Protein AF-0000000084531409 (afdb_homodimer)

pLDDT: mean 94.76, std 7.5, range [34.97, 98.94]

Foldseek 3Di:
DPDPQFEEEEEADQPDDDPPDNLNVVVVVLQVLLVVRHHYDYDALLCCQVPQVVGLEYEYAHNDWCVVPVVSNVSSLVSCVVVVHHYAFDCQFDFPSVFHVVLQVCLVVPAQAQRKDLDPVCCVVADDDQWKWKAFRNDPDCVRIDIGGPVCVVVDDSVRIMIGHDADFQWKKKWKDFQLHTQFMWIDRDPVCGVDIATDDDDPLRSVSVSVVSVVRVGRGHMKMFMWTQHPVGDIHTDGIDGRHDDDPLVRDDPVSSVSVSVSNSVRVVCSSPPD/DPDPQFEEEEEADQPDDDPPDNLNVVVVVLQVLLVVRHRYDYDALLCCQVPQVVGLEYEYAHNDWCVVPVVSNVSSLVSCVVVVHHYAFDCQFDFPSVFHVVLQVCLVVPAQAQRKDLDPVCCVVADDDQWKWKAFRNDPPCVRIDIGGPVCPVVDDSVRIMIGHDADFQWKKKWKDFQLHTQFMWIDRDPVCGVDIATDDDDPLRSVSVSVVSVVRVGRGHMKMFMWTQHPVGDIHTDGIDGRHDDDPLVRDDPVSSVSVSVSNSVRVVCSSPPD

Sequence (552 aa):
MPAARPRVLLVTDLAYQARGRRYCDEDIRLSARLREDFDVALCHPLDAAALMDGFDVVLVRNSGPVLDYRAGYEDFRRRALERGTRVYNQLTGRADMAGKQYLLDLSAAGYPVIPTVDRAEDLARLPVVPAYVVKPKLGADSIGLRIVPRDELGSVAYDGVLVQPLIPFTYEVSFYFVDDAFQYALYAPDPEQRWRLEPYEPTAADLDFARRLVAWNTVEHGIQRVDACRTPEGGLLLVELEDLNPYLSLDLVDEAALERFLTALKASLHALATRSMPAARPRVLLVTDLAYQARGRRYCDEDIRLSARLREDFDVALCHPLDAAALMDGFDVVLVRNSGPVLDYRAGYEDFRRRALERGTRVYNQLTGRADMAGKQYLLDLSAAGYPVIPTVDRAEDLARLPVVPAYVVKPKLGADSIGLRIVPRDELGSVAYDGVLVQPLIPFTYEVSFYFVDDAFQYALYAPDPEQRWRLEPYEPTAADLDFARRLVAWNTVEHGIQRVDACRTPEGGLLLVELEDLNPYLSLDLVDEAALERFLTALKASLHALATRS

Secondary structure (DSSP, 8-state):
--PPPPEEEEE--TT--BTTB-HHHHHHHHHHHHTTTSEEEEE-GGGHHHHGGG-SEEEE-S---GGGGHHHHHHHHHHHHHHT--EES-TT-SSGGG-SHHHHHHHHTT-SB---B-SGGGGGGS---SEEEEEETT--TTTT-EEEEGGGGGG---TTEEEEE----SEEEEEEEETTEEEEEEEESSTT-TT--EE----HHHHHHHHHHHHHH--SSSEEEEEEEE-TTS-EEEEEEE-S-----GGGS-HHHHHHHHHHHHHHHHHHHT--/---PPPEEEEE--TT---TTS-HHHHHHHHHHHHTTTSEEEEE-GGGHHHHGGG-SEEEE-S---GGGGHHHHHHHHHHHHHHT--EES-TT-SSGGG-SHHHHHHHHHT-SB---B-SGGGGGGS---SEEEEEETT--TTTT-EEEEGGGGGG---TTEEEEE----SEEEEEEEETTEEEEEEEESSTT-TT--EE----HHHHHHHHHHHHHH--SSSEEEEEEEE-TTS-EEEEEEE-S-----GGGS-HHHHHHHHHHHHHHHHHHHT--

Radius of gyration: 28.8 Å; Cα contacts (8 Å, |Δi|>4): 1046; chains: 2; bounding box: 58×83×63 Å

Structure (mmCIF, N/CA/C/O backbone):
data_AF-0000000084531409-model_v1
#
loop_
_entity.id
_entity.type
_entity.pdbx_description
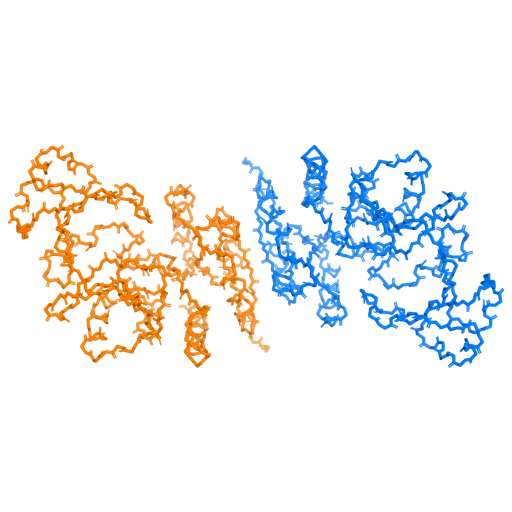1 polymer 'ATP-grasp domain-containing protein'
#
loop_
_atom_site.group_PDB
_atom_site.id
_atom_site.type_symbol
_atom_site.label_atom_id
_atom_site.label_alt_id
_atom_site.label_comp_id
_atom_site.label_asym_id
_atom_site.label_entity_id
_atom_site.label_seq_id
_atom_site.pdbx_PDB_ins_code
_atom_site.Cartn_x
_atom_site.Cartn_y
_atom_site.Cartn_z
_atom_site.occupancy
_atom_site.B_iso_or_equiv
_atom_site.auth_seq_id
_atom_site.auth_comp_id
_atom_site.auth_asym_id
_atom_site.auth_atom_id
_atom_site.pdbx_PDB_model_num
ATOM 1 N N . MET A 1 1 ? -17.672 -14 23.812 1 34.97 1 MET A N 1
ATOM 2 C CA . MET A 1 1 ? -16.938 -12.852 23.297 1 34.97 1 MET A CA 1
ATOM 3 C C . MET A 1 1 ? -16.656 -13.008 21.797 1 34.97 1 MET A C 1
ATOM 5 O O . MET A 1 1 ? -16.312 -14.094 21.344 1 34.97 1 MET A O 1
ATOM 9 N N . PRO A 1 2 ? -17.297 -12.258 21 1 48.25 2 PRO A N 1
ATOM 10 C CA . PRO A 1 2 ? -17.094 -12.547 19.578 1 48.25 2 PRO A CA 1
ATOM 11 C C . PRO A 1 2 ? -15.625 -12.836 19.25 1 48.25 2 PRO A C 1
ATOM 13 O O . PRO A 1 2 ? -14.719 -12.32 19.906 1 48.25 2 PRO A O 1
ATOM 16 N N . ALA A 1 3 ? -15.469 -13.977 18.656 1 57.28 3 ALA A N 1
ATOM 17 C CA . ALA A 1 3 ? -14.117 -14.422 18.312 1 57.28 3 ALA A CA 1
ATOM 18 C C . ALA A 1 3 ? -13.32 -13.297 17.656 1 57.28 3 ALA A C 1
ATOM 20 O O . ALA A 1 3 ? -13.836 -12.57 16.812 1 57.28 3 ALA A O 1
ATOM 21 N N . ALA A 1 4 ? -12.211 -12.93 18.25 1 81.69 4 ALA A N 1
ATOM 22 C CA . ALA A 1 4 ? -11.312 -11.898 17.734 1 81.69 4 ALA A CA 1
ATOM 23 C C . ALA A 1 4 ? -11.039 -12.109 16.25 1 81.69 4 ALA A C 1
ATOM 25 O O . ALA A 1 4 ? -10.891 -13.25 15.789 1 81.69 4 ALA A O 1
ATOM 26 N N . ARG A 1 5 ? -11.289 -11.164 15.422 1 93.88 5 ARG A N 1
ATOM 27 C CA . ARG A 1 5 ? -11 -11.156 13.992 1 93.88 5 ARG A CA 1
ATOM 28 C C . ARG A 1 5 ? -9.547 -11.539 13.727 1 93.88 5 ARG A C 1
ATOM 30 O O . ARG A 1 5 ? -8.633 -10.992 14.352 1 93.88 5 ARG A O 1
ATOM 37 N N . PRO A 1 6 ? -9.273 -12.617 12.922 1 98.06 6 PRO A N 1
ATOM 38 C CA . PRO A 1 6 ? -7.891 -13.008 12.664 1 98.06 6 PRO A CA 1
ATOM 39 C C . PRO A 1 6 ? -7.066 -11.875 12.039 1 98.06 6 PRO A C 1
ATOM 41 O O . PRO A 1 6 ? -7.605 -11.062 11.281 1 98.06 6 PRO A O 1
ATOM 44 N N . ARG A 1 7 ? -5.836 -11.844 12.375 1 98.5 7 ARG A N 1
ATOM 45 C CA . ARG A 1 7 ? -4.883 -10.883 11.836 1 98.5 7 ARG A CA 1
ATOM 46 C C . ARG A 1 7 ? -4.098 -11.477 10.68 1 98.5 7 ARG A C 1
ATOM 48 O O . ARG A 1 7 ? -3.506 -12.555 10.805 1 98.5 7 ARG A O 1
ATOM 55 N N . VAL A 1 8 ? -4.086 -10.773 9.547 1 98.88 8 VAL A N 1
ATOM 56 C CA . VAL A 1 8 ? -3.391 -11.234 8.352 1 98.88 8 VAL A CA 1
ATOM 57 C C . VAL A 1 8 ? -2.289 -10.25 7.973 1 98.88 8 VAL A C 1
ATOM 59 O O . VAL A 1 8 ? -2.537 -9.047 7.867 1 98.88 8 VAL A O 1
ATOM 62 N N . LEU A 1 9 ? -1.061 -10.719 7.824 1 98.94 9 LEU A N 1
ATOM 63 C CA . LEU A 1 9 ? 0.035 -9.953 7.242 1 98.94 9 LEU A CA 1
ATOM 64 C C . LEU A 1 9 ? 0.159 -10.234 5.75 1 98.94 9 LEU A C 1
ATOM 66 O O . LEU A 1 9 ? 0.569 -11.328 5.348 1 98.94 9 LEU A O 1
ATOM 70 N N . LEU A 1 10 ? -0.297 -9.297 4.992 1 98.94 10 LEU A N 1
ATOM 71 C CA . LEU A 1 10 ? -0.191 -9.398 3.539 1 98.94 10 LEU A CA 1
ATOM 72 C C . LEU A 1 10 ? 1.176 -8.93 3.057 1 98.94 10 LEU A C 1
ATOM 74 O O . LEU A 1 10 ? 1.505 -7.746 3.176 1 98.94 10 LEU A O 1
ATOM 78 N N . VAL A 1 11 ? 2.006 -9.82 2.553 1 98.94 11 VAL A N 1
ATOM 79 C CA . VAL A 1 11 ? 3.361 -9.531 2.102 1 98.94 11 VAL A CA 1
ATOM 80 C C . VAL A 1 11 ? 3.346 -9.148 0.623 1 98.94 11 VAL A C 1
ATOM 82 O O . VAL A 1 11 ? 3.021 -9.977 -0.232 1 98.94 11 VAL A O 1
ATOM 85 N N . THR A 1 12 ? 3.666 -7.934 0.29 1 98.75 12 THR A N 1
ATOM 86 C CA . THR A 1 12 ? 3.584 -7.375 -1.054 1 98.75 12 THR A CA 1
ATOM 87 C C . THR A 1 12 ? 4.582 -6.234 -1.226 1 98.75 12 THR A C 1
ATOM 89 O O . THR A 1 12 ? 4.906 -5.531 -0.263 1 98.75 12 THR A O 1
ATOM 92 N N . ASP A 1 13 ? 5.164 -6.133 -2.377 1 98.31 13 ASP A N 1
ATOM 93 C CA . ASP A 1 13 ? 6.016 -4.992 -2.689 1 98.31 13 ASP A CA 1
ATOM 94 C C . ASP A 1 13 ? 5.234 -3.908 -3.432 1 98.31 13 ASP A C 1
ATOM 96 O O . ASP A 1 13 ? 5.18 -3.906 -4.664 1 98.31 13 ASP A O 1
ATOM 100 N N . LEU A 1 14 ? 4.727 -2.959 -2.715 1 98.38 14 LEU A N 1
ATOM 101 C CA . LEU A 1 14 ? 3.863 -1.92 -3.262 1 98.38 14 LEU A CA 1
ATOM 102 C C . LEU A 1 14 ? 4.645 -0.996 -4.191 1 98.38 14 LEU A C 1
ATOM 104 O O . LEU A 1 14 ? 4.059 -0.317 -5.035 1 98.38 14 LEU A O 1
ATOM 108 N N . ALA A 1 15 ? 5.957 -0.965 -4.059 1 97.06 15 ALA A N 1
ATOM 109 C CA . ALA A 1 15 ? 6.777 -0.019 -4.812 1 97.06 15 ALA A CA 1
ATOM 110 C C . ALA A 1 15 ? 7.371 -0.676 -6.055 1 97.06 15 ALA A C 1
ATOM 112 O O . ALA A 1 15 ? 8.047 -0.017 -6.852 1 97.06 15 ALA A O 1
ATOM 113 N N . TYR A 1 16 ? 7.133 -1.949 -6.184 1 96.19 16 TYR A N 1
ATOM 114 C CA . TYR A 1 16 ? 7.73 -2.648 -7.316 1 96.19 16 TYR A CA 1
ATOM 115 C C . TYR A 1 16 ? 7.227 -2.076 -8.641 1 96.19 16 TYR A C 1
ATOM 117 O O . TYR A 1 16 ? 6.02 -1.877 -8.812 1 96.19 16 TYR A O 1
ATOM 125 N N . GLN A 1 17 ? 8.156 -1.774 -9.531 1 92.06 17 GLN A N 1
ATOM 126 C CA . GLN A 1 17 ? 7.82 -1.271 -10.859 1 92.06 17 GLN A CA 1
ATOM 127 C C . GLN A 1 17 ? 7.758 -2.404 -11.883 1 92.06 17 GLN A C 1
ATOM 129 O O . GLN A 1 17 ? 8.797 -2.881 -12.352 1 92.06 17 GLN A O 1
ATOM 134 N N . ALA A 1 18 ? 6.527 -2.758 -12.141 1 87.31 18 ALA A N 1
ATOM 135 C CA . ALA A 1 18 ? 6.312 -3.773 -13.172 1 87.31 18 ALA A CA 1
ATOM 136 C C . ALA A 1 18 ? 6.051 -3.133 -14.531 1 87.31 18 ALA A C 1
ATOM 138 O O . ALA A 1 18 ? 5.453 -2.055 -14.609 1 87.31 18 ALA A O 1
ATOM 139 N N . ARG A 1 19 ? 6.543 -3.701 -15.539 1 80.94 19 ARG A N 1
ATOM 140 C CA . ARG A 1 19 ? 6.301 -3.199 -16.891 1 80.94 19 ARG A CA 1
ATOM 141 C C . ARG A 1 19 ? 4.844 -3.385 -17.281 1 80.94 19 ARG A C 1
ATOM 143 O O . ARG A 1 19 ? 4.273 -4.465 -17.094 1 80.94 19 ARG A O 1
ATOM 150 N N . GLY A 1 20 ? 4.246 -2.369 -17.719 1 80 20 GLY A N 1
ATOM 151 C CA . GLY A 1 20 ? 2.939 -2.434 -18.359 1 80 20 GLY A CA 1
ATOM 152 C C . GLY A 1 20 ? 1.791 -2.373 -17.375 1 80 20 GLY A C 1
ATOM 153 O O . GLY A 1 20 ? 0.624 -2.404 -17.766 1 80 20 GLY A O 1
ATOM 154 N N . ARG A 1 21 ? 2.127 -2.402 -16.094 1 86.44 21 ARG A N 1
ATOM 155 C CA . ARG A 1 21 ? 1.028 -2.336 -15.141 1 86.44 21 ARG A CA 1
ATOM 156 C C . ARG A 1 21 ? 1.474 -1.678 -13.844 1 86.44 21 ARG A C 1
ATOM 158 O O . ARG A 1 21 ? 2.666 -1.659 -13.523 1 86.44 21 ARG A O 1
ATOM 165 N N . ARG A 1 22 ? 0.442 -1.173 -13.109 1 91.75 22 ARG A N 1
ATOM 166 C CA . ARG A 1 22 ? 0.675 -0.76 -11.727 1 91.75 22 ARG A CA 1
ATOM 167 C C . ARG A 1 22 ? 0.548 -1.942 -10.773 1 91.75 22 ARG A C 1
ATOM 169 O O . ARG A 1 22 ? -0.555 -2.283 -10.344 1 91.75 22 ARG A O 1
ATOM 176 N N . TYR A 1 23 ? 1.639 -2.494 -10.445 1 93.5 23 TYR A N 1
ATOM 177 C CA . TYR A 1 23 ? 1.792 -3.758 -9.727 1 93.5 23 TYR A CA 1
ATOM 178 C C . TYR A 1 23 ? 1.068 -3.717 -8.391 1 93.5 23 TYR A C 1
ATOM 180 O O . TYR A 1 23 ? 0.465 -4.711 -7.973 1 93.5 23 TYR A O 1
ATOM 188 N N . CYS A 1 24 ? 0.967 -2.518 -7.742 1 97.62 24 CYS A N 1
ATOM 189 C CA . CYS A 1 24 ? 0.46 -2.383 -6.383 1 97.62 24 CYS A CA 1
ATOM 190 C C . CYS A 1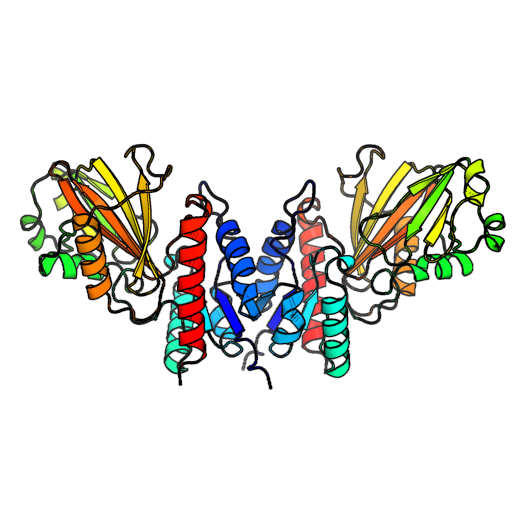 24 ? -1.063 -2.393 -6.363 1 97.62 24 CYS A C 1
ATOM 192 O O . CYS A 1 24 ? -1.674 -2.744 -5.352 1 97.62 24 CYS A O 1
ATOM 194 N N . ASP A 1 25 ? -1.713 -2.051 -7.461 1 97.25 25 ASP A N 1
ATOM 195 C CA . ASP A 1 25 ? -3.154 -1.82 -7.484 1 97.25 25 ASP A CA 1
ATOM 196 C C . ASP A 1 25 ? -3.918 -3.086 -7.098 1 97.25 25 ASP A C 1
ATOM 198 O O . ASP A 1 25 ? -4.91 -3.02 -6.371 1 97.25 25 ASP A O 1
ATOM 202 N N . GLU A 1 26 ? -3.459 -4.211 -7.559 1 98.06 26 GLU A N 1
ATOM 203 C CA . GLU A 1 26 ? -4.16 -5.461 -7.285 1 98.06 26 GLU A CA 1
ATOM 204 C C . GLU A 1 26 ? -4.203 -5.754 -5.789 1 98.06 26 GLU A C 1
ATOM 206 O O . GLU A 1 26 ? -5.27 -6.051 -5.238 1 98.06 26 GLU A O 1
ATOM 211 N N . ASP A 1 27 ? -3.09 -5.598 -5.16 1 98.62 27 ASP A N 1
ATOM 212 C CA . ASP A 1 27 ? -3.033 -5.949 -3.746 1 98.62 27 ASP A CA 1
ATOM 213 C C . ASP A 1 27 ? -3.68 -4.867 -2.885 1 98.62 27 ASP A C 1
ATOM 215 O O . ASP A 1 27 ? -4.164 -5.148 -1.786 1 98.62 27 ASP A O 1
ATOM 219 N N . ILE A 1 28 ? -3.658 -3.613 -3.346 1 98.56 28 ILE A N 1
ATOM 220 C CA . ILE A 1 28 ? -4.406 -2.566 -2.658 1 98.56 28 ILE A CA 1
ATOM 221 C C . ILE A 1 28 ? -5.895 -2.91 -2.656 1 98.56 28 ILE A C 1
ATOM 223 O O . ILE A 1 28 ? -6.543 -2.877 -1.608 1 98.56 28 ILE A O 1
ATOM 227 N N . ARG A 1 29 ? -6.438 -3.285 -3.789 1 97.75 29 ARG A N 1
ATOM 228 C CA . ARG A 1 29 ? -7.844 -3.666 -3.889 1 97.75 29 ARG A CA 1
ATOM 229 C C . ARG A 1 29 ? -8.125 -4.941 -3.102 1 97.75 29 ARG A C 1
ATOM 231 O O . ARG A 1 29 ? -9.133 -5.039 -2.404 1 97.75 29 ARG A O 1
ATOM 238 N N . LEU A 1 30 ? -7.227 -5.895 -3.244 1 98.75 30 LEU A N 1
ATOM 239 C CA . LEU A 1 30 ? -7.398 -7.16 -2.539 1 98.75 30 LEU A CA 1
ATOM 240 C C . LEU A 1 30 ? -7.414 -6.945 -1.03 1 98.75 30 LEU A C 1
ATOM 242 O O . LEU A 1 30 ? -8.258 -7.504 -0.327 1 98.75 30 LEU A O 1
ATOM 246 N N . SER A 1 31 ? -6.48 -6.188 -0.515 1 98.75 31 SER A N 1
ATOM 247 C CA . SER A 1 31 ? -6.422 -5.938 0.921 1 98.75 31 SER A CA 1
ATOM 248 C C . SER A 1 31 ? -7.699 -5.266 1.417 1 98.75 31 SER A C 1
ATOM 250 O O . SER A 1 31 ? -8.172 -5.555 2.52 1 98.75 31 SER A O 1
ATOM 252 N N . ALA A 1 32 ? -8.242 -4.34 0.627 1 98.38 32 ALA A N 1
ATOM 253 C CA . ALA A 1 32 ? -9.492 -3.678 0.996 1 98.38 32 ALA A CA 1
ATOM 254 C C . ALA A 1 32 ? -10.617 -4.691 1.153 1 98.38 32 ALA A C 1
ATOM 256 O O . ALA A 1 32 ? -11.43 -4.594 2.08 1 98.38 32 ALA A O 1
ATOM 257 N N . ARG A 1 33 ? -10.68 -5.656 0.277 1 98.56 33 ARG A N 1
ATOM 258 C CA . ARG A 1 33 ? -11.711 -6.68 0.342 1 98.56 33 ARG A CA 1
ATOM 259 C C . ARG A 1 33 ? -11.469 -7.637 1.504 1 98.56 33 ARG A C 1
ATOM 261 O O . ARG A 1 33 ? -12.414 -8.078 2.16 1 98.56 33 ARG A O 1
ATOM 268 N N . LEU A 1 34 ? -10.203 -7.969 1.771 1 98.81 34 LEU A N 1
ATOM 269 C CA . LEU A 1 34 ? -9.867 -8.883 2.859 1 98.81 34 LEU A CA 1
ATOM 270 C C . LEU A 1 34 ? -10.227 -8.266 4.211 1 98.81 34 LEU A C 1
ATOM 272 O O . LEU A 1 34 ? -10.57 -8.984 5.152 1 98.81 34 LEU A O 1
ATOM 276 N N . ARG A 1 35 ? -10.219 -7 4.348 1 98.44 35 ARG A N 1
ATOM 277 C CA . ARG A 1 35 ? -10.5 -6.305 5.602 1 98.44 35 ARG A CA 1
ATOM 278 C C . ARG A 1 35 ? -11.953 -6.492 6.02 1 98.44 35 ARG A C 1
ATOM 280 O O . ARG A 1 35 ? -12.312 -6.195 7.16 1 98.44 35 ARG A O 1
ATOM 287 N N . GLU A 1 36 ? -12.766 -6.926 5.102 1 97.94 36 GLU A N 1
ATOM 288 C CA . GLU A 1 36 ? -14.133 -7.254 5.469 1 97.94 36 GLU A CA 1
ATOM 289 C C . GLU A 1 36 ? -14.18 -8.391 6.484 1 97.94 36 GLU A C 1
ATOM 291 O O . GLU A 1 36 ? -15.125 -8.5 7.262 1 97.94 36 GLU A O 1
ATOM 296 N N . ASP A 1 37 ? -13.117 -9.219 6.535 1 98 37 ASP A N 1
ATOM 297 C CA . ASP A 1 37 ? -13.125 -10.43 7.348 1 98 37 ASP A CA 1
ATOM 298 C C . ASP A 1 37 ? -11.953 -10.445 8.328 1 98 37 ASP A C 1
ATOM 300 O O . ASP A 1 37 ? -11.984 -11.164 9.328 1 98 37 ASP A O 1
ATOM 304 N N . PHE A 1 38 ? -10.93 -9.664 8.078 1 98.69 38 PHE A N 1
ATOM 305 C CA . PHE A 1 38 ? -9.672 -9.766 8.797 1 98.69 38 PHE A CA 1
ATOM 306 C C . PHE A 1 38 ? -9.156 -8.391 9.188 1 98.69 38 PHE A C 1
ATOM 308 O O . PHE A 1 38 ? -9.539 -7.383 8.586 1 98.69 38 PHE A O 1
ATOM 315 N N . ASP A 1 39 ? -8.344 -8.305 10.25 1 98.5 39 ASP A N 1
ATOM 316 C CA . ASP A 1 39 ? -7.434 -7.176 10.438 1 98.5 39 ASP A CA 1
ATOM 317 C C . ASP A 1 39 ? -6.172 -7.344 9.594 1 98.5 39 ASP A C 1
ATOM 319 O O . ASP A 1 39 ? -5.418 -8.305 9.781 1 98.5 39 ASP A O 1
ATOM 323 N N . VAL A 1 40 ? -5.961 -6.426 8.664 1 98.88 40 VAL A N 1
ATOM 324 C CA . VAL A 1 40 ? -4.957 -6.668 7.633 1 98.88 40 VAL A CA 1
ATOM 325 C C . VAL A 1 40 ? -3.85 -5.621 7.738 1 98.88 40 VAL A C 1
ATOM 327 O O . VAL A 1 40 ? -4.125 -4.422 7.805 1 98.88 40 VAL A O 1
ATOM 330 N N . ALA A 1 41 ? -2.635 -6.059 7.812 1 98.94 41 ALA A N 1
ATOM 331 C CA . ALA A 1 41 ? -1.459 -5.219 7.594 1 98.94 41 ALA A CA 1
ATOM 332 C C . ALA A 1 41 ? -0.699 -5.656 6.344 1 98.94 41 ALA A C 1
ATOM 334 O O . ALA A 1 41 ? -0.736 -6.828 5.965 1 98.94 41 ALA A O 1
ATOM 335 N N . LEU A 1 42 ? -0.102 -4.727 5.688 1 98.94 42 LEU A N 1
ATOM 336 C CA . LEU A 1 42 ? 0.777 -5 4.555 1 98.94 42 LEU A CA 1
ATOM 337 C C . LEU A 1 42 ? 2.234 -4.742 4.922 1 98.94 42 LEU A C 1
ATOM 339 O O . LEU A 1 42 ? 2.531 -3.828 5.695 1 98.94 42 LEU A O 1
ATOM 343 N N . CYS A 1 43 ? 3.137 -5.492 4.336 1 98.88 43 CYS A N 1
ATOM 344 C CA . CYS A 1 43 ? 4.551 -5.176 4.496 1 98.88 43 CYS A CA 1
ATOM 345 C C . CYS A 1 43 ? 5.355 -5.645 3.289 1 98.88 43 CYS A C 1
ATOM 347 O O . CYS A 1 43 ? 4.879 -6.457 2.496 1 98.88 43 CYS A O 1
ATOM 349 N N . HIS A 1 44 ? 6.492 -5.027 3.154 1 98.81 44 HIS A N 1
ATOM 350 C CA . HIS A 1 44 ? 7.469 -5.465 2.164 1 98.81 44 HIS A CA 1
ATOM 351 C C . HIS A 1 44 ? 8.023 -6.844 2.508 1 98.81 44 HIS A C 1
ATOM 353 O O . HIS A 1 44 ? 8.203 -7.168 3.682 1 98.81 44 HIS A O 1
ATOM 359 N N . PRO A 1 45 ? 8.352 -7.629 1.474 1 98.5 45 PRO A N 1
ATOM 360 C CA . PRO A 1 45 ? 8.852 -8.984 1.744 1 98.5 45 PRO A CA 1
ATOM 361 C C . PRO A 1 45 ? 10.062 -8.992 2.664 1 98.5 45 PRO A C 1
ATOM 363 O O . PRO A 1 45 ? 10.227 -9.914 3.469 1 98.5 45 PRO A O 1
ATOM 366 N N . LEU A 1 46 ? 10.844 -8.023 2.629 1 98.12 46 LEU A N 1
ATOM 367 C CA . LEU A 1 46 ? 12.07 -7.992 3.412 1 98.12 46 LEU A CA 1
ATOM 368 C C . LEU A 1 46 ? 11.781 -7.656 4.871 1 98.12 46 LEU A C 1
ATOM 370 O O . LEU A 1 46 ? 12.648 -7.809 5.734 1 98.12 46 LEU A O 1
ATOM 374 N N . ASP A 1 47 ? 10.57 -7.273 5.211 1 98.38 47 ASP A N 1
ATOM 375 C CA . ASP A 1 47 ? 10.203 -6.973 6.59 1 98.38 47 ASP A CA 1
ATOM 376 C C . ASP A 1 47 ? 9.352 -8.094 7.188 1 98.38 47 ASP A C 1
ATOM 378 O O . ASP A 1 47 ? 9.039 -8.07 8.383 1 98.38 47 ASP A O 1
ATOM 382 N N . ALA A 1 48 ? 9 -9.07 6.406 1 98.56 48 ALA A N 1
ATOM 383 C CA . ALA A 1 48 ? 8.031 -10.094 6.805 1 98.56 48 ALA A CA 1
ATOM 384 C C . ALA A 1 48 ? 8.562 -10.922 7.973 1 98.56 48 ALA A C 1
ATOM 386 O O . ALA A 1 48 ? 7.836 -11.195 8.93 1 98.56 48 ALA A O 1
ATOM 387 N N . ALA A 1 49 ? 9.836 -11.281 7.914 1 98.06 49 ALA A N 1
ATOM 388 C CA . ALA A 1 49 ? 10.414 -12.133 8.953 1 98.06 49 ALA A CA 1
ATOM 389 C C . ALA A 1 49 ? 10.352 -11.453 10.32 1 98.06 49 ALA A C 1
ATOM 391 O O . ALA A 1 49 ? 10.117 -12.109 11.336 1 98.06 49 ALA A O 1
ATOM 392 N N . ALA A 1 50 ? 10.508 -10.195 10.352 1 97.56 50 ALA A N 1
ATOM 393 C CA . ALA A 1 50 ? 10.539 -9.445 11.609 1 97.56 50 ALA A CA 1
ATOM 394 C C . ALA A 1 50 ? 9.125 -9.195 12.133 1 97.56 50 ALA A C 1
ATOM 396 O O . ALA A 1 50 ? 8.922 -9.031 13.336 1 97.56 50 ALA A O 1
ATOM 397 N N . LEU A 1 51 ? 8.102 -9.242 11.227 1 98.44 51 LEU A N 1
ATOM 398 C CA . LEU A 1 51 ? 6.777 -8.773 11.617 1 98.44 51 LEU A CA 1
ATOM 399 C C . LEU A 1 51 ? 5.809 -9.938 11.773 1 98.44 51 LEU A C 1
ATOM 401 O O . LEU A 1 51 ? 4.77 -9.805 12.43 1 98.44 51 LEU A O 1
ATOM 405 N N . MET A 1 52 ? 6.129 -11.086 11.258 1 98.44 52 MET A N 1
ATOM 406 C CA . MET A 1 52 ? 5.145 -12.133 11.016 1 98.44 52 MET A CA 1
ATOM 407 C C . MET A 1 52 ? 4.637 -12.711 12.336 1 98.44 52 MET A C 1
ATOM 409 O O . MET A 1 52 ? 3.51 -13.203 12.406 1 98.44 52 MET A O 1
ATOM 413 N N . ASP A 1 53 ? 5.309 -12.57 13.477 1 97 53 ASP A N 1
ATOM 414 C CA . ASP A 1 53 ? 4.934 -13.219 14.727 1 97 53 ASP A CA 1
ATOM 415 C C . ASP A 1 53 ? 3.684 -12.578 15.328 1 97 53 ASP A C 1
ATOM 417 O O . ASP A 1 53 ? 2.994 -13.195 16.141 1 97 53 ASP A O 1
ATOM 421 N N . GLY A 1 54 ? 3.342 -11.445 14.969 1 96.19 54 GLY A N 1
ATOM 422 C CA . GLY A 1 54 ? 2.176 -10.75 15.484 1 96.19 54 GLY A CA 1
ATOM 423 C C . GLY A 1 54 ? 0.908 -11.039 14.703 1 96.19 54 GLY A C 1
ATOM 424 O O . GLY A 1 54 ? -0.131 -10.422 14.945 1 96.19 54 GLY A O 1
ATOM 425 N N . PHE A 1 55 ? 0.938 -12.039 13.758 1 98.31 55 PHE A N 1
ATOM 426 C CA . PHE A 1 55 ? -0.199 -12.281 12.883 1 98.31 55 PHE A CA 1
ATOM 427 C C . PHE A 1 55 ? -0.583 -13.758 12.883 1 98.31 55 PHE A C 1
ATOM 429 O O . PHE A 1 55 ? 0.254 -14.625 13.164 1 98.31 55 PHE A O 1
ATOM 436 N N . ASP A 1 56 ? -1.837 -14 12.617 1 98.19 56 ASP A N 1
ATOM 437 C CA . ASP A 1 56 ? -2.361 -15.367 12.602 1 98.19 56 ASP A CA 1
ATOM 438 C C . ASP A 1 56 ? -2.025 -16.078 11.289 1 98.19 56 ASP A C 1
ATOM 440 O O . ASP A 1 56 ? -1.846 -17.297 11.266 1 98.19 56 ASP A O 1
ATOM 444 N N . VAL A 1 57 ? -1.969 -15.328 10.227 1 98.75 57 VAL A N 1
ATOM 445 C CA . VAL A 1 57 ? -1.652 -15.828 8.891 1 98.75 57 VAL A CA 1
ATOM 446 C C . VAL A 1 57 ? -0.77 -14.82 8.156 1 98.75 57 VAL A C 1
ATOM 448 O O . VAL A 1 57 ? -0.982 -13.609 8.25 1 98.75 57 VAL A O 1
ATOM 451 N N . VAL A 1 58 ? 0.237 -15.312 7.496 1 98.88 58 VAL A N 1
ATOM 452 C CA . VAL A 1 58 ? 1.037 -14.523 6.566 1 98.88 58 VAL A CA 1
ATOM 453 C C . VAL A 1 58 ? 0.647 -14.867 5.129 1 98.88 58 VAL A C 1
ATOM 455 O O . VAL A 1 58 ? 0.81 -16 4.688 1 98.88 58 VAL A O 1
ATOM 458 N N . LEU A 1 59 ? 0.057 -13.938 4.43 1 98.94 59 LEU A N 1
ATOM 459 C CA . LEU A 1 59 ? -0.37 -14.086 3.043 1 98.94 59 LEU A CA 1
ATOM 460 C C . LEU A 1 59 ? 0.648 -13.469 2.092 1 98.94 59 LEU A C 1
ATOM 462 O O . LEU A 1 59 ? 0.752 -12.242 1.998 1 98.94 59 LEU A O 1
ATOM 466 N N . VAL A 1 60 ? 1.401 -14.273 1.365 1 98.81 60 VAL A N 1
ATOM 467 C CA . VAL A 1 60 ? 2.379 -13.781 0.397 1 98.81 60 VAL A CA 1
ATOM 468 C C . VAL A 1 60 ? 1.692 -13.523 -0.941 1 98.81 60 VAL A C 1
ATOM 470 O O . VAL A 1 60 ? 1.063 -14.414 -1.511 1 98.81 60 VAL A O 1
ATOM 473 N N . ARG A 1 61 ? 1.811 -12.312 -1.422 1 98.56 61 ARG A N 1
ATOM 474 C CA . ARG A 1 61 ? 1.161 -11.906 -2.664 1 98.56 61 ARG A CA 1
ATOM 475 C C . ARG A 1 61 ? 2.172 -11.312 -3.641 1 98.56 61 ARG A C 1
ATOM 477 O O . ARG A 1 61 ? 3.166 -11.961 -3.98 1 98.56 61 ARG A O 1
ATOM 484 N N . ASN A 1 62 ? 1.868 -10.102 -4.211 1 97.38 62 ASN A N 1
ATOM 485 C CA . ASN A 1 62 ? 2.719 -9.484 -5.227 1 97.38 62 ASN A CA 1
ATOM 486 C C . ASN A 1 62 ? 4.023 -8.969 -4.625 1 97.38 62 ASN A C 1
ATOM 488 O O . ASN A 1 62 ? 4.184 -7.762 -4.434 1 97.38 62 ASN A O 1
ATOM 492 N N . SER A 1 63 ? 4.969 -9.914 -4.473 1 96.62 63 SER A N 1
ATOM 493 C CA . SER A 1 63 ? 6.219 -9.609 -3.783 1 96.62 63 SER A CA 1
ATOM 494 C C . SER A 1 63 ? 7.371 -9.445 -4.77 1 96.62 63 SER A C 1
ATOM 496 O O . SER A 1 63 ? 8.539 -9.445 -4.375 1 96.62 63 SER A O 1
ATOM 498 N N . GLY A 1 64 ? 7.09 -9.312 -6.051 1 92.25 64 GLY A N 1
ATOM 499 C CA . GLY A 1 64 ? 8.141 -9.172 -7.051 1 92.25 64 GLY A CA 1
ATOM 500 C C . GLY A 1 64 ? 8.961 -10.438 -7.234 1 92.25 64 GLY A C 1
ATOM 501 O O . GLY A 1 64 ? 8.672 -11.461 -6.613 1 92.25 64 GLY A O 1
ATOM 502 N N . PRO A 1 65 ? 9.977 -10.367 -8.156 1 90.81 65 PRO A N 1
ATOM 503 C CA . PRO A 1 65 ? 10.859 -11.516 -8.359 1 90.81 65 PRO A CA 1
ATOM 504 C C . PRO A 1 65 ? 11.734 -11.805 -7.141 1 90.81 65 PRO A C 1
ATOM 506 O O . PRO A 1 65 ? 12.586 -10.992 -6.781 1 90.81 65 PRO A O 1
ATOM 509 N N . VAL A 1 66 ? 11.594 -12.977 -6.59 1 92.31 66 VAL A N 1
ATOM 510 C CA . VAL A 1 66 ? 12.312 -13.375 -5.383 1 92.31 66 VAL A CA 1
ATOM 511 C C . VAL A 1 66 ? 13.812 -13.367 -5.648 1 92.31 66 VAL A C 1
ATOM 513 O O . VAL A 1 66 ? 14.609 -13.117 -4.734 1 92.31 66 VAL A O 1
ATOM 516 N N . LEU A 1 67 ? 14.211 -13.539 -6.887 1 87.62 67 LEU A N 1
ATOM 517 C CA . LEU A 1 67 ? 15.617 -13.516 -7.266 1 87.62 67 LEU A CA 1
ATOM 518 C C . LEU A 1 67 ? 16.281 -12.219 -6.832 1 87.62 67 LEU A C 1
ATOM 520 O O . LEU A 1 67 ? 17.469 -12.203 -6.508 1 87.62 67 LEU A O 1
ATOM 524 N N . ASP A 1 68 ? 15.523 -11.172 -6.723 1 90 68 ASP A N 1
ATOM 525 C CA . ASP A 1 68 ? 16.062 -9.859 -6.395 1 90 68 ASP A CA 1
ATOM 526 C C . ASP A 1 68 ? 16.328 -9.727 -4.895 1 90 68 ASP A C 1
ATOM 528 O O . ASP A 1 68 ? 17.016 -8.812 -4.457 1 90 68 ASP A O 1
ATOM 532 N N . TYR A 1 69 ? 15.773 -10.641 -4.121 1 94.56 69 TYR A N 1
ATOM 533 C CA . TYR A 1 69 ? 15.953 -10.586 -2.676 1 94.56 69 TYR A CA 1
ATOM 534 C C . TYR A 1 69 ? 16 -11.992 -2.082 1 94.56 69 TYR A C 1
ATOM 536 O O . TYR A 1 69 ? 15.344 -12.266 -1.071 1 94.56 69 TYR A O 1
ATOM 544 N N . ARG A 1 70 ? 16.734 -12.859 -2.629 1 93.06 70 ARG A N 1
ATOM 545 C CA . ARG A 1 70 ? 16.797 -14.289 -2.322 1 93.06 70 ARG A CA 1
ATOM 546 C C . ARG A 1 70 ? 17.188 -14.523 -0.866 1 93.06 70 ARG A C 1
ATOM 548 O O . ARG A 1 70 ? 16.562 -15.336 -0.177 1 93.06 70 ARG A O 1
ATOM 555 N N . ALA A 1 71 ? 18.188 -13.805 -0.368 1 95.75 71 ALA A N 1
ATOM 556 C CA . ALA A 1 71 ? 18.625 -13.992 1.011 1 95.75 71 ALA A CA 1
ATOM 557 C C . ALA A 1 71 ? 17.5 -13.672 1.997 1 95.75 71 ALA A C 1
ATOM 559 O O . ALA A 1 71 ? 17.297 -14.406 2.965 1 95.75 71 ALA A O 1
ATOM 560 N N . GLY A 1 72 ? 16.797 -12.586 1.726 1 96.56 72 GLY A N 1
ATOM 561 C CA . GLY A 1 72 ? 15.672 -12.219 2.57 1 96.56 72 GLY A CA 1
ATOM 562 C C . GLY A 1 72 ? 14.555 -13.25 2.559 1 96.56 72 GLY A C 1
ATOM 563 O O . GLY A 1 72 ? 13.992 -13.57 3.605 1 96.56 72 GLY A O 1
ATOM 564 N N . TYR A 1 73 ? 14.344 -13.727 1.364 1 96.12 73 TYR A N 1
ATOM 565 C CA . TYR A 1 73 ? 13.297 -14.734 1.234 1 96.12 73 TYR A CA 1
ATOM 566 C C . TYR A 1 73 ? 13.672 -16.016 1.984 1 96.12 73 TYR A C 1
ATOM 568 O O . TYR A 1 73 ? 12.836 -16.594 2.682 1 96.12 73 TYR A O 1
ATOM 576 N N . GLU A 1 74 ? 14.891 -16.438 1.848 1 96.12 74 GLU A N 1
ATOM 577 C CA . GLU A 1 74 ? 15.352 -17.656 2.518 1 96.12 74 GLU A CA 1
ATOM 578 C C . GLU A 1 74 ? 15.312 -17.484 4.035 1 96.12 74 GLU A C 1
ATOM 580 O O . GLU A 1 74 ? 14.969 -18.438 4.754 1 96.12 74 GLU A O 1
ATOM 585 N N . ASP A 1 75 ? 15.672 -16.328 4.531 1 97.75 75 ASP A N 1
ATOM 586 C CA . ASP A 1 75 ? 15.578 -16.047 5.961 1 97.75 75 ASP A CA 1
ATOM 587 C C . ASP A 1 75 ? 14.125 -16.109 6.438 1 97.75 75 ASP A C 1
ATOM 589 O O . ASP A 1 75 ? 13.828 -16.734 7.461 1 97.75 75 ASP A O 1
ATOM 593 N N . PHE A 1 76 ? 13.266 -15.555 5.703 1 98.38 76 PHE A N 1
ATOM 594 C CA . PHE A 1 76 ? 11.844 -15.586 6 1 98.38 76 PHE A CA 1
ATOM 595 C C . PHE A 1 76 ? 11.328 -17.016 6.051 1 98.38 76 PHE A C 1
ATOM 597 O O . PHE A 1 76 ? 10.688 -17.422 7.023 1 98.38 76 PHE A O 1
ATOM 604 N N . ARG A 1 77 ? 11.586 -17.719 4.992 1 97.88 77 ARG A N 1
ATOM 605 C CA . ARG A 1 77 ? 11.125 -19.094 4.871 1 97.88 77 ARG A CA 1
ATOM 606 C C . ARG A 1 77 ? 11.648 -19.953 6.023 1 97.88 77 ARG A C 1
ATOM 608 O O . ARG A 1 77 ? 10.883 -20.703 6.645 1 97.88 77 ARG A O 1
ATOM 615 N N . ARG A 1 78 ? 12.914 -19.859 6.324 1 98 78 ARG A N 1
ATOM 616 C CA . ARG A 1 78 ? 13.531 -20.609 7.406 1 98 78 ARG A CA 1
ATOM 617 C C . ARG A 1 78 ? 12.859 -20.312 8.742 1 98 78 ARG A C 1
ATOM 619 O O . ARG A 1 78 ? 12.469 -21.219 9.469 1 98 78 ARG A O 1
ATOM 626 N N . ARG A 1 79 ? 12.672 -19.109 9.07 1 98.19 79 ARG A N 1
ATOM 627 C CA . ARG A 1 79 ? 12.078 -18.703 10.336 1 98.19 79 ARG A CA 1
ATOM 628 C C . ARG A 1 79 ? 10.617 -19.141 10.414 1 98.19 79 ARG A C 1
ATOM 630 O O . ARG A 1 79 ? 10.156 -19.578 11.469 1 98.19 79 ARG A O 1
ATOM 637 N N . ALA A 1 80 ? 9.93 -18.938 9.312 1 98.44 80 ALA A N 1
ATOM 638 C CA . ALA A 1 80 ? 8.523 -19.344 9.289 1 98.44 80 ALA A CA 1
ATOM 639 C C . ALA A 1 80 ? 8.367 -20.828 9.57 1 98.44 80 ALA A C 1
ATOM 641 O O . ALA A 1 80 ? 7.504 -21.219 10.359 1 98.44 80 ALA A O 1
ATOM 642 N N . LEU A 1 81 ? 9.227 -21.578 8.961 1 97.5 81 LEU A N 1
ATOM 643 C CA . LEU A 1 81 ? 9.172 -23.031 9.156 1 97.5 81 LEU A CA 1
ATOM 644 C C . LEU A 1 81 ? 9.555 -23.391 10.586 1 97.5 81 LEU A C 1
ATOM 646 O O . LEU A 1 81 ? 8.883 -24.219 11.211 1 97.5 81 LEU A O 1
ATOM 650 N N . GLU A 1 82 ? 10.562 -22.797 11.078 1 97.5 82 GLU A N 1
ATOM 651 C CA . GLU A 1 82 ? 11.031 -23.062 12.438 1 97.5 82 GLU A CA 1
ATOM 652 C C . GLU A 1 82 ? 9.969 -22.703 13.469 1 97.5 82 GLU A C 1
ATOM 654 O O . GLU A 1 82 ? 9.797 -23.422 14.461 1 97.5 82 GLU A O 1
ATOM 659 N N . ARG A 1 83 ? 9.211 -21.719 13.242 1 96.31 83 ARG A N 1
ATOM 660 C CA . ARG A 1 83 ? 8.266 -21.203 14.227 1 96.31 83 ARG A CA 1
ATOM 661 C C . ARG A 1 83 ? 6.867 -21.766 14.008 1 96.31 83 ARG A C 1
ATOM 663 O O . ARG A 1 83 ? 5.965 -21.531 14.812 1 96.31 83 ARG A O 1
ATOM 670 N N . GLY A 1 84 ? 6.68 -22.438 12.938 1 96.25 84 GLY A N 1
ATOM 671 C CA . GLY A 1 84 ? 5.363 -22.953 12.617 1 96.25 84 GLY A CA 1
ATOM 672 C C . GLY A 1 84 ? 4.395 -21.891 12.148 1 96.25 84 GLY A C 1
ATOM 673 O O . GLY A 1 84 ? 3.186 -22 12.367 1 96.25 84 GLY A O 1
ATOM 674 N N . THR A 1 85 ? 4.918 -20.797 11.602 1 97.94 85 THR A N 1
ATOM 675 C CA . THR A 1 85 ? 4.09 -19.719 11.062 1 97.94 85 THR A CA 1
ATOM 676 C C . THR A 1 85 ? 3.158 -20.234 9.977 1 97.94 85 THR A C 1
ATOM 678 O O . THR A 1 85 ? 3.564 -21.047 9.133 1 97.94 85 THR A O 1
ATOM 681 N N . ARG A 1 86 ? 1.909 -19.859 10 1 98.38 86 ARG A N 1
ATOM 682 C CA . ARG A 1 86 ? 0.943 -20.203 8.961 1 98.38 86 ARG A CA 1
ATOM 683 C C . ARG A 1 86 ? 1.083 -19.281 7.754 1 98.38 86 ARG A C 1
ATOM 685 O O . ARG A 1 86 ? 0.591 -18.156 7.766 1 98.38 86 ARG A O 1
ATOM 692 N N . VAL A 1 87 ? 1.719 -19.812 6.77 1 98.75 87 VAL A N 1
ATOM 693 C CA . VAL A 1 87 ? 2.016 -19.016 5.586 1 98.75 87 VAL A CA 1
ATOM 694 C C . VAL A 1 87 ? 1.136 -19.453 4.422 1 98.75 87 VAL A C 1
ATOM 696 O O . VAL A 1 87 ? 0.94 -20.656 4.211 1 98.75 87 VAL A O 1
ATOM 699 N N . TYR A 1 88 ? 0.556 -18.5 3.695 1 98.75 88 TYR A N 1
ATOM 700 C CA . TYR A 1 88 ? -0.248 -18.641 2.484 1 98.75 88 TYR A CA 1
ATOM 701 C C . TYR A 1 88 ? 0.43 -17.953 1.303 1 98.75 88 TYR A C 1
ATOM 703 O O . TYR A 1 88 ? 0.509 -16.719 1.25 1 98.75 88 TYR A O 1
ATOM 711 N N . ASN A 1 89 ? 1.081 -18.719 0.395 1 97.81 89 ASN A N 1
ATOM 712 C CA . ASN A 1 89 ? 0.899 -20.156 0.135 1 97.81 89 ASN A CA 1
ATOM 713 C C . ASN A 1 89 ? 1.764 -21 1.059 1 97.81 89 ASN A C 1
ATOM 715 O O . ASN A 1 89 ? 2.793 -20.547 1.554 1 97.81 89 ASN A O 1
ATOM 719 N N . GLN A 1 90 ? 1.32 -22.219 1.188 1 98.06 90 GLN A N 1
ATOM 720 C CA . GLN A 1 90 ? 2.072 -23.203 1.947 1 98.06 90 GLN A CA 1
ATOM 721 C C . GLN A 1 90 ? 3.512 -23.312 1.447 1 98.06 90 GLN A C 1
ATOM 723 O O . GLN A 1 90 ? 3.754 -23.312 0.238 1 98.06 90 GLN A O 1
ATOM 728 N N . LEU A 1 91 ? 4.508 -23.391 2.314 1 97.5 91 LEU A N 1
ATOM 729 C CA . LEU A 1 91 ? 5.918 -23.25 1.979 1 97.5 91 LEU A CA 1
ATOM 730 C C . LEU A 1 91 ? 6.492 -24.578 1.48 1 97.5 91 LEU A C 1
ATOM 732 O O . LEU A 1 91 ? 7.648 -24.641 1.057 1 97.5 91 LEU A O 1
ATOM 736 N N . THR A 1 92 ? 5.656 -25.609 1.375 1 95.44 92 THR A N 1
ATOM 737 C CA . THR A 1 92 ? 6.152 -26.922 1 1 95.44 92 THR A CA 1
ATOM 738 C C . THR A 1 92 ? 5.785 -27.25 -0.445 1 95.44 92 THR A C 1
ATOM 740 O O . THR A 1 92 ? 5.91 -28.391 -0.88 1 95.44 92 THR A O 1
ATOM 743 N N . GLY A 1 93 ? 5.262 -26.297 -1.196 1 96.38 93 GLY A N 1
ATOM 744 C CA . GLY A 1 93 ? 4.961 -26.516 -2.602 1 96.38 93 GLY A CA 1
ATOM 745 C C . GLY A 1 93 ? 6.156 -27 -3.396 1 96.38 93 GLY A C 1
ATOM 746 O O . GLY A 1 93 ? 7.301 -26.688 -3.07 1 96.38 93 GLY A O 1
ATOM 747 N N . ARG A 1 94 ? 5.902 -27.688 -4.461 1 96.56 94 ARG A N 1
ATOM 748 C CA . ARG A 1 94 ? 6.961 -28.344 -5.223 1 96.56 94 ARG A CA 1
ATOM 749 C C . ARG A 1 94 ? 7.215 -27.625 -6.543 1 96.56 94 ARG A C 1
ATOM 751 O O . ARG A 1 94 ? 8.148 -27.969 -7.273 1 96.56 94 ARG A O 1
ATOM 758 N N . ALA A 1 95 ? 6.441 -26.688 -6.844 1 96.19 95 ALA A N 1
ATOM 759 C CA . ALA A 1 95 ? 6.531 -26.031 -8.148 1 96.19 95 ALA A CA 1
ATOM 760 C C . ALA A 1 95 ? 7.527 -24.875 -8.109 1 96.19 95 ALA A C 1
ATOM 762 O O . ALA A 1 95 ? 8.688 -25.062 -7.742 1 96.19 95 ALA A O 1
ATOM 763 N N . ASP A 1 96 ? 7.184 -23.656 -8.555 1 94.12 96 ASP A N 1
ATOM 764 C CA . ASP A 1 96 ? 8.172 -22.609 -8.805 1 94.12 96 ASP A CA 1
ATOM 765 C C . ASP A 1 96 ? 8.766 -22.094 -7.5 1 94.12 96 ASP A C 1
ATOM 767 O O . ASP A 1 96 ? 9.859 -21.531 -7.488 1 94.12 96 ASP A O 1
ATOM 771 N N . MET A 1 97 ? 8.109 -22.281 -6.332 1 93.31 97 MET A N 1
ATOM 772 C CA . MET A 1 97 ? 8.688 -21.828 -5.07 1 93.31 97 MET A CA 1
ATOM 773 C C . MET A 1 97 ? 9.969 -22.594 -4.758 1 93.31 97 MET A C 1
ATOM 775 O O . MET A 1 97 ? 10.812 -22.109 -4.004 1 93.31 97 MET A O 1
ATOM 779 N N . ALA A 1 98 ? 10.117 -23.719 -5.406 1 91.12 98 ALA A N 1
ATOM 780 C CA . ALA A 1 98 ? 11.305 -24.547 -5.203 1 91.12 98 ALA A CA 1
ATOM 781 C C . ALA A 1 98 ? 12.219 -24.5 -6.426 1 91.12 98 ALA A C 1
ATOM 783 O O . ALA A 1 98 ? 13.133 -25.312 -6.559 1 91.12 98 ALA A O 1
ATOM 784 N N . GLY A 1 99 ? 11.984 -23.531 -7.305 1 90.44 99 GLY A N 1
ATOM 785 C CA . GLY A 1 99 ? 12.742 -23.469 -8.547 1 90.44 99 GLY A CA 1
ATOM 786 C C . GLY A 1 99 ? 12.086 -24.234 -9.68 1 90.44 99 GLY A C 1
ATOM 787 O O . GLY A 1 99 ? 10.914 -24.594 -9.594 1 90.44 99 GLY A O 1
ATOM 788 N N . LYS A 1 100 ? 12.898 -24.5 -10.742 1 94 100 LYS A N 1
ATOM 789 C CA . LYS A 1 100 ? 12.289 -25.062 -11.945 1 94 100 LYS A CA 1
ATOM 790 C C . LYS A 1 100 ? 12.547 -26.562 -12.055 1 94 100 LYS A C 1
ATOM 792 O O . LYS A 1 100 ? 12.25 -27.172 -13.078 1 94 100 LYS A O 1
ATOM 797 N N . GLN A 1 101 ? 13.023 -27.172 -11.008 1 93.75 101 GLN A N 1
ATOM 798 C CA . GLN A 1 101 ? 13.289 -28.609 -11 1 93.75 101 GLN A CA 1
ATOM 799 C C . GLN A 1 101 ? 12.031 -29.391 -11.344 1 93.75 101 GLN A C 1
ATOM 801 O O . GLN A 1 101 ? 12.102 -30.438 -11.992 1 93.75 101 GLN A O 1
ATOM 806 N N . TYR A 1 102 ? 10.883 -28.891 -10.984 1 96.94 102 TYR A N 1
ATOM 807 C CA . TYR A 1 102 ? 9.633 -29.609 -11.195 1 96.94 102 TYR A CA 1
ATOM 808 C C . TYR A 1 102 ? 9.383 -29.844 -12.68 1 96.94 102 TYR A C 1
ATOM 810 O O . TYR A 1 102 ? 8.727 -30.812 -13.055 1 96.94 102 TYR A O 1
ATOM 818 N N . LEU A 1 103 ? 9.852 -29.016 -13.578 1 97.25 103 LEU A N 1
ATOM 819 C CA . LEU A 1 103 ? 9.672 -29.203 -15.016 1 97.25 103 LEU A CA 1
ATOM 820 C C . LEU A 1 103 ? 10.383 -30.453 -15.5 1 97.25 103 LEU A C 1
ATOM 822 O O . LEU A 1 103 ? 9.859 -31.188 -16.328 1 97.25 103 LEU A O 1
ATOM 826 N N . LEU A 1 104 ? 11.578 -30.688 -14.992 1 96.75 104 LEU A N 1
ATOM 827 C CA . LEU A 1 104 ? 12.312 -31.906 -15.297 1 96.75 104 LEU A CA 1
ATOM 828 C C . LEU A 1 104 ? 11.578 -33.125 -14.75 1 96.75 104 LEU A C 1
ATOM 830 O O . LEU A 1 104 ? 11.43 -34.125 -15.453 1 96.75 104 LEU A O 1
ATOM 834 N N . ASP A 1 105 ? 11.133 -33.031 -13.523 1 97.31 105 ASP A N 1
ATOM 835 C CA . ASP A 1 105 ? 10.453 -34.156 -12.859 1 97.31 105 ASP A CA 1
ATOM 836 C C . ASP A 1 105 ? 9.156 -34.5 -13.586 1 97.31 105 ASP A C 1
ATOM 838 O O . ASP A 1 105 ? 8.883 -35.688 -13.828 1 97.31 105 ASP A O 1
ATOM 842 N N . LEU A 1 106 ? 8.391 -33.5 -13.906 1 98.19 106 LEU A N 1
ATOM 843 C CA . LEU A 1 106 ? 7.133 -33.75 -14.617 1 98.19 106 LEU A CA 1
ATOM 844 C C . LEU A 1 106 ? 7.383 -34.312 -16 1 98.19 106 LEU A C 1
ATOM 846 O O . LEU A 1 106 ? 6.648 -35.219 -16.438 1 98.19 106 LEU A O 1
ATOM 850 N N . SER A 1 107 ? 8.398 -33.75 -16.703 1 97.5 107 SER A N 1
ATOM 851 C CA . SER A 1 107 ? 8.758 -34.281 -18.016 1 97.5 107 SER A CA 1
ATOM 852 C C . SER A 1 107 ? 9.117 -35.75 -17.922 1 97.5 107 SER A C 1
ATOM 854 O O . SER A 1 107 ? 8.633 -36.562 -18.719 1 97.5 107 SER A O 1
ATOM 856 N N . ALA A 1 108 ? 9.898 -36.156 -16.984 1 96 108 ALA A N 1
ATOM 857 C CA . ALA A 1 108 ? 10.352 -37.531 -16.797 1 96 108 ALA A CA 1
ATOM 858 C C . ALA A 1 108 ? 9.18 -38.438 -16.438 1 96 108 ALA A C 1
ATOM 860 O O . ALA A 1 108 ? 9.156 -39.625 -16.828 1 96 108 ALA A O 1
ATOM 861 N N . ALA A 1 109 ? 8.234 -37.938 -15.789 1 97.19 109 ALA A N 1
ATOM 862 C CA . ALA A 1 109 ? 7.094 -38.719 -15.32 1 97.19 109 ALA A CA 1
ATOM 863 C C . ALA A 1 109 ? 6.016 -38.812 -16.391 1 97.19 109 ALA A C 1
ATOM 865 O O . ALA A 1 109 ? 5.004 -39.469 -16.219 1 97.19 109 ALA A O 1
ATOM 866 N N . GLY A 1 110 ? 6.156 -38.094 -17.469 1 96.5 110 GLY A N 1
ATOM 867 C CA . GLY A 1 110 ? 5.254 -38.219 -18.609 1 96.5 110 GLY A CA 1
ATOM 868 C C . GLY A 1 110 ? 4.055 -37.281 -18.516 1 96.5 110 GLY A C 1
ATOM 869 O O . GLY A 1 110 ? 3.035 -37.531 -19.172 1 96.5 110 GLY A O 1
ATOM 870 N N . TYR A 1 111 ? 4.105 -36.312 -17.609 1 98.06 111 TYR A N 1
ATOM 871 C CA . TYR A 1 111 ? 3.053 -35.312 -17.562 1 98.06 111 TYR A CA 1
ATOM 872 C C . TYR A 1 111 ? 3.051 -34.469 -18.828 1 98.06 111 TYR A C 1
ATOM 874 O O . TYR A 1 111 ? 4.043 -34.438 -19.562 1 98.06 111 TYR A O 1
ATOM 882 N N . PRO A 1 112 ? 1.919 -33.844 -19.172 1 98 112 PRO A N 1
ATOM 883 C CA . PRO A 1 112 ? 1.851 -32.969 -20.328 1 98 112 PRO A CA 1
ATOM 884 C C . PRO A 1 112 ? 2.525 -31.609 -20.094 1 98 112 PRO A C 1
ATOM 886 O O . PRO A 1 112 ? 1.844 -30.578 -19.984 1 98 112 PRO A O 1
ATOM 889 N N . VAL A 1 113 ? 3.775 -31.562 -20.031 1 98.38 113 VAL A N 1
ATOM 890 C CA . VAL A 1 113 ? 4.645 -30.406 -19.891 1 98.38 113 VAL A CA 1
ATOM 891 C C . VAL A 1 113 ? 5.566 -30.297 -21.109 1 98.38 113 VAL A C 1
ATOM 893 O O . VAL A 1 113 ? 5.816 -31.281 -21.797 1 98.38 113 VAL A O 1
ATOM 896 N N . ILE A 1 114 ? 5.969 -29.094 -21.453 1 97.69 114 ILE A N 1
ATOM 897 C CA . ILE A 1 114 ? 6.984 -29 -22.484 1 97.69 114 ILE A CA 1
ATOM 898 C C . ILE A 1 114 ? 8.188 -29.859 -22.109 1 97.69 114 ILE A C 1
ATOM 900 O O . ILE A 1 114 ? 8.781 -29.672 -21.047 1 97.69 114 ILE A O 1
ATOM 904 N N . PRO A 1 115 ? 8.523 -30.75 -22.938 1 97.88 115 PRO A N 1
ATOM 905 C CA . PRO A 1 115 ? 9.656 -31.609 -22.594 1 97.88 115 PRO A CA 1
ATOM 906 C C . PRO A 1 115 ? 10.906 -30.812 -22.203 1 97.88 115 PRO A C 1
ATOM 908 O O . PRO A 1 115 ? 11.25 -29.828 -22.875 1 97.88 115 PRO A O 1
ATOM 911 N N . THR A 1 116 ? 11.516 -31.203 -21.125 1 97.69 116 THR A N 1
ATOM 912 C CA . THR A 1 116 ? 12.594 -30.422 -20.531 1 97.69 116 THR A CA 1
ATOM 913 C C . THR A 1 116 ? 13.781 -31.297 -20.172 1 97.69 116 THR A C 1
ATOM 915 O O . THR A 1 116 ? 13.602 -32.406 -19.641 1 97.69 116 THR A O 1
ATOM 918 N N . VAL A 1 117 ? 14.977 -30.906 -20.469 1 96.31 117 VAL A N 1
ATOM 919 C CA . VAL A 1 117 ? 16.203 -31.578 -20.047 1 96.31 117 VAL A CA 1
ATOM 920 C C . VAL A 1 117 ? 17.188 -30.547 -19.484 1 96.31 117 VAL A C 1
ATOM 922 O O . VAL A 1 117 ? 17 -29.344 -19.656 1 96.31 117 VAL A O 1
ATOM 925 N N . ASP A 1 118 ? 18.172 -31.016 -18.734 1 95.69 118 ASP A N 1
ATOM 926 C CA . ASP A 1 118 ? 19.172 -30.109 -18.188 1 95.69 118 ASP A CA 1
ATOM 927 C C . ASP A 1 118 ? 20.594 -30.594 -18.469 1 95.69 118 ASP A C 1
ATOM 929 O O . ASP A 1 118 ? 21.562 -30.078 -17.906 1 95.69 118 ASP A O 1
ATOM 933 N N . ARG A 1 119 ? 20.797 -31.656 -19.25 1 94.38 119 ARG A N 1
ATOM 934 C CA . ARG A 1 119 ? 22.109 -32.188 -19.609 1 94.38 119 ARG A CA 1
ATOM 935 C C . ARG A 1 119 ? 22.203 -32.406 -21.125 1 94.38 119 ARG A C 1
ATOM 937 O O . ARG A 1 119 ? 21.234 -32.781 -21.766 1 94.38 119 ARG A O 1
ATOM 944 N N . ALA A 1 120 ? 23.344 -32.281 -21.547 1 92.06 120 ALA A N 1
ATOM 945 C CA . ALA A 1 120 ? 23.609 -32.438 -22.969 1 92.06 120 ALA A CA 1
ATOM 946 C C . ALA A 1 120 ? 23.266 -33.875 -23.422 1 92.06 120 ALA A C 1
ATOM 948 O O . ALA A 1 120 ? 22.734 -34.062 -24.516 1 92.06 120 ALA A O 1
ATOM 949 N N . GLU A 1 121 ? 23.562 -34.812 -22.656 1 92.81 121 GLU A N 1
ATOM 950 C CA . GLU A 1 121 ? 23.375 -36.219 -23.016 1 92.81 121 GLU A CA 1
ATOM 951 C C . GLU A 1 121 ? 21.891 -36.562 -23.188 1 92.81 121 GLU A C 1
ATOM 953 O O . GLU A 1 121 ? 21.547 -37.594 -23.797 1 92.81 121 GLU A O 1
ATOM 958 N N . ASP A 1 122 ? 21.016 -35.688 -22.656 1 94.25 122 ASP A N 1
ATOM 959 C CA . ASP A 1 122 ? 19.578 -35.969 -22.688 1 94.25 122 ASP A CA 1
ATOM 960 C C . ASP A 1 122 ? 18.891 -35.188 -23.812 1 94.25 122 ASP A C 1
ATOM 962 O O . ASP A 1 122 ? 17.672 -35.281 -23.969 1 94.25 122 ASP A O 1
ATOM 966 N N . LEU A 1 123 ? 19.594 -34.469 -24.594 1 93.12 123 LEU A N 1
ATOM 967 C CA . LEU A 1 123 ? 19.016 -33.656 -25.656 1 93.12 123 LEU A CA 1
ATOM 968 C C . LEU A 1 123 ? 18.219 -34.5 -26.625 1 93.12 123 LEU A C 1
ATOM 970 O O . LEU A 1 123 ? 17.219 -34.062 -27.188 1 93.12 123 LEU A O 1
ATOM 974 N N . ALA A 1 124 ? 18.688 -35.719 -26.781 1 91.94 124 ALA A N 1
ATOM 975 C CA . ALA A 1 124 ? 18.047 -36.625 -27.719 1 91.94 124 ALA A CA 1
ATOM 976 C C . ALA A 1 124 ? 16.625 -36.969 -27.281 1 91.94 124 ALA A C 1
ATOM 978 O O . ALA A 1 124 ? 15.828 -37.469 -28.062 1 91.94 124 ALA A O 1
ATOM 979 N N . ARG A 1 125 ? 16.328 -36.719 -26.047 1 93.19 125 ARG A N 1
ATOM 980 C CA . ARG A 1 125 ? 15 -37 -25.516 1 93.19 125 ARG A CA 1
ATOM 981 C C . ARG A 1 125 ? 14.008 -35.906 -25.938 1 93.19 125 ARG A C 1
ATOM 983 O O . ARG A 1 125 ? 12.797 -36.094 -25.797 1 93.19 125 ARG A O 1
ATOM 990 N N . LEU A 1 126 ? 14.484 -34.844 -26.422 1 95.81 126 LEU A N 1
ATOM 991 C CA . LEU A 1 126 ? 13.625 -33.75 -26.875 1 95.81 126 LEU A CA 1
ATOM 992 C C . LEU A 1 126 ? 13.25 -33.938 -28.344 1 95.81 126 LEU A C 1
ATOM 994 O O . LEU A 1 126 ? 14.008 -34.531 -29.125 1 95.81 126 LEU A O 1
ATOM 998 N N . PRO A 1 127 ? 12.07 -33.5 -28.703 1 94.38 127 PRO A N 1
ATOM 999 C CA . PRO A 1 127 ? 11.789 -33.5 -30.141 1 94.38 127 PRO A CA 1
ATOM 1000 C C . PRO A 1 127 ? 12.773 -32.625 -30.922 1 94.38 127 PRO A C 1
ATOM 1002 O O . PRO A 1 127 ? 13.32 -31.656 -30.391 1 94.38 127 PRO A O 1
ATOM 1005 N N . VAL A 1 128 ? 12.93 -32.938 -32.188 1 95.19 128 VAL A N 1
ATOM 1006 C CA . VAL A 1 128 ? 13.805 -32.188 -33.062 1 95.19 128 VAL A CA 1
ATOM 1007 C C . VAL A 1 128 ? 13.047 -31 -33.656 1 95.19 128 VAL A C 1
ATOM 1009 O O . VAL A 1 128 ? 12.125 -31.172 -34.469 1 95.19 128 VAL A O 1
ATOM 1012 N N . VAL A 1 129 ? 13.406 -29.906 -33.219 1 95.69 129 VAL A N 1
ATOM 1013 C CA . VAL A 1 129 ? 12.773 -28.672 -33.688 1 95.69 129 VAL A CA 1
ATOM 1014 C C . VAL A 1 129 ? 13.844 -27.672 -34.094 1 95.69 129 VAL A C 1
ATOM 1016 O O . VAL A 1 129 ? 15.016 -27.844 -33.75 1 95.69 129 VAL A O 1
ATOM 1019 N N . PRO A 1 130 ? 13.461 -26.609 -34.844 1 96.06 130 PRO A N 1
ATOM 1020 C CA . PRO A 1 130 ? 14.461 -25.672 -35.344 1 96.06 130 PRO A CA 1
ATOM 1021 C C . PRO A 1 130 ? 15.156 -24.891 -34.25 1 96.06 130 PRO A C 1
ATOM 1023 O O . PRO A 1 130 ? 16.297 -24.438 -34.438 1 96.06 130 PRO A O 1
ATOM 1026 N N . ALA A 1 131 ? 14.477 -24.656 -33.156 1 97.31 131 ALA A N 1
ATOM 1027 C CA . ALA A 1 131 ? 15.055 -23.844 -32.094 1 97.31 131 ALA A CA 1
ATOM 1028 C C . ALA A 1 131 ? 14.602 -24.344 -30.719 1 97.31 131 ALA A C 1
ATOM 1030 O O . ALA A 1 131 ? 13.609 -25.062 -30.609 1 97.31 131 ALA A O 1
ATOM 1031 N N . TYR A 1 132 ? 15.391 -23.922 -29.688 1 97.19 132 TYR A N 1
ATOM 1032 C CA . TYR A 1 132 ? 15.156 -24.344 -28.312 1 97.19 132 TYR A CA 1
ATOM 1033 C C . TYR A 1 132 ? 15.219 -23.141 -27.359 1 97.19 132 TYR A C 1
ATOM 1035 O O . TYR A 1 132 ? 15.867 -22.141 -27.672 1 97.19 132 TYR A O 1
ATOM 1043 N N . VAL A 1 133 ? 14.422 -23.281 -26.297 1 95.69 133 VAL A N 1
ATOM 1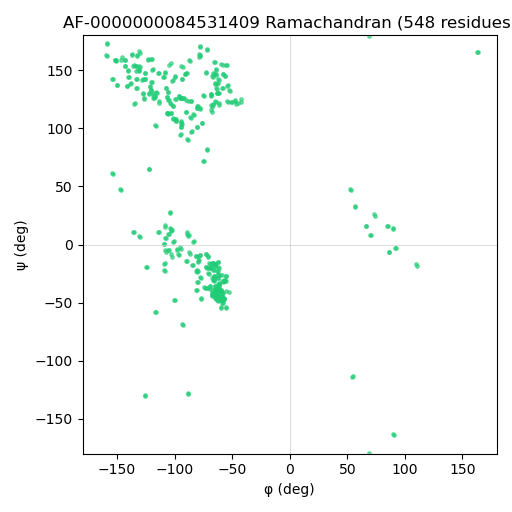044 C CA . VAL A 1 133 ? 14.484 -22.312 -25.203 1 95.69 133 VAL A CA 1
ATOM 1045 C C . VAL A 1 133 ? 15.477 -22.781 -24.141 1 95.69 133 VAL A C 1
ATOM 1047 O O . VAL A 1 133 ? 15.406 -23.922 -23.688 1 95.69 133 VAL A O 1
ATOM 1050 N N . VAL A 1 134 ? 16.438 -21.938 -23.781 1 94.88 134 VAL A N 1
ATOM 1051 C CA . VAL A 1 134 ? 17.375 -22.172 -22.688 1 94.88 134 VAL A CA 1
ATOM 1052 C C . VAL A 1 134 ? 17.125 -21.156 -21.578 1 94.88 134 VAL A C 1
ATOM 1054 O O . VAL A 1 134 ? 17.109 -19.953 -21.828 1 94.88 134 VAL A O 1
ATOM 1057 N N . LYS A 1 135 ? 16.859 -21.641 -20.359 1 92.94 135 LYS A N 1
ATOM 1058 C CA . LYS A 1 135 ? 16.578 -20.734 -19.25 1 92.94 135 LYS A CA 1
ATOM 1059 C C . LYS A 1 135 ? 17.219 -21.234 -17.953 1 92.94 135 LYS A C 1
ATOM 1061 O O . LYS A 1 135 ? 17.391 -22.453 -17.766 1 92.94 135 LYS A O 1
ATOM 1066 N N . PRO A 1 136 ? 17.578 -20.312 -17.094 1 90.25 136 PRO A N 1
ATOM 1067 C CA . PRO A 1 136 ? 18.156 -20.703 -15.82 1 90.25 136 PRO A CA 1
ATOM 1068 C C . PRO A 1 136 ? 17.188 -21.484 -14.938 1 90.25 136 PRO A C 1
ATOM 1070 O O . PRO A 1 136 ? 16 -21.156 -14.883 1 90.25 136 PRO A O 1
ATOM 1073 N N . LYS A 1 137 ? 17.75 -22.422 -14.188 1 88.12 137 LYS A N 1
ATOM 1074 C CA . LYS A 1 137 ? 16.953 -23.234 -13.281 1 88.12 137 LYS A CA 1
ATOM 1075 C C . LYS A 1 137 ? 16.438 -22.406 -12.109 1 88.12 137 LYS A C 1
ATOM 1077 O O . LYS A 1 137 ? 15.312 -22.625 -11.641 1 88.12 137 LYS A O 1
ATOM 1082 N N . LEU A 1 138 ? 17.234 -21.438 -11.625 1 77.5 138 LEU A N 1
ATOM 1083 C CA . LEU A 1 138 ? 16.875 -20.625 -10.461 1 77.5 138 LEU A CA 1
ATOM 1084 C C . LEU A 1 138 ? 16.422 -19.234 -10.891 1 77.5 138 LEU A C 1
ATOM 1086 O O . LEU A 1 138 ? 16.234 -18.359 -10.047 1 77.5 138 LEU A O 1
ATOM 1090 N N . GLY A 1 139 ? 15.891 -19.031 -12.055 1 71.25 139 GLY A N 1
ATOM 1091 C CA . GLY A 1 139 ? 15.484 -17.719 -12.523 1 71.25 139 GLY A CA 1
ATOM 1092 C C . GLY A 1 139 ? 13.984 -17.5 -12.469 1 71.25 139 GLY A C 1
ATOM 1093 O O . GLY A 1 139 ? 13.234 -18.406 -12.086 1 71.25 139 GLY A O 1
ATOM 1094 N N . ALA A 1 140 ? 13.688 -16.203 -12.398 1 68.62 140 ALA A N 1
ATOM 1095 C CA . ALA A 1 140 ? 12.289 -15.797 -12.438 1 68.62 140 ALA A CA 1
ATOM 1096 C C . ALA A 1 140 ? 12.023 -14.867 -13.617 1 68.62 140 ALA A C 1
ATOM 1098 O O . ALA A 1 140 ? 12.953 -14.289 -14.18 1 68.62 140 ALA A O 1
ATOM 1099 N N . ASP A 1 141 ? 10.742 -14.766 -14.016 1 66.88 141 ASP A N 1
ATOM 1100 C CA . ASP A 1 141 ? 10.219 -13.758 -14.93 1 66.88 141 ASP A CA 1
ATOM 1101 C C . ASP A 1 141 ? 10.977 -13.773 -16.266 1 66.88 141 ASP A C 1
ATOM 1103 O O . ASP A 1 141 ? 11.297 -12.719 -16.812 1 66.88 141 ASP A O 1
ATOM 1107 N N . SER A 1 142 ? 11.406 -14.891 -16.672 1 69.06 142 SER A N 1
ATOM 1108 C CA . SER A 1 142 ? 12.039 -15.062 -17.984 1 69.06 142 SER A CA 1
ATOM 1109 C C . SER A 1 142 ? 13.406 -14.391 -18.016 1 69.06 142 SER A C 1
ATOM 1111 O O . SER A 1 142 ? 13.969 -14.188 -19.094 1 69.06 142 SER A O 1
ATOM 1113 N N . ILE A 1 143 ? 13.852 -13.945 -16.906 1 73.44 143 ILE A N 1
ATOM 1114 C CA . ILE A 1 143 ? 15.203 -13.391 -16.844 1 73.44 143 ILE A CA 1
ATOM 1115 C C . ILE A 1 143 ? 16.219 -14.469 -17.219 1 73.44 143 ILE A C 1
ATOM 1117 O O . ILE A 1 143 ? 16.234 -15.547 -16.625 1 73.44 143 ILE A O 1
ATOM 1121 N N . GLY A 1 144 ? 17 -14.188 -18.297 1 79.94 144 GLY A N 1
ATOM 1122 C CA . GLY A 1 144 ? 18.031 -15.109 -18.719 1 79.94 144 GLY A CA 1
ATOM 1123 C C . GLY A 1 144 ? 17.562 -16.094 -19.766 1 79.94 144 GLY A C 1
ATOM 1124 O O . GLY A 1 144 ? 18.328 -16.953 -20.219 1 79.94 144 GLY A O 1
ATOM 1125 N N . LEU A 1 145 ? 16.344 -16.047 -20.094 1 87.69 145 LEU A N 1
ATOM 1126 C CA . LEU A 1 145 ? 15.805 -16.938 -21.125 1 87.69 145 LEU A CA 1
ATOM 1127 C C . LEU A 1 145 ? 16.375 -16.562 -22.5 1 87.69 145 LEU A C 1
ATOM 1129 O O . LEU A 1 145 ? 16.469 -15.391 -22.828 1 87.69 145 LEU A O 1
ATOM 1133 N N . ARG A 1 146 ? 16.906 -17.547 -23.234 1 91.56 146 ARG A N 1
ATOM 1134 C CA . ARG A 1 146 ? 17.422 -17.375 -24.578 1 91.56 146 ARG A CA 1
ATOM 1135 C C . ARG A 1 146 ? 16.812 -18.406 -25.531 1 91.56 146 ARG A C 1
ATOM 1137 O O . ARG A 1 146 ? 16.562 -19.547 -25.141 1 91.56 146 ARG A O 1
ATOM 1144 N N . ILE A 1 147 ? 16.531 -17.984 -26.734 1 94.44 147 ILE A N 1
ATOM 1145 C CA . ILE A 1 147 ? 16.172 -18.906 -27.812 1 94.44 147 ILE A CA 1
ATOM 1146 C C . ILE A 1 147 ? 17.422 -19.266 -28.625 1 94.44 147 ILE A C 1
ATOM 1148 O O . ILE A 1 147 ? 18.109 -18.375 -29.141 1 94.44 147 ILE A O 1
ATOM 1152 N N . VAL A 1 148 ? 17.672 -20.547 -28.766 1 95.94 148 VAL A N 1
ATOM 1153 C CA . VAL A 1 148 ? 18.891 -21.031 -29.391 1 95.94 148 VAL A CA 1
ATOM 1154 C C . VAL A 1 148 ? 18.547 -21.906 -30.578 1 95.94 148 VAL A C 1
ATOM 1156 O O . VAL A 1 148 ? 17.781 -22.859 -30.453 1 95.94 148 VAL A O 1
ATOM 1159 N N . PRO A 1 149 ? 19.234 -21.562 -31.734 1 96.69 149 PRO A N 1
ATOM 1160 C CA . PRO A 1 149 ? 19.062 -22.469 -32.875 1 96.69 149 PRO A CA 1
ATOM 1161 C C . PRO A 1 149 ? 19.609 -23.859 -32.594 1 96.69 149 PRO A C 1
ATOM 1163 O O . PRO A 1 149 ? 20.594 -24.016 -31.875 1 96.69 149 PRO A O 1
ATOM 1166 N N . ARG A 1 150 ? 18.969 -24.828 -33.281 1 94.88 150 ARG A N 1
ATOM 1167 C CA . ARG A 1 150 ? 19.328 -26.234 -33.062 1 94.88 150 ARG A CA 1
ATOM 1168 C C . ARG A 1 150 ? 20.812 -26.469 -33.281 1 94.88 150 ARG A C 1
ATOM 1170 O O . ARG A 1 150 ? 21.453 -27.172 -32.5 1 94.88 150 ARG A O 1
ATOM 1177 N N . ASP A 1 151 ? 21.344 -25.859 -34.25 1 93.5 151 ASP A N 1
ATOM 1178 C CA . ASP A 1 151 ? 22.734 -26.094 -34.625 1 93.5 151 ASP A CA 1
ATOM 1179 C C . ASP A 1 151 ? 23.688 -25.453 -33.594 1 93.5 151 ASP A C 1
ATOM 1181 O O . ASP A 1 151 ? 24.891 -25.75 -33.594 1 93.5 151 ASP A O 1
ATOM 1185 N N . GLU A 1 152 ? 23.188 -24.703 -32.688 1 93.31 152 GLU A N 1
ATOM 1186 C CA . GLU A 1 152 ? 24.031 -24.031 -31.688 1 93.31 152 GLU A CA 1
ATOM 1187 C C . GLU A 1 152 ? 23.844 -24.672 -30.297 1 93.31 152 GLU A C 1
ATOM 1189 O O . GLU A 1 152 ? 24.469 -24.234 -29.328 1 93.31 152 GLU A O 1
ATOM 1194 N N . LEU A 1 153 ? 23.062 -25.625 -30.188 1 91.44 153 LEU A N 1
ATOM 1195 C CA . LEU A 1 153 ? 22.766 -26.266 -28.922 1 91.44 153 LEU A CA 1
ATOM 1196 C C . LEU A 1 153 ? 24.031 -26.875 -28.312 1 91.44 153 LEU A C 1
ATOM 1198 O O . LEU A 1 153 ? 24.156 -26.969 -27.094 1 91.44 153 LEU A O 1
ATOM 1202 N N . GLY A 1 154 ? 24.875 -27.344 -29.203 1 86.19 154 GLY A N 1
ATOM 1203 C CA . GLY A 1 154 ? 26.125 -27.938 -28.766 1 86.19 154 GLY A CA 1
ATOM 1204 C C . GLY A 1 154 ? 27.016 -26.953 -28 1 86.19 154 GLY A C 1
ATOM 1205 O O . GLY A 1 154 ? 27.875 -27.375 -27.234 1 86.19 154 GLY A O 1
ATOM 1206 N N . SER A 1 155 ? 26.781 -25.703 -28.172 1 87.19 155 SER A N 1
ATOM 1207 C CA . SER A 1 155 ? 27.609 -24.688 -27.547 1 87.19 155 SER A CA 1
ATOM 1208 C C . SER A 1 155 ? 27.031 -24.219 -26.219 1 87.19 155 SER A C 1
ATOM 1210 O O . SER A 1 155 ? 27.641 -23.406 -25.516 1 87.19 155 SER A O 1
ATOM 1212 N N . VAL A 1 156 ? 25.906 -24.719 -25.906 1 89.31 156 VAL A N 1
ATOM 1213 C CA . VAL A 1 156 ? 25.25 -24.312 -24.656 1 89.31 156 VAL A CA 1
ATOM 1214 C C . VAL A 1 156 ? 25.953 -24.953 -23.469 1 89.31 156 VAL A C 1
ATOM 1216 O O . VAL A 1 156 ? 26.281 -26.141 -23.5 1 89.31 156 VAL A O 1
ATOM 1219 N N . ALA A 1 157 ? 26.328 -24.109 -22.484 1 87.12 157 ALA A N 1
ATOM 1220 C CA . ALA A 1 157 ? 26.797 -24.625 -21.203 1 87.12 157 ALA A CA 1
ATOM 1221 C C . ALA A 1 157 ? 25.609 -25.078 -20.344 1 87.12 157 ALA A C 1
ATOM 1223 O O . ALA A 1 157 ? 24.766 -24.266 -19.969 1 87.12 157 ALA A O 1
ATOM 1224 N N . TYR A 1 158 ? 25.516 -26.312 -20 1 87.5 158 TYR A N 1
ATOM 1225 C CA . TYR A 1 158 ? 24.344 -26.922 -19.391 1 87.5 158 TYR A CA 1
ATOM 1226 C C . TYR A 1 158 ? 24.391 -26.781 -17.875 1 87.5 158 TYR A C 1
ATOM 1228 O O . TYR A 1 158 ? 23.453 -27.203 -17.172 1 87.5 158 TYR A O 1
ATOM 1236 N N . ASP A 1 159 ? 25.297 -26.078 -17.406 1 88.12 159 ASP A N 1
ATOM 1237 C CA . ASP A 1 159 ? 25.391 -25.906 -15.961 1 88.12 159 ASP A CA 1
ATOM 1238 C C . ASP A 1 159 ? 24.328 -24.922 -15.461 1 88.12 159 ASP A C 1
ATOM 1240 O O . ASP A 1 159 ? 24.438 -23.719 -15.688 1 88.12 159 ASP A O 1
ATOM 1244 N N . GLY A 1 160 ? 23.297 -25.469 -14.852 1 89.94 160 GLY A N 1
ATOM 1245 C CA . GLY A 1 160 ? 22.297 -24.641 -14.188 1 89.94 160 GLY A CA 1
ATOM 1246 C C . GLY A 1 160 ? 21.219 -24.141 -15.133 1 89.94 160 GLY A C 1
ATOM 1247 O O . GLY A 1 160 ? 20.547 -23.156 -14.836 1 89.94 160 GLY A O 1
ATOM 1248 N N . VAL A 1 161 ? 21.125 -24.75 -16.297 1 93.44 161 VAL A N 1
ATOM 1249 C CA . VAL A 1 161 ? 20.094 -24.281 -17.234 1 93.44 161 VAL A CA 1
ATOM 1250 C C . VAL A 1 161 ? 19.172 -25.438 -17.609 1 93.44 161 VAL A C 1
ATOM 1252 O O . VAL A 1 161 ? 19.516 -26.594 -17.391 1 93.44 161 VAL A O 1
ATOM 1255 N N . LEU A 1 162 ? 18 -25.109 -18.078 1 95.88 162 LEU A N 1
ATOM 1256 C CA . LEU A 1 162 ? 17.047 -26.016 -18.688 1 95.88 162 LEU A CA 1
ATOM 1257 C C . LEU A 1 162 ? 16.922 -25.75 -20.188 1 95.88 162 LEU A C 1
ATOM 1259 O O . LEU A 1 162 ? 17.031 -24.609 -20.625 1 95.88 162 LEU A O 1
ATOM 1263 N N . VAL A 1 163 ? 16.75 -26.797 -20.891 1 96.19 163 VAL A N 1
ATOM 1264 C CA . VAL A 1 163 ? 16.531 -26.719 -22.344 1 96.19 163 VAL A CA 1
ATOM 1265 C C . VAL A 1 163 ? 15.172 -27.312 -22.688 1 96.19 163 VAL A C 1
ATOM 1267 O O . VAL A 1 163 ? 14.82 -28.406 -22.25 1 96.19 163 VAL A O 1
ATOM 1270 N N . GLN A 1 164 ? 14.422 -26.609 -23.438 1 97.44 164 GLN A N 1
ATOM 1271 C CA . GLN A 1 164 ? 13.109 -27 -23.938 1 97.44 164 GLN A CA 1
ATOM 1272 C C . GLN A 1 164 ? 12.977 -26.703 -25.422 1 97.44 164 GLN A C 1
ATOM 1274 O O . GLN A 1 164 ? 13.516 -25.703 -25.922 1 97.44 164 GLN A O 1
ATOM 1279 N N . PRO A 1 165 ? 12.297 -27.594 -26.141 1 97.19 165 PRO A N 1
ATOM 1280 C CA . PRO A 1 165 ? 12.008 -27.219 -27.531 1 97.19 165 PRO A CA 1
ATOM 1281 C C . PRO A 1 165 ? 11.109 -25.984 -27.641 1 97.19 165 PRO A C 1
ATOM 1283 O O . PRO A 1 165 ? 10.203 -25.812 -26.812 1 97.19 165 PRO A O 1
ATOM 1286 N N . LEU A 1 166 ? 11.422 -25.109 -28.547 1 95.81 166 LEU A N 1
ATOM 1287 C CA . LEU A 1 166 ? 10.484 -24.031 -28.859 1 95.81 166 LEU A CA 1
ATOM 1288 C C . LEU A 1 166 ? 9.234 -24.594 -29.547 1 95.81 166 LEU A C 1
ATOM 1290 O O . LEU A 1 166 ? 9.305 -25.078 -30.672 1 95.81 166 LEU A O 1
ATOM 1294 N N . ILE A 1 167 ? 8.148 -24.469 -28.922 1 92.06 167 ILE A N 1
ATOM 1295 C CA . ILE A 1 167 ? 6.914 -25.078 -29.391 1 92.06 167 ILE A CA 1
ATOM 1296 C C . ILE A 1 167 ? 5.992 -24.016 -29.969 1 92.06 167 ILE A C 1
ATOM 1298 O O . ILE A 1 167 ? 5.758 -22.984 -29.328 1 92.06 167 ILE A O 1
ATOM 1302 N N . PRO A 1 168 ? 5.586 -24.234 -31.234 1 92 168 PRO A N 1
ATOM 1303 C CA . PRO A 1 168 ? 4.496 -23.359 -31.688 1 92 168 PRO A CA 1
ATOM 1304 C C . PRO A 1 168 ? 3.217 -23.547 -30.875 1 92 168 PRO A C 1
ATOM 1306 O O . PRO A 1 168 ? 2.912 -24.672 -30.438 1 92 168 PRO A O 1
ATOM 1309 N N . PHE A 1 169 ? 2.521 -22.531 -30.609 1 94.06 169 PHE A N 1
ATOM 1310 C CA . PHE A 1 169 ? 1.268 -22.656 -29.875 1 94.06 169 PHE A CA 1
ATOM 1311 C C . PHE A 1 169 ? 0.233 -21.672 -30.406 1 94.06 169 PHE A C 1
ATOM 1313 O O . PHE A 1 169 ? 0.587 -20.656 -31.016 1 94.06 169 PHE A O 1
ATOM 1320 N N . THR A 1 170 ? -0.984 -21.969 -30.266 1 95.88 170 THR A N 1
ATOM 1321 C CA . THR A 1 170 ? -2.109 -21.156 -30.703 1 95.88 170 THR A CA 1
ATOM 1322 C C . THR A 1 170 ? -2.34 -20 -29.734 1 95.88 170 THR A C 1
ATOM 1324 O O . THR A 1 170 ? -2.553 -18.859 -30.156 1 95.88 170 THR A O 1
ATOM 1327 N N . TYR A 1 171 ? -2.35 -20.281 -28.469 1 97 171 TYR A N 1
ATOM 1328 C CA . TYR A 1 171 ? -2.445 -19.281 -27.406 1 97 171 TYR A CA 1
ATOM 1329 C C . TYR A 1 171 ? -1.926 -19.828 -26.078 1 97 171 TYR A C 1
ATOM 1331 O O . TYR A 1 171 ? -1.705 -21.031 -25.953 1 97 171 TYR A O 1
ATOM 1339 N N . GLU A 1 172 ? -1.641 -18.953 -25.203 1 96.75 172 GLU A N 1
ATOM 1340 C CA . GLU A 1 172 ? -1.33 -19.297 -23.828 1 96.75 172 GLU A CA 1
ATOM 1341 C C . GLU A 1 172 ? -2.539 -19.094 -22.922 1 96.75 172 GLU A C 1
ATOM 1343 O O . GLU A 1 172 ? -3.354 -18.188 -23.156 1 96.75 172 GLU A O 1
ATOM 1348 N N . VAL A 1 173 ? -2.676 -19.953 -21.953 1 98.25 173 VAL A N 1
ATOM 1349 C CA . VAL A 1 173 ? -3.801 -19.875 -21.016 1 98.25 173 VAL A CA 1
ATOM 1350 C C . VAL A 1 173 ? -3.314 -20.141 -19.594 1 98.25 173 VAL A C 1
ATOM 1352 O O . VAL A 1 173 ? -2.416 -20.953 -19.375 1 98.25 173 VAL A O 1
ATOM 1355 N N . SER A 1 174 ? -3.834 -19.375 -18.672 1 98.56 174 SER A N 1
ATOM 1356 C CA . SER A 1 174 ? -3.549 -19.531 -17.25 1 98.56 174 SER A CA 1
ATOM 1357 C C . SER A 1 174 ? -4.805 -19.922 -16.469 1 98.56 174 SER A C 1
ATOM 1359 O O . SER A 1 174 ? -5.859 -19.312 -16.656 1 98.56 174 SER A O 1
ATOM 1361 N N . PHE A 1 175 ? -4.703 -20.953 -15.648 1 98.88 175 PHE A N 1
ATOM 1362 C CA . PHE A 1 175 ? -5.773 -21.406 -14.773 1 98.88 175 PHE A CA 1
ATOM 1363 C C . PHE A 1 175 ? -5.469 -21.047 -13.32 1 98.88 175 PHE A C 1
ATOM 1365 O O . PHE A 1 175 ? -4.41 -21.406 -12.797 1 98.88 175 PHE A O 1
ATOM 1372 N N . TYR A 1 176 ? -6.367 -20.391 -12.672 1 98.94 176 TYR A N 1
ATOM 1373 C CA . TYR A 1 176 ? -6.172 -19.906 -11.312 1 98.94 176 TYR A CA 1
ATOM 1374 C C . TYR A 1 176 ? -6.965 -20.75 -10.32 1 98.94 176 TYR A C 1
ATOM 1376 O O . TYR A 1 176 ? -8.156 -21.016 -10.523 1 98.94 176 TYR A O 1
ATOM 1384 N N . PHE A 1 177 ? -6.305 -21.172 -9.266 1 98.94 177 PHE A N 1
ATOM 1385 C CA . PHE A 1 177 ? -6.902 -21.984 -8.227 1 98.94 177 PHE A CA 1
ATOM 1386 C C . PHE A 1 177 ? -6.711 -21.359 -6.855 1 98.94 177 PHE A C 1
ATOM 1388 O O . PHE A 1 177 ? -5.688 -20.719 -6.598 1 98.94 177 PHE A O 1
ATOM 1395 N N . VAL A 1 178 ? -7.652 -21.453 -6.008 1 98.94 178 VAL A N 1
ATOM 1396 C CA . VAL A 1 178 ? -7.492 -21.312 -4.562 1 98.94 178 VAL A CA 1
ATOM 1397 C C . VAL A 1 178 ? -7.48 -22.703 -3.916 1 98.94 178 VAL A C 1
ATOM 1399 O O . VAL A 1 178 ? -8.453 -23.453 -4.023 1 98.94 178 VAL A O 1
ATOM 1402 N N . ASP A 1 179 ? -6.395 -22.969 -3.291 1 98.56 179 ASP A N 1
ATOM 1403 C CA . ASP A 1 179 ? -6.168 -24.344 -2.879 1 98.56 179 ASP A CA 1
ATOM 1404 C C . ASP A 1 179 ? -6.27 -25.297 -4.07 1 98.56 179 ASP A C 1
ATOM 1406 O O . ASP A 1 179 ? -5.492 -25.203 -5.02 1 98.56 179 ASP A O 1
ATOM 1410 N N . ASP A 1 180 ? -7.289 -26.188 -4.117 1 98.25 180 ASP A N 1
ATOM 1411 C CA . ASP A 1 180 ? -7.441 -27.094 -5.246 1 98.25 180 ASP A CA 1
ATOM 1412 C C . ASP A 1 180 ? -8.719 -26.797 -6.031 1 98.25 180 ASP A C 1
ATOM 1414 O O . ASP A 1 180 ? -9.117 -27.562 -6.906 1 98.25 180 ASP A O 1
ATOM 1418 N N . ALA A 1 181 ? -9.352 -25.672 -5.73 1 98.62 181 ALA A N 1
ATOM 1419 C CA . ALA A 1 181 ? -10.609 -25.312 -6.383 1 98.62 181 ALA A CA 1
ATOM 1420 C C . ALA A 1 181 ? -10.367 -24.328 -7.516 1 98.62 181 ALA A C 1
ATOM 1422 O O . ALA A 1 181 ? -9.82 -23.234 -7.297 1 98.62 181 ALA A O 1
ATOM 1423 N N . PHE A 1 182 ? -10.828 -24.672 -8.688 1 98.81 182 PHE A N 1
ATOM 1424 C CA . PHE A 1 182 ? -10.727 -23.781 -9.852 1 98.81 182 PHE A CA 1
ATOM 1425 C C . PHE A 1 182 ? -11.555 -22.531 -9.648 1 98.81 182 PHE A C 1
ATOM 1427 O O . PHE A 1 182 ? -12.688 -22.594 -9.164 1 98.81 182 PHE A O 1
ATOM 1434 N N . GLN A 1 183 ? -11.016 -21.391 -10.047 1 98.88 183 GLN A N 1
ATOM 1435 C CA . GLN A 1 183 ? -11.711 -20.125 -9.883 1 98.88 183 GLN A CA 1
ATOM 1436 C C . GLN A 1 183 ? -12.016 -19.484 -11.227 1 98.88 183 GLN A C 1
ATOM 1438 O O . GLN A 1 183 ? -13.18 -19.234 -11.555 1 98.88 183 GLN A O 1
ATOM 1443 N N . TYR A 1 184 ? -10.977 -19.234 -12.023 1 98.88 184 TYR A N 1
ATOM 1444 C CA . TYR A 1 184 ? -11.117 -18.641 -13.352 1 98.88 184 TYR A CA 1
ATOM 1445 C C . TYR A 1 184 ? -9.898 -18.938 -14.211 1 98.88 184 TYR A C 1
ATOM 1447 O O . TYR A 1 184 ? -8.922 -19.516 -13.742 1 98.88 184 TYR A O 1
ATOM 1455 N N . ALA A 1 185 ? -10.008 -18.578 -15.469 1 98.88 185 ALA A N 1
ATOM 1456 C CA . ALA A 1 185 ? -8.906 -18.703 -16.422 1 98.88 185 ALA A CA 1
ATOM 1457 C C . ALA A 1 185 ? -8.828 -17.5 -17.344 1 98.88 185 ALA A C 1
ATOM 1459 O O . ALA A 1 185 ? -9.859 -16.891 -17.672 1 98.88 185 ALA A O 1
ATOM 1460 N N . LEU A 1 186 ? -7.641 -17.141 -17.672 1 98.56 186 LEU A N 1
ATOM 1461 C CA . LEU A 1 186 ? -7.348 -16.062 -18.625 1 98.56 186 LEU A CA 1
ATOM 1462 C C . LEU A 1 186 ? -6.422 -16.562 -19.734 1 98.56 186 LEU A C 1
ATOM 1464 O O . LEU A 1 186 ? -5.594 -17.453 -19.5 1 98.56 186 LEU A O 1
ATOM 1468 N N . TYR A 1 187 ? -6.594 -16.031 -20.891 1 98 187 TYR A N 1
ATOM 1469 C CA . TYR A 1 187 ? -5.691 -16.406 -21.969 1 98 187 TYR A CA 1
ATOM 1470 C C . TYR A 1 187 ? -5.379 -15.211 -22.859 1 98 187 TYR A C 1
ATOM 1472 O O . TYR A 1 187 ? -6.027 -14.172 -22.766 1 98 187 TYR A O 1
ATOM 1480 N N . ALA A 1 188 ? -4.301 -15.336 -23.547 1 96.44 188 ALA A N 1
ATOM 1481 C CA . ALA A 1 188 ? -3.926 -14.391 -24.594 1 96.44 188 ALA A CA 1
ATOM 1482 C C . ALA A 1 188 ? -4.289 -14.922 -25.984 1 96.44 188 ALA A C 1
ATOM 1484 O O . ALA A 1 188 ? -3.535 -15.695 -26.578 1 96.44 188 ALA A O 1
ATOM 1485 N N . PRO A 1 189 ? -5.348 -14.367 -26.609 1 94.81 189 PRO A N 1
ATOM 1486 C CA . PRO A 1 189 ? -5.797 -14.922 -27.891 1 94.81 189 PRO A CA 1
ATOM 1487 C C . PRO A 1 189 ? -4.777 -14.734 -29 1 94.81 189 PRO A C 1
ATOM 1489 O O . PRO A 1 189 ? -4.727 -15.531 -29.938 1 94.81 189 PRO A O 1
ATOM 1492 N N . ASP A 1 190 ? -4.023 -13.648 -28.891 1 92.19 190 ASP A N 1
ATOM 1493 C CA . ASP A 1 190 ? -2.99 -13.359 -29.875 1 92.19 190 ASP A CA 1
ATOM 1494 C C . ASP A 1 190 ? -1.599 -13.633 -29.312 1 92.19 190 ASP A C 1
ATOM 1496 O O . ASP A 1 190 ? -1.117 -12.898 -28.453 1 92.19 190 ASP A O 1
ATOM 1500 N N . PRO A 1 191 ? -0.938 -14.609 -29.828 1 86.5 191 PRO A N 1
ATOM 1501 C CA . PRO A 1 191 ? 0.382 -14.961 -29.297 1 86.5 191 PRO A CA 1
ATOM 1502 C C . PRO A 1 191 ? 1.398 -13.836 -29.453 1 86.5 191 PRO A C 1
ATOM 1504 O O . PRO A 1 191 ? 2.438 -13.844 -28.781 1 86.5 191 PRO A O 1
ATOM 1507 N N . GLU A 1 192 ? 1.146 -12.867 -30.25 1 86.75 192 GLU A N 1
ATOM 1508 C CA . GLU A 1 192 ? 2.039 -11.727 -30.438 1 86.75 192 GLU A CA 1
ATOM 1509 C C . GLU A 1 192 ? 1.73 -10.609 -29.438 1 86.75 192 GLU A C 1
ATOM 1511 O O . GLU A 1 192 ? 2.508 -9.664 -29.297 1 86.75 192 GLU A O 1
ATOM 1516 N N . GLN A 1 193 ? 0.563 -10.727 -28.812 1 86.62 193 GLN A N 1
ATOM 1517 C CA . GLN A 1 193 ? 0.144 -9.781 -27.781 1 86.62 193 GLN A CA 1
ATOM 1518 C C . GLN A 1 193 ? -0.131 -10.5 -26.469 1 86.62 193 GLN A C 1
ATOM 1520 O O . GLN A 1 193 ? -1.241 -10.43 -25.938 1 86.62 193 GLN A O 1
ATOM 1525 N N . ARG A 1 194 ? 0.829 -11.047 -25.922 1 80.56 194 ARG A N 1
ATOM 1526 C CA . ARG A 1 194 ? 0.708 -11.945 -24.766 1 80.56 194 ARG A CA 1
ATOM 1527 C C . ARG A 1 194 ? 0.281 -11.18 -23.516 1 80.56 194 ARG A C 1
ATOM 1529 O O . ARG A 1 194 ? -0.164 -11.789 -22.547 1 80.56 194 ARG A O 1
ATOM 1536 N N . TRP A 1 195 ? 0.41 -9.914 -23.531 1 81.44 195 TRP A N 1
ATOM 1537 C CA . TRP A 1 195 ? 0.074 -9.094 -22.375 1 81.44 195 TRP A CA 1
ATOM 1538 C C . TRP A 1 195 ? -1.417 -8.773 -22.344 1 81.44 195 TRP A C 1
ATOM 1540 O O . TRP A 1 195 ? -1.938 -8.305 -21.328 1 81.44 195 TRP A O 1
ATOM 1550 N N . ARG A 1 196 ? -2.018 -8.945 -23.453 1 89.56 196 ARG A N 1
ATOM 1551 C CA . ARG A 1 196 ? -3.451 -8.68 -23.547 1 89.56 196 ARG A CA 1
ATOM 1552 C C . ARG A 1 196 ? -4.262 -9.922 -23.188 1 89.56 196 ARG A C 1
ATOM 1554 O O . ARG A 1 196 ? -4.621 -10.703 -24.078 1 89.56 196 ARG A O 1
ATOM 1561 N N . LEU A 1 197 ? -4.574 -10.086 -22.016 1 96 197 LEU A N 1
ATOM 1562 C CA . LEU A 1 197 ? -5.297 -11.25 -21.531 1 96 197 LEU A CA 1
ATOM 1563 C C . LEU A 1 197 ? -6.805 -11.016 -21.578 1 96 197 LEU A C 1
ATOM 1565 O O . LEU A 1 197 ? -7.266 -9.883 -21.406 1 96 197 LEU A O 1
ATOM 1569 N N . GLU A 1 198 ? -7.52 -12.117 -21.828 1 96.94 198 GLU A N 1
ATOM 1570 C CA . GLU A 1 198 ? -8.977 -12.148 -21.812 1 96.94 198 GLU A CA 1
ATOM 1571 C C . GLU A 1 198 ? -9.492 -13.352 -21.031 1 96.94 198 GLU A C 1
ATOM 1573 O O . GLU A 1 198 ? -8.789 -14.352 -20.891 1 96.94 198 GLU A O 1
ATOM 1578 N N . PRO A 1 199 ? -10.742 -13.203 -20.469 1 97.81 199 PRO A N 1
ATOM 1579 C CA . PRO A 1 199 ? -11.328 -14.359 -19.797 1 97.81 199 PRO A CA 1
ATOM 1580 C C . PRO A 1 199 ? -11.422 -15.586 -20.703 1 97.81 199 PRO A C 1
ATOM 1582 O O . PRO A 1 199 ? -11.695 -15.453 -21.906 1 97.81 199 PRO A O 1
ATOM 1585 N N . TYR A 1 200 ? -11.242 -16.734 -20.156 1 98.25 200 TYR A N 1
ATOM 1586 C CA . TYR A 1 200 ? -11.25 -18 -20.859 1 98.25 200 TYR A CA 1
ATOM 1587 C C . TYR A 1 200 ? -12.219 -18.984 -20.203 1 98.25 200 TYR A C 1
ATOM 1589 O O . TYR A 1 200 ? -12.211 -19.156 -18.984 1 98.25 200 TYR A O 1
ATOM 1597 N N . GLU A 1 201 ? -13.07 -19.594 -20.984 1 97.88 201 GLU A N 1
ATOM 1598 C CA . GLU A 1 201 ? -13.93 -20.672 -20.5 1 97.88 201 GLU A CA 1
ATOM 1599 C C . GLU A 1 201 ? -13.312 -22.031 -20.766 1 97.88 201 GLU A C 1
ATOM 1601 O O . GLU A 1 201 ? -13.328 -22.516 -21.906 1 97.88 201 GLU A O 1
ATOM 1606 N N . PRO A 1 202 ? -12.844 -22.625 -19.812 1 98.62 202 PRO A N 1
ATOM 1607 C CA . PRO A 1 202 ? -12.156 -23.906 -20.031 1 98.62 202 PRO A CA 1
ATOM 1608 C C . PRO A 1 202 ? -13.125 -25.031 -20.359 1 98.62 202 PRO A C 1
ATOM 1610 O O . PRO A 1 202 ? -14.242 -25.062 -19.828 1 98.62 202 PRO A O 1
ATOM 1613 N N . THR A 1 203 ? -12.672 -25.969 -21.156 1 98.25 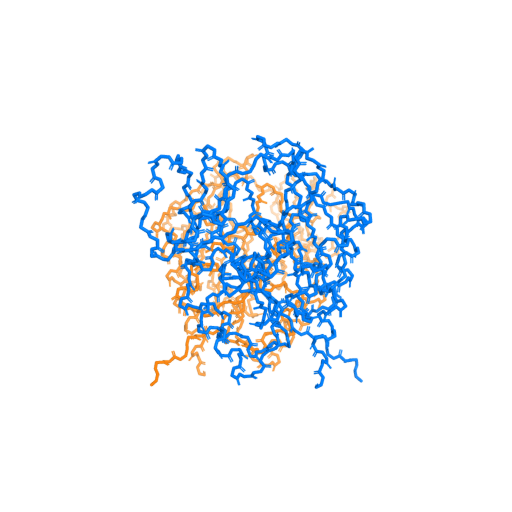203 THR A N 1
ATOM 1614 C CA . THR A 1 203 ? -13.383 -27.234 -21.344 1 98.25 203 THR A CA 1
ATOM 1615 C C . THR A 1 203 ? -13.141 -28.172 -20.172 1 98.25 203 THR A C 1
ATOM 1617 O O . THR A 1 203 ? -12.297 -27.906 -19.328 1 98.25 203 THR A O 1
ATOM 1620 N N . ALA A 1 204 ? -13.906 -29.234 -20.172 1 98.38 204 ALA A N 1
ATOM 1621 C CA . ALA A 1 204 ? -13.672 -30.266 -19.156 1 98.38 204 ALA A CA 1
ATOM 1622 C C . ALA A 1 204 ? -12.25 -30.812 -19.25 1 98.38 204 ALA A C 1
ATOM 1624 O O . ALA A 1 204 ? -11.609 -31.062 -18.219 1 98.38 204 ALA A O 1
ATOM 1625 N N . ALA A 1 205 ? -11.789 -31.016 -20.438 1 98.25 205 ALA A N 1
ATOM 1626 C CA . ALA A 1 205 ? -10.438 -31.531 -20.656 1 98.25 205 ALA A CA 1
ATOM 1627 C C . ALA A 1 205 ? -9.383 -30.547 -20.156 1 98.25 205 ALA A C 1
ATOM 1629 O O . ALA A 1 205 ? -8.367 -30.953 -19.594 1 98.25 205 ALA A O 1
ATOM 1630 N N . ASP A 1 206 ? -9.656 -29.219 -20.359 1 98.75 206 ASP A N 1
ATOM 1631 C CA . ASP A 1 206 ? -8.758 -28.188 -19.859 1 98.75 206 ASP A CA 1
ATOM 1632 C C . ASP A 1 206 ? -8.641 -28.266 -18.328 1 98.75 206 ASP A C 1
ATOM 1634 O O . ASP A 1 206 ? -7.531 -28.219 -17.797 1 98.75 206 ASP A O 1
ATOM 1638 N N . LEU A 1 207 ? -9.758 -28.406 -17.719 1 98.81 207 LEU A N 1
ATOM 1639 C CA . LEU A 1 207 ? -9.789 -28.422 -16.25 1 98.81 207 LEU A CA 1
ATOM 1640 C C . LEU A 1 207 ? -9.133 -29.688 -15.711 1 98.81 207 LEU A C 1
ATOM 1642 O O . LEU A 1 207 ? -8.453 -29.656 -14.688 1 98.81 207 LEU A O 1
ATOM 1646 N N . ASP A 1 208 ? -9.375 -30.797 -16.406 1 98.69 208 ASP A N 1
ATOM 1647 C CA . ASP A 1 208 ? -8.703 -32.031 -16 1 98.69 208 ASP A CA 1
ATOM 1648 C C . ASP A 1 208 ? -7.188 -31.891 -16.062 1 98.69 208 ASP A C 1
ATOM 1650 O O . ASP A 1 208 ? -6.48 -32.344 -15.156 1 98.69 208 ASP A O 1
ATOM 1654 N N . PHE A 1 209 ? -6.719 -31.312 -17.078 1 98.75 209 PHE A N 1
ATOM 1655 C CA . PHE A 1 209 ? -5.305 -31 -17.25 1 98.75 209 PHE A CA 1
ATOM 1656 C C . PHE A 1 209 ? -4.785 -30.188 -16.078 1 98.75 209 PHE A C 1
ATOM 1658 O O . PHE A 1 209 ? -3.803 -30.562 -15.43 1 98.75 209 PHE A O 1
ATOM 1665 N N . ALA A 1 210 ? -5.414 -29.094 -15.797 1 98.88 210 ALA A N 1
ATOM 1666 C CA . ALA A 1 210 ? -4.965 -28.172 -14.758 1 98.88 210 ALA A CA 1
ATOM 1667 C C . ALA A 1 210 ? -5.039 -28.812 -13.375 1 98.88 210 ALA A C 1
ATOM 1669 O O . ALA A 1 210 ? -4.121 -28.688 -12.562 1 98.88 210 ALA A O 1
ATOM 1670 N N . ARG A 1 211 ? -6.117 -29.562 -13.109 1 98.69 211 ARG A N 1
ATOM 1671 C CA . ARG A 1 211 ? -6.32 -30.188 -11.812 1 98.69 211 ARG A CA 1
ATOM 1672 C C . ARG A 1 211 ? -5.25 -31.234 -11.539 1 98.69 211 ARG A C 1
ATOM 1674 O O . ARG A 1 211 ? -4.828 -31.422 -10.391 1 98.69 211 ARG A O 1
ATOM 1681 N N . ARG A 1 212 ? -4.828 -31.938 -12.578 1 98.44 212 ARG A N 1
ATOM 1682 C CA . ARG A 1 212 ? -3.779 -32.938 -12.43 1 98.44 212 ARG A CA 1
ATOM 1683 C C . ARG A 1 212 ? -2.482 -32.312 -11.938 1 98.44 212 ARG A C 1
ATOM 1685 O O . ARG A 1 212 ? -1.79 -32.875 -11.094 1 98.44 212 ARG A O 1
ATOM 1692 N N . LEU A 1 213 ? -2.182 -31.125 -12.438 1 98.75 213 LEU A N 1
ATOM 1693 C CA . LEU A 1 213 ? -0.963 -30.422 -12.055 1 98.75 213 LEU A CA 1
ATOM 1694 C C . LEU A 1 213 ? -1.09 -29.844 -10.641 1 98.75 213 LEU A C 1
ATOM 1696 O O . LEU A 1 213 ? -0.135 -29.891 -9.867 1 98.75 213 LEU A O 1
ATOM 1700 N N . VAL A 1 214 ? -2.266 -29.375 -10.273 1 98.62 214 VAL A N 1
ATOM 1701 C CA . VAL A 1 214 ? -2.527 -28.859 -8.938 1 98.62 214 VAL A CA 1
ATOM 1702 C C . VAL A 1 214 ? -2.408 -29.984 -7.914 1 98.62 214 VAL A C 1
ATOM 1704 O O . VAL A 1 214 ? -1.812 -29.797 -6.852 1 98.62 214 VAL A O 1
ATOM 1707 N N . ALA A 1 215 ? -2.947 -31.156 -8.32 1 98 215 ALA A N 1
ATOM 1708 C CA . ALA A 1 215 ? -2.871 -32.312 -7.438 1 98 215 ALA A CA 1
ATOM 1709 C C . ALA A 1 215 ? -1.425 -32.75 -7.234 1 98 215 ALA A C 1
ATOM 1711 O O . ALA A 1 215 ? -1.04 -33.156 -6.137 1 98 215 ALA A O 1
ATOM 1712 N N . TRP A 1 216 ? -0.642 -32.688 -8.242 1 98.19 216 TRP A N 1
ATOM 1713 C CA . TRP A 1 216 ? 0.765 -33.062 -8.172 1 98.19 216 TRP A CA 1
ATOM 1714 C C . TRP A 1 216 ? 1.521 -32.188 -7.188 1 98.19 216 TRP A C 1
ATOM 1716 O O . TRP A 1 216 ? 2.398 -32.656 -6.465 1 98.19 216 TRP A O 1
ATOM 1726 N N . ASN A 1 217 ? 1.294 -30.859 -7.062 1 97.69 217 ASN A N 1
ATOM 1727 C CA . ASN A 1 217 ? 2.008 -29.875 -6.262 1 97.69 217 ASN A CA 1
ATOM 1728 C C . ASN A 1 217 ? 1.746 -30.062 -4.773 1 97.69 217 ASN A C 1
ATOM 1730 O O . ASN A 1 217 ? 2.533 -29.609 -3.938 1 97.69 217 ASN A O 1
ATOM 1734 N N . THR A 1 218 ? 0.671 -30.641 -4.305 1 92.19 218 THR A N 1
ATOM 1735 C CA . THR A 1 218 ? 0.289 -31.078 -2.963 1 92.19 218 THR A CA 1
ATOM 1736 C C . THR A 1 218 ? 0.125 -29.875 -2.035 1 92.19 218 THR A C 1
ATOM 1738 O O . THR A 1 218 ? 0.209 -30.016 -0.813 1 92.19 218 THR A O 1
ATOM 1741 N N . VAL A 1 219 ? 0.009 -28.641 -2.484 1 96.69 219 VAL A N 1
ATOM 1742 C CA . VAL A 1 219 ? -0.274 -27.469 -1.669 1 96.69 219 VAL A CA 1
ATOM 1743 C C . VAL A 1 219 ? -1.694 -27.547 -1.115 1 96.69 219 VAL A C 1
ATOM 1745 O O . VAL A 1 219 ? -2.662 -27.609 -1.877 1 96.69 219 VAL A O 1
ATOM 1748 N N . GLU A 1 220 ? -1.779 -27.578 0.174 1 96.81 220 GLU A N 1
ATOM 1749 C CA . GLU A 1 220 ? -3.088 -27.688 0.812 1 96.81 220 GLU A CA 1
ATOM 1750 C C . GLU A 1 220 ? -3.789 -26.328 0.865 1 96.81 220 GLU A C 1
ATOM 1752 O O . GLU A 1 220 ? -5.016 -26.25 0.773 1 96.81 220 GLU A O 1
ATOM 1757 N N . HIS A 1 221 ? -3.064 -25.312 1.117 1 98.5 221 HIS A N 1
ATOM 1758 C CA . HIS A 1 221 ? -3.623 -23.969 1.147 1 98.5 221 HIS A CA 1
ATOM 1759 C C . HIS A 1 221 ? -2.732 -22.984 0.394 1 98.5 221 HIS A C 1
ATOM 1761 O O . HIS A 1 221 ? -1.544 -22.859 0.699 1 98.5 221 HIS A O 1
ATOM 1767 N N . GLY A 1 222 ? -3.256 -22.359 -0.576 1 98.69 222 GLY A N 1
ATOM 1768 C CA . GLY A 1 222 ? -2.527 -21.406 -1.39 1 98.69 222 GLY A CA 1
ATOM 1769 C C . GLY A 1 222 ? -3.203 -21.109 -2.715 1 98.69 222 GLY A C 1
ATOM 1770 O O . GLY A 1 222 ? -4.16 -21.781 -3.094 1 98.69 222 GLY A O 1
ATOM 1771 N N . ILE A 1 223 ? -2.756 -20.078 -3.344 1 98.88 223 ILE A N 1
ATOM 1772 C CA . ILE A 1 223 ? -3.133 -19.75 -4.715 1 98.88 223 ILE A CA 1
ATOM 1773 C C . ILE A 1 223 ? -2.166 -20.406 -5.691 1 98.88 223 ILE A C 1
ATOM 1775 O O . ILE A 1 223 ? -0.948 -20.266 -5.57 1 98.88 223 ILE A O 1
ATOM 1779 N N . GLN A 1 224 ? -2.668 -21.141 -6.551 1 98.62 224 GLN A N 1
ATOM 1780 C CA . GLN A 1 224 ? -1.88 -21.812 -7.574 1 98.62 224 GLN A CA 1
ATOM 1781 C C . GLN A 1 224 ? -2.311 -21.375 -8.977 1 98.62 224 GLN A C 1
ATOM 1783 O O . GLN A 1 224 ? -3.494 -21.141 -9.219 1 98.62 224 GLN A O 1
ATOM 1788 N N . ARG A 1 225 ? -1.407 -21.188 -9.852 1 98.81 225 ARG A N 1
ATOM 1789 C CA . ARG A 1 225 ? -1.698 -20.844 -11.242 1 98.81 225 ARG A CA 1
ATOM 1790 C C . ARG A 1 225 ? -1.004 -21.812 -12.203 1 98.81 225 ARG A C 1
ATOM 1792 O O . ARG A 1 225 ? 0.199 -22.047 -12.086 1 98.81 225 ARG A O 1
ATOM 1799 N N . VAL A 1 226 ? -1.734 -22.375 -13.039 1 98.75 226 VAL A N 1
ATOM 1800 C CA . VAL A 1 226 ? -1.229 -23.281 -14.07 1 98.75 226 VAL A CA 1
ATOM 1801 C C . VAL A 1 226 ? -1.156 -22.531 -15.406 1 98.75 226 VAL A C 1
ATOM 1803 O O . VAL A 1 226 ? -2.186 -22.219 -16 1 98.75 226 VAL A O 1
ATOM 1806 N N . ASP A 1 227 ? 0.029 -22.25 -15.852 1 97.31 227 ASP A N 1
ATOM 1807 C CA . ASP A 1 227 ? 0.248 -21.641 -17.156 1 97.31 227 ASP A CA 1
ATOM 1808 C C . ASP A 1 227 ? 0.534 -22.688 -18.219 1 97.31 227 ASP A C 1
ATOM 1810 O O . ASP A 1 227 ? 1.489 -23.453 -18.109 1 97.31 227 ASP A O 1
ATOM 1814 N N . ALA A 1 228 ? -0.276 -22.594 -19.281 1 98.25 228 ALA A N 1
ATOM 1815 C CA . ALA A 1 228 ? -0.172 -23.609 -20.328 1 98.25 228 ALA A CA 1
ATOM 1816 C C . ALA A 1 228 ? -0.228 -22.969 -21.719 1 98.25 228 ALA A C 1
ATOM 1818 O O . ALA A 1 228 ? -0.579 -21.781 -21.859 1 98.25 228 ALA A O 1
ATOM 1819 N N . CYS A 1 229 ? 0.172 -23.688 -22.688 1 97.12 229 CYS A N 1
ATOM 1820 C CA . CYS A 1 229 ? -0.001 -23.297 -24.078 1 97.12 229 CYS A CA 1
ATOM 1821 C C . CYS A 1 229 ? -0.815 -24.344 -24.844 1 97.12 229 CYS A C 1
ATOM 1823 O O . CYS A 1 229 ? -0.675 -25.547 -24.609 1 97.12 229 CYS A O 1
ATOM 1825 N N . ARG A 1 230 ? -1.722 -23.859 -25.625 1 97.88 230 ARG A N 1
ATOM 1826 C CA . ARG A 1 230 ? -2.49 -24.703 -26.531 1 97.88 230 ARG A CA 1
ATOM 1827 C C . ARG A 1 230 ? -1.698 -25.016 -27.797 1 97.88 230 ARG A C 1
ATOM 1829 O O . ARG A 1 230 ? -1.36 -24.125 -28.562 1 97.88 230 ARG A O 1
ATOM 1836 N N . THR A 1 231 ? -1.414 -26.328 -28.062 1 95.69 231 THR A N 1
ATOM 1837 C CA . THR A 1 231 ? -0.68 -26.734 -29.25 1 95.69 231 THR A CA 1
ATOM 1838 C C . THR A 1 231 ? -1.589 -26.719 -30.484 1 95.69 231 THR A C 1
ATOM 1840 O O . THR A 1 231 ? -2.814 -26.703 -30.344 1 95.69 231 THR A O 1
ATOM 1843 N N . PRO A 1 232 ? -0.986 -26.734 -31.656 1 93.88 232 PRO A N 1
ATOM 1844 C CA . PRO A 1 232 ? -1.8 -26.781 -32.875 1 93.88 232 PRO A CA 1
ATOM 1845 C C . PRO A 1 232 ? -2.674 -28.031 -32.938 1 93.88 232 PRO A C 1
ATOM 1847 O O . PRO A 1 232 ? -3.752 -28 -33.531 1 93.88 232 PRO A O 1
ATOM 1850 N N . GLU A 1 233 ? -2.297 -29.078 -32.312 1 93.69 233 GLU A N 1
ATOM 1851 C CA . GLU A 1 233 ? -3.039 -30.328 -32.312 1 93.69 233 GLU A CA 1
ATOM 1852 C C . GLU A 1 233 ? -4.18 -30.297 -31.297 1 93.69 233 GLU A C 1
ATOM 1854 O O . GLU A 1 233 ? -5.004 -31.203 -31.25 1 93.69 233 GLU A O 1
ATOM 1859 N N . GLY A 1 234 ? -4.223 -29.312 -30.469 1 95.62 234 GLY A N 1
ATOM 1860 C CA . GLY A 1 234 ? -5.367 -29.109 -29.594 1 95.62 234 GLY A CA 1
ATOM 1861 C C . GLY A 1 234 ? -5.055 -29.391 -28.125 1 95.62 234 GLY A C 1
ATOM 1862 O O . GLY A 1 234 ? -5.785 -28.938 -27.234 1 95.62 234 GLY A O 1
ATOM 1863 N N . GLY A 1 235 ? -3.965 -30.078 -27.812 1 96.56 235 GLY A N 1
ATOM 1864 C CA . GLY A 1 235 ? -3.607 -30.406 -26.438 1 96.56 235 GLY A CA 1
ATOM 1865 C C . GLY A 1 235 ? -2.973 -29.234 -25.703 1 96.56 235 GLY A C 1
ATOM 1866 O O . GLY A 1 235 ? -2.59 -28.234 -26.328 1 96.56 235 GLY A O 1
ATOM 1867 N N . LEU A 1 236 ? -2.979 -29.344 -24.375 1 98.56 236 LEU A N 1
ATOM 1868 C CA . LEU A 1 236 ? -2.293 -28.359 -23.547 1 98.56 236 LEU A CA 1
ATOM 1869 C C . LEU A 1 236 ? -0.95 -28.891 -23.062 1 98.56 236 LEU A C 1
ATOM 1871 O O . LEU A 1 236 ? -0.828 -30.078 -22.75 1 98.56 236 LEU A O 1
ATOM 1875 N N . LEU A 1 237 ? 0.067 -28.031 -23.016 1 98.5 237 LEU A N 1
ATOM 1876 C CA . LEU A 1 237 ? 1.343 -28.297 -22.359 1 98.5 237 LEU A CA 1
ATOM 1877 C C . LEU A 1 237 ? 1.614 -27.266 -21.266 1 98.5 237 LEU A C 1
ATOM 1879 O O . LEU A 1 237 ? 1.38 -26.078 -21.453 1 98.5 237 LEU A O 1
ATOM 1883 N N . LEU A 1 238 ? 2.025 -27.828 -20.109 1 98.62 238 LEU A N 1
ATOM 1884 C CA . LEU A 1 238 ? 2.418 -26.938 -19.031 1 98.62 238 LEU A CA 1
ATOM 1885 C C . LEU A 1 238 ? 3.635 -26.094 -19.406 1 98.62 238 LEU A C 1
ATOM 1887 O O . LEU A 1 238 ? 4.621 -26.641 -19.922 1 98.62 238 LEU A O 1
ATOM 1891 N N . VAL A 1 239 ? 3.527 -24.781 -19.188 1 95.88 239 VAL A N 1
ATOM 1892 C CA . VAL A 1 239 ? 4.652 -23.875 -19.359 1 95.88 239 VAL A CA 1
ATOM 1893 C C . VAL A 1 239 ? 5.281 -23.547 -18.016 1 95.88 239 VAL A C 1
ATOM 1895 O O . VAL A 1 239 ? 6.5 -23.656 -17.844 1 95.88 239 VAL A O 1
ATOM 1898 N N . GLU A 1 240 ? 4.488 -23.203 -17.062 1 95.81 240 GLU A N 1
ATOM 1899 C CA . GLU A 1 240 ? 4.922 -22.891 -15.703 1 95.81 240 GLU A CA 1
ATOM 1900 C C . GLU A 1 240 ? 3.836 -23.234 -14.688 1 95.81 240 GLU A C 1
ATOM 1902 O O . GLU A 1 240 ? 2.648 -23.031 -14.953 1 95.81 240 GLU A O 1
ATOM 1907 N N . LEU A 1 241 ? 4.168 -23.812 -13.586 1 97.38 241 LEU A N 1
ATOM 1908 C CA . LEU A 1 241 ? 3.314 -23.984 -12.422 1 97.38 241 LEU A CA 1
ATOM 1909 C C . LEU A 1 241 ? 3.719 -23.031 -11.297 1 97.38 241 LEU A C 1
ATOM 1911 O O . LEU A 1 241 ? 4.82 -23.141 -10.758 1 97.38 241 LEU A O 1
ATOM 1915 N N . GLU A 1 242 ? 2.852 -22.109 -11.008 1 96.94 242 GLU A N 1
ATOM 1916 C CA . GLU A 1 242 ? 3.178 -21.047 -10.062 1 96.94 242 GLU A CA 1
ATOM 1917 C C . GLU A 1 242 ? 2.523 -21.281 -8.711 1 96.94 242 GLU A C 1
ATOM 1919 O O . GLU A 1 242 ? 1.299 -21.391 -8.609 1 96.94 242 GLU A O 1
ATOM 1924 N N . ASP A 1 243 ? 3.316 -21.359 -7.668 1 97.31 243 ASP A N 1
ATOM 1925 C CA . ASP A 1 243 ? 2.83 -21.484 -6.297 1 97.31 243 ASP A CA 1
ATOM 1926 C C . ASP A 1 243 ? 3.592 -20.562 -5.355 1 97.31 243 ASP A C 1
ATOM 1928 O O . ASP A 1 243 ? 3.506 -20.703 -4.133 1 97.31 243 ASP A O 1
ATOM 1932 N N . LEU A 1 244 ? 4.391 -19.656 -5.898 1 95.25 244 LEU A N 1
ATOM 1933 C CA . LEU A 1 244 ? 5.141 -18.719 -5.07 1 95.25 244 LEU A CA 1
ATOM 1934 C C . LEU A 1 244 ? 4.359 -17.422 -4.875 1 95.25 244 LEU A C 1
ATOM 1936 O O . LEU A 1 244 ? 3.84 -17.172 -3.787 1 95.25 244 LEU A O 1
ATOM 1940 N N . ASN A 1 245 ? 4.18 -16.625 -5.891 1 96.25 245 ASN A N 1
ATOM 1941 C CA . ASN A 1 245 ? 3.453 -15.359 -5.824 1 96.25 245 ASN A CA 1
ATOM 1942 C C . ASN A 1 245 ? 2.861 -14.977 -7.18 1 96.25 245 ASN A C 1
ATOM 1944 O O . ASN A 1 245 ? 3.137 -13.891 -7.699 1 96.25 245 ASN A O 1
ATOM 1948 N N . PRO A 1 246 ? 1.996 -15.781 -7.719 1 96 246 PRO A N 1
ATOM 1949 C CA . PRO A 1 246 ? 1.447 -15.5 -9.047 1 96 246 PRO A CA 1
ATOM 1950 C C . PRO A 1 246 ? 0.634 -14.211 -9.094 1 96 246 PRO A C 1
ATOM 1952 O O . PRO A 1 246 ? -0.145 -13.938 -8.18 1 96 246 PRO A O 1
ATOM 1955 N N . TYR A 1 247 ? 0.906 -13.422 -10.141 1 95.69 247 TYR A N 1
ATOM 1956 C CA . TYR A 1 247 ? 0.007 -12.297 -10.383 1 95.69 247 TYR A CA 1
ATOM 1957 C C . TYR A 1 247 ? -1.378 -12.789 -10.789 1 95.69 247 TYR A C 1
ATOM 1959 O O . TYR A 1 247 ? -1.506 -13.766 -11.531 1 95.69 247 TYR A O 1
ATOM 1967 N N . LEU A 1 248 ? -2.426 -12.148 -10.406 1 98.06 248 LEU A N 1
ATOM 1968 C CA . LEU A 1 248 ? -3.762 -12.727 -10.508 1 98.06 248 LEU A CA 1
ATOM 1969 C C . LEU A 1 248 ? -4.566 -12.047 -11.609 1 98.06 248 LEU A C 1
ATOM 1971 O O . LEU A 1 248 ? -5.57 -12.586 -12.078 1 98.06 248 LEU A O 1
ATOM 1975 N N . SER A 1 249 ? -4.211 -10.797 -12 1 96.94 249 SER A N 1
ATOM 1976 C CA . SER A 1 249 ? -4.934 -10.039 -13.023 1 96.94 249 SER A CA 1
ATOM 1977 C C . SER A 1 249 ? -6.418 -9.953 -12.695 1 96.94 249 SER A C 1
ATOM 1979 O O . SER A 1 249 ? -7.266 -10.188 -13.555 1 96.94 249 SER A O 1
ATOM 1981 N N . LEU A 1 250 ? -6.715 -9.625 -11.469 1 97.69 250 LEU A N 1
ATOM 1982 C CA . LEU A 1 250 ? -8.086 -9.609 -10.977 1 97.69 250 LEU A CA 1
ATOM 1983 C C . LEU A 1 250 ? -8.898 -8.523 -11.68 1 97.69 250 LEU A C 1
ATOM 1985 O O . LEU A 1 250 ? -10.133 -8.586 -11.703 1 97.69 250 LEU A O 1
ATOM 1989 N N . ASP A 1 251 ? -8.25 -7.543 -12.219 1 95.25 251 ASP A N 1
ATOM 1990 C CA . ASP A 1 251 ? -8.938 -6.453 -12.906 1 95.25 251 ASP A CA 1
ATOM 1991 C C . ASP A 1 251 ? -9.523 -6.93 -14.234 1 95.25 251 ASP A C 1
ATOM 1993 O O . ASP A 1 251 ? -10.344 -6.234 -14.836 1 95.25 251 ASP A O 1
ATOM 1997 N N . LEU A 1 252 ? -9.203 -8.086 -14.695 1 96.38 252 LEU A N 1
ATOM 1998 C CA . LEU A 1 252 ? -9.617 -8.57 -16.016 1 96.38 252 LEU A CA 1
ATOM 1999 C C . LEU A 1 252 ? -10.773 -9.555 -15.891 1 96.38 252 LEU A C 1
ATOM 2001 O O . LEU A 1 252 ? -11.352 -9.969 -16.891 1 96.38 252 LEU A O 1
ATOM 2005 N N . VAL A 1 253 ? -11.078 -9.984 -14.68 1 96.88 253 VAL A N 1
ATOM 2006 C CA . VAL A 1 253 ? -12.148 -10.961 -14.516 1 96.88 253 VAL A CA 1
ATOM 2007 C C . VAL A 1 253 ? -13.469 -10.242 -14.25 1 96.88 253 VAL A C 1
ATOM 2009 O O . VAL A 1 253 ? -13.484 -9.109 -13.773 1 96.88 253 VAL A O 1
ATOM 2012 N N . ASP A 1 254 ? -14.602 -10.875 -14.617 1 96.38 254 ASP A N 1
ATOM 2013 C CA . ASP A 1 254 ? -15.898 -10.258 -14.359 1 96.38 254 ASP A CA 1
ATOM 2014 C C . ASP A 1 254 ? -16.234 -10.281 -12.867 1 96.38 254 ASP A C 1
ATOM 2016 O O . ASP A 1 254 ? -15.562 -10.969 -12.086 1 96.38 254 ASP A O 1
ATOM 2020 N N . GLU A 1 255 ? -17.219 -9.578 -12.469 1 97.12 255 GLU A N 1
ATOM 2021 C CA . GLU A 1 255 ? -17.562 -9.375 -11.062 1 97.12 255 GLU A CA 1
ATOM 2022 C C . GLU A 1 255 ? -17.922 -10.695 -10.383 1 97.12 255 GLU A C 1
ATOM 2024 O O . GLU A 1 255 ? -17.547 -10.922 -9.234 1 97.12 255 GLU A O 1
ATOM 2029 N N . ALA A 1 256 ? -18.641 -11.531 -11.086 1 97.69 256 ALA A N 1
ATOM 2030 C CA . ALA A 1 256 ? -19.047 -12.805 -10.508 1 97.69 256 ALA A CA 1
ATOM 2031 C C . ALA A 1 256 ? -17.844 -13.68 -10.195 1 97.69 256 ALA A C 1
ATOM 2033 O O . ALA A 1 256 ? -17.75 -14.266 -9.117 1 97.69 256 ALA A O 1
ATOM 2034 N N . ALA A 1 257 ? -16.891 -13.797 -11.109 1 97.94 257 ALA A N 1
ATOM 2035 C CA . ALA A 1 257 ? -15.664 -14.57 -10.906 1 97.94 257 ALA A CA 1
ATOM 2036 C C . ALA A 1 257 ? -14.82 -13.977 -9.789 1 97.94 257 ALA A C 1
ATOM 2038 O O . ALA A 1 257 ? -14.242 -14.711 -8.977 1 97.94 257 ALA A O 1
ATOM 2039 N N . LEU A 1 258 ? -14.766 -12.641 -9.781 1 98.38 258 LEU A N 1
ATOM 2040 C CA . LEU A 1 258 ? -14.023 -11.961 -8.727 1 98.38 258 LEU A CA 1
ATOM 2041 C C . LEU A 1 258 ? -14.602 -12.305 -7.352 1 98.38 258 LEU A C 1
ATOM 2043 O O . LEU A 1 258 ? -13.852 -12.656 -6.434 1 98.38 258 LEU A O 1
ATOM 2047 N N . GLU A 1 259 ? -15.875 -12.242 -7.211 1 98.56 259 GLU A N 1
ATOM 2048 C CA . GLU A 1 259 ? -16.516 -12.523 -5.934 1 98.56 259 GLU A CA 1
ATOM 2049 C C . GLU A 1 259 ? -16.312 -13.984 -5.527 1 98.56 259 GLU A C 1
ATOM 2051 O O . GLU A 1 259 ? -16.125 -14.289 -4.348 1 98.56 259 GLU A O 1
ATOM 2056 N N . ARG A 1 260 ? -16.391 -14.883 -6.496 1 98.44 260 ARG A N 1
ATOM 2057 C CA . ARG A 1 260 ? -16.141 -16.281 -6.211 1 98.44 260 ARG A CA 1
ATOM 2058 C C . ARG A 1 260 ? -14.711 -16.5 -5.723 1 98.44 260 ARG A C 1
ATOM 2060 O O . ARG A 1 260 ? -14.477 -17.234 -4.758 1 98.44 260 ARG A O 1
ATOM 2067 N N . PHE A 1 261 ? -13.812 -15.906 -6.383 1 98.88 261 PHE A N 1
ATOM 2068 C CA . PHE A 1 261 ? -12.414 -15.992 -5.992 1 98.88 261 PHE A CA 1
ATOM 2069 C C . PHE A 1 261 ? -12.211 -15.477 -4.57 1 98.88 261 PHE A C 1
ATOM 2071 O O . PHE A 1 261 ? -11.578 -16.141 -3.75 1 98.88 261 PHE A O 1
ATOM 2078 N N . LEU A 1 262 ? -12.734 -14.289 -4.27 1 98.88 262 LEU A N 1
ATOM 2079 C CA . LEU A 1 262 ? -12.586 -13.664 -2.961 1 98.88 262 LEU A CA 1
ATOM 2080 C C . LEU A 1 262 ? -13.227 -14.516 -1.872 1 98.88 262 LEU A C 1
ATOM 2082 O O . LEU A 1 262 ? -12.664 -14.664 -0.785 1 98.88 262 LEU A O 1
ATOM 2086 N N . THR A 1 263 ? -14.391 -15.031 -2.211 1 98.81 263 THR A N 1
ATOM 2087 C CA . THR A 1 263 ? -15.062 -15.906 -1.255 1 98.81 263 THR A CA 1
ATOM 2088 C C . THR A 1 263 ? -14.203 -17.125 -0.933 1 98.81 263 THR A C 1
ATOM 2090 O O . THR A 1 263 ? -14.023 -17.469 0.235 1 98.81 263 THR A O 1
ATOM 2093 N N . ALA A 1 264 ? -13.641 -17.766 -1.93 1 98.88 264 ALA A N 1
ATOM 2094 C CA . ALA A 1 264 ? -12.789 -18.938 -1.75 1 98.88 264 ALA A CA 1
ATOM 2095 C C . ALA A 1 264 ? -11.531 -18.578 -0.96 1 98.88 264 ALA A C 1
ATOM 2097 O O . ALA A 1 264 ? -11.148 -19.312 -0.044 1 98.88 264 ALA A O 1
ATOM 2098 N N . LEU A 1 265 ? -10.922 -17.484 -1.331 1 98.94 265 LEU A N 1
ATOM 2099 C CA . LEU A 1 265 ? -9.695 -17.078 -0.657 1 98.94 265 LEU A CA 1
ATOM 2100 C C . LEU A 1 265 ? -9.961 -16.781 0.817 1 98.94 265 LEU A C 1
ATOM 2102 O O . LEU A 1 265 ? -9.227 -17.25 1.688 1 98.94 265 LEU A O 1
ATOM 2106 N N . LYS A 1 266 ? -11.016 -16 1.106 1 98.81 266 LYS A N 1
ATOM 2107 C CA . LYS A 1 266 ? -11.359 -15.656 2.484 1 98.81 266 LYS A CA 1
ATOM 2108 C C . LYS A 1 266 ? -11.648 -16.906 3.307 1 98.81 266 LYS A C 1
ATOM 2110 O O . LYS A 1 266 ? -11.203 -17.016 4.453 1 98.81 266 LYS A O 1
ATOM 2115 N N . ALA A 1 267 ? -12.391 -17.828 2.691 1 98.69 267 ALA A N 1
ATOM 2116 C CA . ALA A 1 267 ? -12.695 -19.078 3.387 1 98.69 267 ALA A CA 1
ATOM 2117 C C . ALA A 1 267 ? -11.422 -19.859 3.705 1 98.69 267 ALA A C 1
ATOM 2119 O O . ALA A 1 267 ? -11.266 -20.375 4.812 1 98.69 267 ALA A O 1
ATOM 2120 N N . SER A 1 268 ? -10.547 -19.953 2.764 1 98.81 268 SER A N 1
ATOM 2121 C CA . SER A 1 268 ? -9.289 -20.672 2.957 1 98.81 268 SER A CA 1
ATOM 2122 C C . SER A 1 268 ? -8.438 -20.016 4.035 1 98.81 268 SER A C 1
ATOM 2124 O O . SER A 1 268 ? -7.859 -20.688 4.883 1 98.81 268 SER A O 1
ATOM 2126 N N . LEU A 1 269 ? -8.344 -18.672 4.031 1 98.81 269 LEU A N 1
ATOM 2127 C CA . LEU A 1 269 ? -7.578 -17.922 5.031 1 98.81 269 LEU A CA 1
ATOM 2128 C C . LEU A 1 269 ? -8.18 -18.109 6.418 1 98.81 269 LEU A C 1
ATOM 2130 O O . LEU A 1 269 ? -7.453 -18.25 7.402 1 98.81 269 LEU A O 1
ATOM 2134 N N . HIS A 1 270 ? -9.539 -18.109 6.539 1 98.38 270 HIS A N 1
ATOM 2135 C CA . HIS A 1 270 ? -10.203 -18.375 7.812 1 98.38 270 HIS A CA 1
ATOM 2136 C C . HIS A 1 270 ? -9.852 -19.75 8.344 1 98.38 270 HIS A C 1
ATOM 2138 O O . HIS A 1 270 ? -9.562 -19.906 9.539 1 98.38 270 HIS A O 1
ATOM 2144 N N . ALA A 1 271 ? -9.891 -20.703 7.449 1 98.12 271 ALA A N 1
ATOM 2145 C CA . ALA A 1 271 ? -9.578 -22.078 7.844 1 98.12 271 ALA A CA 1
ATOM 2146 C C . ALA A 1 271 ? -8.141 -22.188 8.344 1 98.12 271 ALA A C 1
ATOM 2148 O O . ALA A 1 271 ? -7.875 -22.844 9.352 1 98.12 271 ALA A O 1
ATOM 2149 N N . LEU A 1 272 ? -7.27 -21.516 7.656 1 98.38 272 LEU A N 1
ATOM 2150 C CA . LEU A 1 272 ? -5.867 -21.562 8.055 1 98.38 272 LEU A CA 1
ATOM 2151 C C . LEU A 1 272 ? -5.66 -20.859 9.391 1 98.38 272 LEU A C 1
ATOM 2153 O O . LEU A 1 272 ? -4.918 -21.344 10.242 1 98.38 272 LEU A O 1
ATOM 2157 N N . ALA A 1 273 ? -6.293 -19.734 9.594 1 97.56 273 ALA A N 1
ATOM 2158 C CA . ALA A 1 273 ? -6.125 -18.922 10.789 1 97.56 273 ALA A CA 1
ATOM 2159 C C . ALA A 1 273 ? -6.633 -19.641 12.031 1 97.56 273 ALA A C 1
ATOM 2161 O O . ALA A 1 273 ? -6.156 -19.406 13.141 1 97.56 273 ALA A O 1
ATOM 2162 N N . THR A 1 274 ? -7.57 -20.531 11.883 1 92.75 274 THR A N 1
ATOM 2163 C CA . THR A 1 274 ? -8.211 -21.156 13.031 1 92.75 274 THR A CA 1
ATOM 2164 C C . THR A 1 274 ? -7.773 -22.609 13.164 1 92.75 274 THR A C 1
ATOM 2166 O O . THR A 1 274 ? -8.336 -23.359 13.969 1 92.75 274 THR A O 1
ATOM 2169 N N . ARG A 1 275 ? -6.863 -22.922 12.32 1 85.62 275 ARG A N 1
ATOM 2170 C CA . ARG A 1 275 ? -6.375 -24.297 12.375 1 85.62 275 ARG A CA 1
ATOM 2171 C C . ARG A 1 275 ? -5.676 -24.578 13.703 1 85.62 275 ARG A C 1
ATOM 2173 O O . ARG A 1 275 ? -4.926 -23.734 14.203 1 85.62 275 ARG A O 1
ATOM 2180 N N . SER A 1 276 ? -6.148 -25.578 14.43 1 70.94 276 SER A N 1
ATOM 2181 C CA . SER A 1 276 ? -5.605 -26.031 15.703 1 70.94 276 SER A CA 1
ATOM 2182 C C . SER A 1 276 ? -4.375 -26.922 15.5 1 70.94 276 SER A C 1
ATOM 2184 O O . SER A 1 276 ? -4.273 -27.625 14.484 1 70.94 276 SER A O 1
ATOM 2186 N N . MET B 1 1 ? 23.938 -7.379 21.266 1 35.25 1 MET B N 1
ATOM 2187 C CA . MET B 1 1 ? 23 -7.793 20.234 1 35.25 1 MET B CA 1
ATOM 2188 C C . MET B 1 1 ? 22.438 -6.586 19.484 1 35.25 1 MET B C 1
ATOM 2190 O O . MET B 1 1 ? 22.094 -5.574 20.109 1 35.25 1 MET B O 1
ATOM 2194 N N . PRO B 1 2 ? 22.797 -6.391 18.297 1 48.03 2 PRO B N 1
ATOM 2195 C CA . PRO B 1 2 ? 22.312 -5.156 17.672 1 48.03 2 PRO B CA 1
ATOM 2196 C C . PRO B 1 2 ? 20.844 -4.875 17.984 1 48.03 2 PRO B C 1
ATOM 2198 O O . PRO B 1 2 ? 20.062 -5.809 18.188 1 48.03 2 PRO B O 1
ATOM 2201 N N . ALA B 1 3 ? 20.656 -3.732 18.547 1 56.31 3 ALA B N 1
ATOM 2202 C CA . ALA B 1 3 ? 19.312 -3.35 18.953 1 56.31 3 ALA B CA 1
ATOM 2203 C C . ALA B 1 3 ? 18.297 -3.654 17.859 1 56.31 3 ALA B C 1
ATOM 2205 O O . ALA B 1 3 ? 18.547 -3.402 16.688 1 56.31 3 ALA B O 1
ATOM 2206 N N . ALA B 1 4 ? 17.312 -4.465 18.188 1 81.5 4 ALA B N 1
ATOM 2207 C CA . ALA B 1 4 ? 16.234 -4.82 17.281 1 81.5 4 ALA B CA 1
ATOM 2208 C C . ALA B 1 4 ? 15.664 -3.582 16.594 1 81.5 4 ALA B C 1
ATOM 2210 O O . ALA B 1 4 ? 15.547 -2.521 17.203 1 81.5 4 ALA B O 1
ATOM 2211 N N . ARG B 1 5 ? 15.633 -3.559 15.32 1 94 5 ARG B N 1
ATOM 2212 C CA . ARG B 1 5 ? 15.031 -2.51 14.492 1 94 5 ARG B CA 1
ATOM 2213 C C . ARG B 1 5 ? 13.602 -2.209 14.945 1 94 5 ARG B C 1
ATOM 2215 O O . ARG B 1 5 ? 12.797 -3.125 15.125 1 94 5 ARG B O 1
ATOM 2222 N N . PRO B 1 6 ? 13.289 -0.922 15.312 1 98.12 6 PRO B N 1
ATOM 2223 C CA . PRO B 1 6 ? 11.922 -0.619 15.75 1 98.12 6 PRO B CA 1
ATOM 2224 C C . PRO B 1 6 ? 10.875 -0.96 14.695 1 98.12 6 PRO B C 1
ATOM 2226 O O . PRO B 1 6 ? 11.141 -0.861 13.5 1 98.12 6 PRO B O 1
ATOM 2229 N N . ARG B 1 7 ? 9.742 -1.365 15.164 1 98.5 7 ARG B N 1
ATOM 2230 C CA . ARG B 1 7 ? 8.602 -1.68 14.312 1 98.5 7 ARG B CA 1
ATOM 2231 C C . ARG B 1 7 ? 7.645 -0.495 14.219 1 98.5 7 ARG B C 1
ATOM 2233 O O . ARG B 1 7 ? 7.211 0.043 15.242 1 98.5 7 ARG B O 1
ATOM 2240 N N . VAL B 1 8 ? 7.316 -0.098 12.992 1 98.88 8 VAL B N 1
ATOM 2241 C CA . VAL B 1 8 ? 6.43 1.036 12.758 1 98.88 8 VAL B CA 1
ATOM 2242 C C . VAL B 1 8 ? 5.176 0.569 12.016 1 98.88 8 VAL B C 1
ATOM 2244 O O . VAL B 1 8 ? 5.27 -0.105 10.984 1 98.88 8 VAL B O 1
ATOM 2247 N N . LEU B 1 9 ? 4 0.865 12.555 1 98.94 9 LEU B N 1
ATOM 2248 C CA . LEU B 1 9 ? 2.73 0.699 11.852 1 98.94 9 LEU B CA 1
ATOM 2249 C C . LEU B 1 9 ? 2.312 1.996 11.172 1 98.94 9 LEU B C 1
ATOM 2251 O O . LEU B 1 9 ? 1.943 2.965 11.836 1 98.94 9 LEU B O 1
ATOM 2255 N N . LEU B 1 10 ? 2.496 2.008 9.883 1 98.94 10 LEU B N 1
ATOM 2256 C CA . LEU B 1 10 ? 2.088 3.164 9.094 1 98.94 10 LEU B CA 1
ATOM 2257 C C . LEU B 1 10 ? 0.61 3.082 8.734 1 98.94 10 LEU B C 1
ATOM 2259 O O . LEU B 1 10 ? 0.201 2.195 7.98 1 98.94 10 LEU B O 1
ATOM 2263 N N . VAL B 1 11 ? -0.214 3.953 9.273 1 98.94 11 VAL B N 1
ATOM 2264 C CA . VAL B 1 11 ? -1.659 3.963 9.07 1 98.94 11 VAL B CA 1
ATOM 2265 C C . VAL B 1 11 ? -2.008 4.836 7.863 1 98.94 11 VAL B C 1
ATOM 2267 O O . VAL B 1 11 ? -1.796 6.051 7.891 1 98.94 11 VAL B O 1
ATOM 2270 N N . THR B 1 12 ? -2.514 4.262 6.812 1 98.75 12 THR B N 1
ATOM 2271 C CA . THR B 1 12 ? -2.787 4.922 5.539 1 98.75 12 THR B CA 1
ATOM 2272 C C . THR B 1 12 ? -3.908 4.203 4.789 1 98.75 12 THR B C 1
ATOM 2274 O O . THR B 1 12 ? -4.074 2.992 4.926 1 98.75 12 THR B O 1
ATOM 2277 N N . ASP B 1 13 ? -4.73 4.957 4.137 1 98.31 13 ASP B N 1
ATOM 2278 C CA . ASP B 1 13 ? -5.742 4.367 3.27 1 98.31 13 ASP B CA 1
ATOM 2279 C C . ASP B 1 13 ? -5.254 4.301 1.823 1 98.31 13 ASP B C 1
ATOM 2281 O O . ASP B 1 13 ? -5.473 5.234 1.047 1 98.31 13 ASP B O 1
ATOM 2285 N N . LEU B 1 14 ? -4.711 3.189 1.437 1 98.38 14 LEU B N 1
ATOM 2286 C CA . LEU B 1 14 ? -4.098 3.016 0.124 1 98.38 14 LEU B CA 1
ATOM 2287 C C . LEU B 1 14 ? -5.152 3.035 -0.976 1 98.38 14 LEU B C 1
ATOM 2289 O O . LEU B 1 14 ? -4.836 3.291 -2.141 1 98.38 14 LEU B O 1
ATOM 2293 N N . ALA B 1 15 ? -6.391 2.785 -0.631 1 97.12 15 ALA B N 1
ATOM 2294 C CA . ALA B 1 15 ? -7.449 2.656 -1.631 1 97.12 15 ALA B CA 1
ATOM 2295 C C . ALA B 1 15 ? -8.234 3.959 -1.773 1 97.12 15 ALA B C 1
ATOM 2297 O O . ALA B 1 15 ? -9.125 4.062 -2.613 1 97.12 15 ALA B O 1
ATOM 2298 N N . TYR B 1 16 ? -7.895 4.918 -0.946 1 96.25 16 TYR B N 1
ATOM 2299 C CA . TYR B 1 16 ? -8.648 6.168 -0.99 1 96.25 16 TYR B CA 1
ATOM 2300 C C . TYR B 1 16 ? -8.508 6.844 -2.348 1 96.25 16 TYR B C 1
ATOM 2302 O O . TYR B 1 16 ? -7.398 6.969 -2.873 1 96.25 16 TYR B O 1
ATOM 2310 N N . GLN B 1 17 ? -9.633 7.223 -2.93 1 92.12 17 GLN B N 1
ATOM 2311 C CA . GLN B 1 17 ? -9.648 7.93 -4.207 1 92.12 17 GLN B CA 1
ATOM 2312 C C . GLN B 1 17 ? -9.695 9.438 -3.998 1 92.12 17 GLN B C 1
ATOM 2314 O O . GLN B 1 17 ? -10.758 10 -3.723 1 92.12 17 GLN B O 1
ATOM 2319 N N . ALA B 1 18 ? -8.531 9.992 -4.152 1 87.38 18 ALA B N 1
ATOM 2320 C CA . ALA B 1 18 ? -8.445 11.453 -4.07 1 87.38 18 ALA B CA 1
ATOM 2321 C C . ALA B 1 18 ? -8.562 12.086 -5.453 1 87.38 18 ALA B C 1
ATOM 2323 O O . ALA B 1 18 ? -8.125 11.508 -6.449 1 87.38 18 ALA B O 1
ATOM 2324 N N . ARG B 1 19 ? -9.203 13.164 -5.535 1 81.25 19 ARG B N 1
ATOM 2325 C CA . ARG B 1 19 ? -9.312 13.883 -6.801 1 81.25 19 ARG B CA 1
ATOM 2326 C C . ARG B 1 19 ? -7.969 14.453 -7.227 1 81.25 19 ARG B C 1
ATOM 2328 O O . ARG B 1 19 ? -7.27 15.078 -6.426 1 81.25 19 ARG B O 1
ATOM 2335 N N . GLY B 1 20 ? -7.578 14.188 -8.383 1 80.31 20 GLY B N 1
ATOM 2336 C CA . GLY B 1 20 ? -6.445 14.844 -9.016 1 80.31 20 GLY B CA 1
ATOM 2337 C C . GLY B 1 20 ? -5.117 14.18 -8.695 1 80.31 20 GLY B C 1
ATOM 2338 O O . GLY B 1 20 ? -4.066 14.617 -9.172 1 80.31 20 GLY B O 1
ATOM 2339 N N . ARG B 1 21 ? -5.156 13.211 -7.816 1 86.81 21 ARG B N 1
ATOM 2340 C CA . ARG B 1 21 ? -3.887 12.555 -7.512 1 86.81 21 ARG B CA 1
ATOM 2341 C C . ARG B 1 21 ? -4.105 11.102 -7.105 1 86.81 21 ARG B C 1
ATOM 2343 O O . ARG B 1 21 ? -5.195 10.734 -6.66 1 86.81 21 ARG B O 1
ATOM 2350 N N . ARG B 1 22 ? -3 10.328 -7.273 1 92 22 ARG B N 1
ATOM 2351 C CA . ARG B 1 22 ? -2.971 8.992 -6.684 1 92 22 ARG B CA 1
ATOM 2352 C C . ARG B 1 22 ? -2.52 9.047 -5.227 1 92 22 ARG B C 1
ATOM 2354 O O . ARG B 1 22 ? -1.318 9.047 -4.945 1 92 22 ARG B O 1
ATOM 2361 N N . TYR B 1 23 ? -3.449 9.039 -4.359 1 93.44 23 TYR B N 1
ATOM 2362 C CA . TYR B 1 23 ? -3.314 9.305 -2.934 1 93.44 23 TYR B CA 1
ATOM 2363 C C . TYR B 1 23 ? -2.32 8.352 -2.291 1 93.44 23 TYR B C 1
ATOM 2365 O O . TYR B 1 23 ? -1.546 8.742 -1.415 1 93.44 23 TYR B O 1
ATOM 2373 N N . CYS B 1 24 ? -2.197 7.094 -2.826 1 97.62 24 CYS B N 1
ATOM 2374 C CA . CYS B 1 24 ? -1.421 6.035 -2.191 1 97.62 24 CYS B CA 1
ATOM 2375 C C . CYS B 1 24 ? 0.063 6.184 -2.506 1 97.62 24 CYS B C 1
ATOM 2377 O O . CYS B 1 24 ? 0.913 5.711 -1.75 1 97.62 24 CYS B O 1
ATOM 2379 N N . ASP B 1 25 ? 0.416 6.863 -3.584 1 97.25 25 ASP B N 1
ATOM 2380 C CA . ASP B 1 25 ? 1.787 6.875 -4.086 1 97.25 25 ASP B CA 1
ATOM 2381 C C . ASP B 1 25 ? 2.74 7.484 -3.059 1 97.25 25 ASP B C 1
ATOM 2383 O O . ASP B 1 25 ? 3.855 6.992 -2.873 1 97.25 25 ASP B O 1
ATOM 2387 N N . GLU B 1 26 ? 2.311 8.516 -2.393 1 98.06 26 GLU B N 1
ATOM 2388 C CA . GLU B 1 26 ? 3.18 9.188 -1.434 1 98.06 26 GLU B CA 1
ATOM 2389 C C . GLU B 1 26 ? 3.582 8.258 -0.299 1 98.06 26 GLU B C 1
ATOM 2391 O O . GLU B 1 26 ? 4.766 8.141 0.027 1 98.06 26 GLU B O 1
ATOM 2396 N N . ASP B 1 27 ? 2.621 7.562 0.21 1 98.62 27 ASP B N 1
ATOM 2397 C CA . ASP B 1 27 ? 2.914 6.715 1.364 1 98.62 27 ASP B CA 1
ATOM 2398 C C . ASP B 1 27 ? 3.615 5.43 0.938 1 98.62 27 ASP B C 1
ATOM 2400 O O . ASP B 1 27 ? 4.355 4.832 1.722 1 98.62 27 ASP B O 1
ATOM 2404 N N . ILE B 1 28 ? 3.365 4.969 -0.296 1 98.56 28 ILE B N 1
ATOM 2405 C CA . ILE B 1 28 ? 4.133 3.844 -0.822 1 98.56 28 ILE B CA 1
ATOM 2406 C C . ILE B 1 28 ? 5.613 4.219 -0.886 1 98.56 28 ILE B C 1
ATOM 2408 O O . ILE B 1 28 ? 6.469 3.469 -0.408 1 98.56 28 ILE B O 1
ATOM 2412 N N . ARG B 1 29 ? 5.934 5.371 -1.421 1 97.75 29 ARG B N 1
ATOM 2413 C CA . ARG B 1 29 ? 7.312 5.832 -1.502 1 97.75 29 ARG B CA 1
ATOM 2414 C C . ARG B 1 29 ? 7.887 6.098 -0.113 1 97.75 29 ARG B C 1
ATOM 2416 O O . ARG B 1 29 ? 9.031 5.746 0.168 1 97.75 29 ARG B O 1
ATOM 2423 N N . LEU B 1 30 ? 7.078 6.73 0.721 1 98.75 30 LEU B N 1
ATOM 2424 C CA . LEU B 1 30 ? 7.527 7.035 2.076 1 98.75 30 LEU B CA 1
ATOM 2425 C C . LEU B 1 30 ? 7.848 5.754 2.842 1 98.75 30 LEU B C 1
ATOM 2427 O O . LEU B 1 30 ? 8.883 5.672 3.514 1 98.75 30 LEU B O 1
ATOM 2431 N N . SER B 1 31 ? 6.977 4.777 2.785 1 98.75 31 SER B N 1
ATOM 2432 C CA . SER B 1 31 ? 7.207 3.523 3.494 1 98.75 31 SER B CA 1
ATOM 2433 C C . SER B 1 31 ? 8.484 2.846 3.016 1 98.75 31 SER B C 1
ATOM 2435 O O . SER B 1 31 ? 9.219 2.25 3.811 1 98.75 31 SER B O 1
ATOM 2437 N N . ALA B 1 32 ? 8.75 2.904 1.71 1 98.44 32 ALA B N 1
ATOM 2438 C CA . ALA B 1 32 ? 9.977 2.328 1.167 1 98.44 32 ALA B CA 1
ATOM 2439 C C . ALA B 1 32 ? 11.211 2.98 1.785 1 98.44 32 ALA B C 1
ATOM 2441 O O . ALA B 1 32 ? 12.188 2.299 2.107 1 98.44 32 ALA B O 1
ATOM 2442 N N . ARG B 1 33 ? 11.164 4.273 1.955 1 98.56 33 ARG B N 1
ATOM 2443 C CA . ARG B 1 33 ? 12.289 4.992 2.543 1 98.56 33 ARG B CA 1
ATOM 2444 C C . ARG B 1 33 ? 12.406 4.707 4.035 1 98.56 33 ARG B C 1
ATOM 2446 O O . ARG B 1 33 ? 13.508 4.598 4.57 1 98.56 33 ARG B O 1
ATOM 2453 N N . LEU B 1 34 ? 11.266 4.59 4.727 1 98.81 34 LEU B N 1
ATOM 2454 C CA . LEU B 1 34 ? 11.281 4.32 6.16 1 98.81 34 LEU B CA 1
ATOM 2455 C C . LEU B 1 34 ? 11.852 2.941 6.449 1 98.81 34 LEU B C 1
ATOM 2457 O O . LEU B 1 34 ? 12.477 2.729 7.496 1 98.81 34 LEU B O 1
ATOM 2461 N N . ARG B 1 35 ? 11.758 2.02 5.578 1 98.5 35 ARG B N 1
ATOM 2462 C CA . ARG B 1 35 ? 12.234 0.652 5.762 1 98.5 35 ARG B CA 1
ATOM 2463 C C . ARG B 1 35 ? 13.758 0.605 5.84 1 98.5 35 ARG B C 1
ATOM 2465 O O . ARG B 1 35 ? 14.336 -0.41 6.234 1 98.5 35 ARG B O 1
ATOM 2472 N N . GLU B 1 36 ? 14.375 1.667 5.43 1 98 36 GLU B N 1
ATOM 2473 C CA . GLU B 1 36 ? 15.82 1.743 5.602 1 98 36 GLU B CA 1
ATOM 2474 C C . GLU B 1 36 ? 16.203 1.717 7.078 1 98 36 GLU B C 1
ATOM 2476 O O . GLU B 1 36 ? 17.312 1.295 7.434 1 98 36 GLU B O 1
ATOM 2481 N N . ASP B 1 37 ? 15.273 2.1 7.973 1 98.06 37 ASP B N 1
ATOM 2482 C CA . ASP B 1 37 ? 15.586 2.27 9.391 1 98.06 37 ASP B CA 1
ATOM 2483 C C . ASP B 1 37 ? 14.656 1.422 10.258 1 98.06 37 ASP B C 1
ATOM 2485 O O . ASP B 1 37 ? 14.977 1.141 11.422 1 98.06 37 ASP B O 1
ATOM 2489 N N . PHE B 1 38 ? 13.531 0.995 9.734 1 98.69 38 PHE B N 1
ATOM 2490 C CA . PHE B 1 38 ? 12.469 0.387 10.531 1 98.69 38 PHE B CA 1
ATOM 2491 C C . PHE B 1 38 ? 11.914 -0.851 9.844 1 98.69 38 PHE B C 1
ATOM 2493 O O . PHE B 1 38 ? 12.055 -1.007 8.625 1 98.69 38 PHE B O 1
ATOM 2500 N N . ASP B 1 39 ? 11.359 -1.797 10.625 1 98.56 39 ASP B N 1
ATOM 2501 C CA . ASP B 1 39 ? 10.398 -2.756 10.078 1 98.56 39 ASP B CA 1
ATOM 2502 C C . ASP B 1 39 ? 9.008 -2.139 9.969 1 98.56 39 ASP B C 1
ATOM 2504 O O . ASP B 1 39 ? 8.414 -1.74 10.977 1 98.56 39 ASP B O 1
ATOM 2508 N N . VAL B 1 40 ? 8.5 -2.037 8.742 1 98.88 40 VAL B N 1
ATOM 2509 C CA . VAL B 1 40 ? 7.32 -1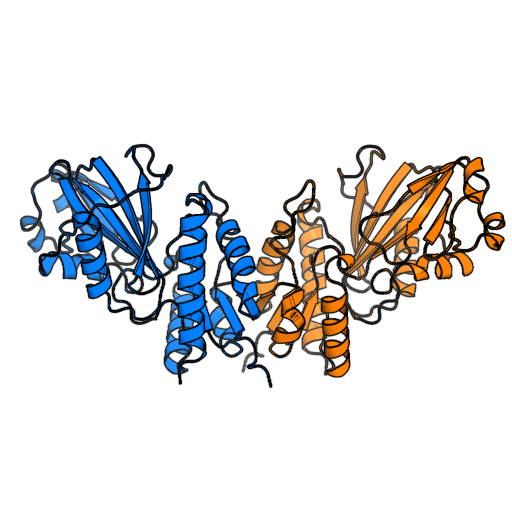.208 8.516 1 98.88 40 VAL B CA 1
ATOM 2510 C C . VAL B 1 40 ? 6.164 -2.076 8.031 1 98.88 40 VAL B C 1
ATOM 2512 O O . VAL B 1 40 ? 6.324 -2.881 7.109 1 98.88 40 VAL B O 1
ATOM 2515 N N . ALA B 1 41 ? 5.059 -1.976 8.672 1 98.94 41 ALA B N 1
ATOM 2516 C CA . ALA B 1 41 ? 3.783 -2.473 8.164 1 98.94 41 ALA B CA 1
ATOM 2517 C C . ALA B 1 41 ? 2.816 -1.324 7.887 1 98.94 41 ALA B C 1
ATOM 2519 O O . ALA B 1 41 ? 2.887 -0.278 8.531 1 98.94 41 ALA B O 1
ATOM 2520 N N . LEU B 1 42 ? 2.002 -1.494 6.906 1 98.94 42 LEU B N 1
ATOM 2521 C CA . LEU B 1 42 ? 0.928 -0.553 6.605 1 98.94 42 LEU B CA 1
ATOM 2522 C C . LEU B 1 42 ? -0.431 -1.147 6.965 1 98.94 42 LEU B C 1
ATOM 2524 O O . LEU B 1 42 ? -0.64 -2.355 6.824 1 9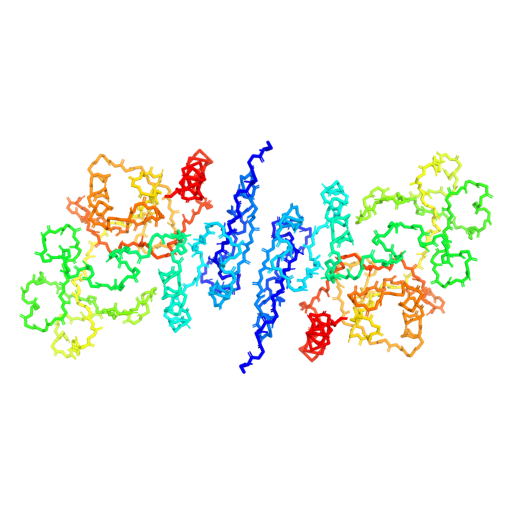8.94 42 LEU B O 1
ATOM 2528 N N . CYS B 1 43 ? -1.358 -0.318 7.355 1 98.88 43 CYS B N 1
ATOM 2529 C CA . CYS B 1 43 ? -2.729 -0.788 7.531 1 98.88 43 CYS B CA 1
ATOM 2530 C C . CYS B 1 43 ? -3.727 0.343 7.309 1 98.88 43 CYS B C 1
ATOM 2532 O O . CYS B 1 43 ? -3.352 1.517 7.32 1 98.88 43 CYS B O 1
ATOM 2534 N N . HIS B 1 44 ? -4.926 -0.074 7.012 1 98.81 44 HIS B N 1
ATOM 2535 C CA . HIS B 1 44 ? -6.047 0.856 6.949 1 98.81 44 HIS B CA 1
ATOM 2536 C C . HIS B 1 44 ? -6.363 1.435 8.32 1 98.81 44 HIS B C 1
ATOM 2538 O O . HIS B 1 44 ? -6.246 0.74 9.336 1 98.81 44 HIS B O 1
ATOM 2544 N N . PRO B 1 45 ? -6.824 2.697 8.352 1 98.5 45 PRO B N 1
ATOM 2545 C CA . PRO B 1 45 ? -7.109 3.316 9.648 1 98.5 45 PRO B CA 1
ATOM 2546 C C . PRO B 1 45 ? -8.094 2.502 10.484 1 98.5 45 PRO B C 1
ATOM 2548 O O . PRO B 1 45 ? -7.98 2.475 11.719 1 98.5 45 PRO B O 1
ATOM 2551 N N . LEU B 1 46 ? -8.953 1.821 9.898 1 98.06 46 LEU B N 1
ATOM 2552 C CA . LEU B 1 46 ? -9.984 1.082 10.625 1 98.06 46 LEU B CA 1
ATOM 2553 C C . LEU B 1 46 ? -9.414 -0.205 11.211 1 98.06 46 LEU B C 1
ATOM 2555 O O . LEU B 1 46 ? -10.047 -0.849 12.047 1 98.06 46 LEU B O 1
ATOM 2559 N N . ASP B 1 47 ? -8.203 -0.59 10.875 1 98.31 47 ASP B N 1
ATOM 2560 C CA . ASP B 1 47 ? -7.574 -1.787 11.422 1 98.31 47 ASP B CA 1
ATOM 2561 C C . ASP B 1 47 ? -6.504 -1.423 12.445 1 98.31 47 ASP B C 1
ATOM 2563 O O . ASP B 1 47 ? -5.938 -2.301 13.102 1 98.31 47 ASP B O 1
ATOM 2567 N N . ALA B 1 48 ? -6.234 -0.163 12.625 1 98.56 48 ALA B N 1
ATOM 2568 C CA . ALA B 1 48 ? -5.109 0.298 13.43 1 98.56 48 ALA B CA 1
ATOM 2569 C C . ALA B 1 48 ? -5.277 -0.105 14.891 1 98.56 48 ALA B C 1
ATOM 2571 O O . ALA B 1 48 ? -4.332 -0.571 15.523 1 98.56 48 ALA B O 1
ATOM 2572 N N . ALA B 1 49 ? -6.488 0.037 15.406 1 98.06 49 ALA B N 1
ATOM 2573 C CA . ALA B 1 49 ? -6.734 -0.253 16.812 1 98.06 49 ALA B CA 1
ATOM 2574 C C . ALA B 1 49 ? -6.441 -1.717 17.125 1 98.06 49 ALA B C 1
ATOM 2576 O O . ALA B 1 49 ? -5.918 -2.035 18.203 1 98.06 49 ALA B O 1
ATOM 2577 N N . ALA B 1 50 ? -6.711 -2.57 16.25 1 97.5 50 ALA B N 1
ATOM 2578 C CA . ALA B 1 50 ? -6.543 -4.004 16.453 1 97.5 50 ALA B CA 1
ATOM 2579 C C . ALA B 1 50 ? -5.086 -4.418 16.281 1 97.5 50 ALA B C 1
ATOM 2581 O O . ALA B 1 50 ? -4.645 -5.418 16.859 1 97.5 50 ALA B O 1
ATOM 2582 N N . LEU B 1 51 ? -4.289 -3.598 15.547 1 98.38 51 LEU B N 1
ATOM 2583 C CA . LEU B 1 51 ? -2.967 -4.059 15.141 1 98.38 51 LEU B CA 1
ATOM 2584 C C . LEU B 1 51 ? -1.876 -3.324 15.906 1 98.38 51 LEU B C 1
ATOM 2586 O O . LEU B 1 51 ? -0.739 -3.795 15.984 1 98.38 51 LEU B O 1
ATOM 2590 N N . MET B 1 52 ? -2.184 -2.223 16.516 1 98.44 52 MET B N 1
ATOM 2591 C CA . MET B 1 52 ? -1.178 -1.261 16.953 1 98.44 52 MET B CA 1
ATOM 2592 C C . MET B 1 52 ? -0.338 -1.832 18.094 1 98.44 52 MET B C 1
ATOM 2594 O O . MET B 1 52 ? 0.822 -1.453 18.266 1 98.44 52 MET B O 1
ATOM 2598 N N . ASP B 1 53 ? -0.753 -2.854 18.828 1 97 53 ASP B N 1
ATOM 2599 C CA . ASP B 1 53 ? -0.052 -3.346 20.016 1 97 53 ASP B CA 1
ATOM 2600 C C . ASP B 1 53 ? 1.226 -4.086 19.625 1 97 53 ASP B C 1
ATOM 2602 O O . ASP B 1 53 ? 2.131 -4.246 20.453 1 97 53 ASP B O 1
ATOM 2606 N N . GLY B 1 54 ? 1.356 -4.512 18.469 1 96.31 54 GLY B N 1
ATOM 2607 C CA . GLY B 1 54 ? 2.529 -5.238 18.016 1 96.31 54 GLY B CA 1
ATOM 2608 C C . GLY B 1 54 ? 3.617 -4.336 17.469 1 96.31 54 GLY B C 1
ATOM 2609 O O . GLY B 1 54 ? 4.613 -4.816 16.922 1 96.31 54 GLY B O 1
ATOM 2610 N N . PHE B 1 55 ? 3.49 -2.975 17.656 1 98.38 55 PHE B N 1
ATOM 2611 C CA . PHE B 1 55 ? 4.43 -2.039 17.047 1 98.38 55 PHE B CA 1
ATOM 2612 C C . PHE B 1 55 ? 4.949 -1.047 18.078 1 98.38 55 PHE B C 1
ATOM 2614 O O . PHE B 1 55 ? 4.285 -0.782 19.078 1 98.38 55 PHE B O 1
ATOM 2621 N N . ASP B 1 56 ? 6.129 -0.546 17.812 1 98.19 56 ASP B N 1
ATOM 2622 C CA . ASP B 1 56 ? 6.773 0.399 18.719 1 98.19 56 ASP B CA 1
ATOM 2623 C C . ASP B 1 56 ? 6.23 1.812 18.516 1 98.19 56 ASP B C 1
ATOM 2625 O O . ASP B 1 56 ? 6.176 2.604 19.469 1 98.19 56 ASP B O 1
ATOM 2629 N N . VAL B 1 57 ? 5.863 2.129 17.312 1 98.75 57 VAL B N 1
ATOM 2630 C CA . VAL B 1 57 ? 5.316 3.43 16.938 1 98.75 57 VAL B CA 1
ATOM 2631 C C . VAL B 1 57 ? 4.195 3.244 15.914 1 98.75 57 VAL B C 1
ATOM 2633 O O . VAL B 1 57 ? 4.301 2.41 15.008 1 98.75 57 VAL B O 1
ATOM 2636 N N . VAL B 1 58 ? 3.123 3.959 16.094 1 98.88 58 VAL B N 1
ATOM 2637 C CA . VAL B 1 58 ? 2.064 4.066 15.102 1 98.88 58 VAL B CA 1
ATOM 2638 C C . VAL B 1 58 ? 2.162 5.414 14.391 1 98.88 58 VAL B C 1
ATOM 2640 O O . VAL B 1 58 ? 2.029 6.469 15.016 1 98.88 58 VAL B O 1
ATOM 2643 N N . LEU B 1 59 ? 2.484 5.406 13.125 1 98.94 59 LEU B N 1
ATOM 2644 C CA . LEU B 1 59 ? 2.609 6.594 12.289 1 98.94 59 LEU B CA 1
ATOM 2645 C C . LEU B 1 59 ? 1.351 6.805 11.453 1 98.94 59 LEU B C 1
ATOM 2647 O O . LEU B 1 59 ? 1.105 6.07 10.492 1 98.94 59 LEU B O 1
ATOM 2651 N N . VAL B 1 60 ? 0.551 7.797 11.781 1 98.81 60 VAL B N 1
ATOM 2652 C CA . VAL B 1 60 ? -0.657 8.109 11.023 1 98.81 60 VAL B CA 1
ATOM 2653 C C . VAL B 1 60 ? -0.31 9.023 9.852 1 98.81 60 VAL B C 1
ATOM 2655 O O . VAL B 1 60 ? 0.268 10.094 10.039 1 98.81 60 VAL B O 1
ATOM 2658 N N . ARG B 1 61 ? -0.653 8.586 8.672 1 98.56 61 ARG B N 1
ATOM 2659 C CA . ARG B 1 61 ? -0.336 9.328 7.453 1 98.56 61 ARG B CA 1
ATOM 2660 C C . ARG B 1 61 ? -1.59 9.586 6.621 1 98.56 61 ARG B C 1
ATOM 2662 O O . ARG B 1 61 ? -2.561 10.164 7.113 1 98.56 61 ARG B O 1
ATOM 2669 N N . ASN B 1 62 ? -1.54 9.258 5.293 1 97.38 62 ASN B N 1
ATOM 2670 C CA . ASN B 1 62 ? -2.65 9.531 4.387 1 97.38 62 ASN B CA 1
ATOM 2671 C C . ASN B 1 62 ? -3.834 8.609 4.645 1 97.38 62 ASN B C 1
ATOM 2673 O O . ASN B 1 62 ? -4.074 7.672 3.883 1 97.38 62 ASN B O 1
ATOM 2677 N N . SER B 1 63 ? -4.617 9 5.664 1 96.62 63 SER B N 1
ATOM 2678 C CA . SER B 1 63 ? -5.707 8.148 6.133 1 96.62 63 SER B CA 1
ATOM 2679 C C . SER B 1 63 ? -7.059 8.664 5.645 1 96.62 63 SER B C 1
ATOM 2681 O O . SER B 1 63 ? -8.109 8.227 6.125 1 96.62 63 SER B O 1
ATOM 2683 N N . GLY B 1 64 ? -7.078 9.578 4.699 1 92.31 64 GLY B N 1
ATOM 2684 C CA . GLY B 1 64 ? -8.328 10.133 4.211 1 92.31 64 GLY B CA 1
ATOM 2685 C C . GLY B 1 64 ? -9.039 11 5.234 1 92.31 64 GLY B C 1
ATOM 2686 O O . GLY B 1 64 ? -8.531 11.211 6.336 1 92.31 64 GLY B O 1
ATOM 2687 N N . PRO B 1 65 ? -10.234 11.562 4.832 1 90.75 65 PRO B N 1
ATOM 2688 C CA . PRO B 1 65 ? -11.016 12.367 5.77 1 90.75 65 PRO B CA 1
ATOM 2689 C C . PRO B 1 65 ? -11.57 11.539 6.93 1 90.75 65 PRO B C 1
ATOM 2691 O O . PRO B 1 65 ? -12.398 10.648 6.719 1 90.75 65 PRO B O 1
ATOM 2694 N N . VAL B 1 66 ? -11.211 11.891 8.117 1 92.19 66 VAL B N 1
ATOM 2695 C CA . VAL B 1 66 ? -11.609 11.172 9.32 1 92.19 66 VAL B CA 1
ATOM 2696 C C . VAL B 1 66 ? -13.125 11.203 9.469 1 92.19 66 VAL B C 1
ATOM 2698 O O . VAL B 1 66 ? -13.727 10.273 10.016 1 92.19 66 VAL B O 1
ATOM 2701 N N . LEU B 1 67 ? -13.766 12.203 8.922 1 87.5 67 LEU B N 1
ATOM 2702 C CA . LEU B 1 67 ? -15.219 12.336 8.969 1 87.5 67 LEU B CA 1
ATOM 2703 C C . LEU B 1 67 ? -15.898 11.094 8.398 1 87.5 67 LEU B C 1
ATOM 2705 O O . LEU B 1 67 ? -16.984 10.711 8.844 1 87.5 67 LEU B O 1
ATOM 2709 N N . ASP B 1 68 ? -15.234 10.406 7.516 1 89.94 68 ASP B N 1
ATOM 2710 C CA . ASP B 1 68 ? -15.812 9.242 6.84 1 89.94 68 ASP B CA 1
ATOM 2711 C C . ASP B 1 68 ? -15.75 8.008 7.734 1 89.94 68 ASP B C 1
ATOM 2713 O O . ASP B 1 68 ? -16.422 7.008 7.461 1 89.94 68 ASP B O 1
ATOM 2717 N N . TYR B 1 69 ? -14.961 8.078 8.789 1 94.44 69 TYR B N 1
ATOM 2718 C CA . TYR B 1 69 ? -14.82 6.938 9.688 1 94.44 69 TYR B CA 1
ATOM 2719 C C . TYR B 1 69 ? -14.594 7.395 11.125 1 94.44 69 TYR B C 1
ATOM 2721 O O . TYR B 1 69 ? -13.703 6.887 11.812 1 94.44 69 TYR B O 1
ATOM 2729 N N . ARG B 1 70 ? -15.352 8.289 11.609 1 93 70 ARG B N 1
ATOM 2730 C CA . ARG B 1 70 ? -15.195 8.977 12.883 1 93 70 ARG B CA 1
ATOM 2731 C C . ARG B 1 70 ? -15.227 7.992 14.047 1 93 70 ARG B C 1
ATOM 2733 O O . ARG B 1 70 ? -14.391 8.062 14.953 1 93 70 ARG B O 1
ATOM 2740 N N . ALA B 1 71 ? -16.156 7.043 14.031 1 95.75 71 ALA B N 1
ATOM 2741 C CA . ALA B 1 71 ? -16.266 6.078 15.117 1 95.75 71 ALA B CA 1
ATOM 2742 C C . ALA B 1 71 ? -15 5.242 15.242 1 95.75 71 ALA B C 1
ATOM 2744 O O . ALA B 1 71 ? -14.508 5.012 16.344 1 95.75 71 ALA B O 1
ATOM 2745 N N . GLY B 1 72 ? -14.469 4.828 14.102 1 96.56 72 GLY B N 1
ATOM 2746 C CA . GLY B 1 72 ? -13.227 4.07 14.094 1 96.56 72 GLY B CA 1
ATOM 2747 C C . GLY B 1 72 ? -12.047 4.863 14.617 1 96.56 72 GLY B C 1
ATOM 2748 O O . GLY B 1 72 ? -11.234 4.344 15.391 1 96.56 72 GLY B O 1
ATOM 2749 N N . TYR B 1 73 ? -12.047 6.098 14.203 1 96.12 73 TYR B N 1
ATOM 2750 C CA . TYR B 1 73 ? -10.961 6.957 14.656 1 96.12 73 TYR B CA 1
ATOM 2751 C C . TYR B 1 73 ? -11.039 7.176 16.172 1 96.12 73 TYR B C 1
ATOM 2753 O O . TYR B 1 73 ? -10.016 7.117 16.859 1 96.12 73 TYR B O 1
ATOM 2761 N N . GLU B 1 74 ? -12.211 7.43 16.672 1 96.12 74 GLU B N 1
ATOM 2762 C CA . GLU B 1 74 ? -12.383 7.66 18.109 1 96.12 74 GLU B CA 1
ATOM 2763 C C . GLU B 1 74 ? -12.023 6.418 18.906 1 96.12 74 GLU B C 1
ATOM 2765 O O . GLU B 1 74 ? -11.438 6.523 19.984 1 96.12 74 GLU B O 1
ATOM 2770 N N . ASP B 1 75 ? -12.398 5.254 18.422 1 97.75 75 ASP B N 1
ATOM 2771 C CA . ASP B 1 75 ? -12.016 4.004 19.078 1 97.75 75 ASP B CA 1
ATOM 2772 C C . ASP B 1 75 ? -10.5 3.838 19.109 1 97.75 75 ASP B C 1
ATOM 2774 O O . ASP B 1 75 ? -9.922 3.498 20.141 1 97.75 75 ASP B O 1
ATOM 2778 N N . PHE B 1 76 ? -9.883 4.125 18.031 1 98.38 76 PHE B N 1
ATOM 2779 C CA . PHE B 1 76 ? -8.43 4.066 17.922 1 98.38 76 PHE B CA 1
ATOM 2780 C C . PHE B 1 76 ? -7.777 5.016 18.938 1 98.38 76 PHE B C 1
ATOM 2782 O O . PHE B 1 76 ? -6.898 4.609 19.688 1 98.38 76 PHE B O 1
ATOM 2789 N N . ARG B 1 77 ? -8.195 6.238 18.859 1 97.88 77 ARG B N 1
ATOM 2790 C CA . ARG B 1 77 ? -7.633 7.27 19.734 1 97.88 77 ARG B CA 1
ATOM 2791 C C . ARG B 1 77 ? -7.797 6.898 21.203 1 97.88 77 ARG B C 1
ATOM 2793 O O . ARG B 1 77 ? -6.848 6.992 21.969 1 97.88 77 ARG B O 1
ATOM 2800 N N . ARG B 1 78 ? -8.977 6.465 21.594 1 98 78 ARG B N 1
ATOM 2801 C CA . ARG B 1 78 ? -9.258 6.078 22.969 1 98 78 ARG B CA 1
ATOM 2802 C C . ARG B 1 78 ? -8.344 4.938 23.422 1 98 78 ARG B C 1
ATOM 2804 O O . ARG B 1 78 ? -7.711 5.023 24.469 1 98 78 ARG B O 1
ATOM 2811 N N . ARG B 1 79 ? -8.203 3.945 22.672 1 98.19 79 ARG B N 1
ATOM 2812 C CA . ARG B 1 79 ? -7.387 2.785 23.016 1 98.19 79 ARG B CA 1
ATOM 2813 C C . ARG B 1 79 ? -5.906 3.156 23.062 1 98.19 79 ARG B C 1
ATOM 2815 O O . ARG B 1 79 ? -5.184 2.701 23.953 1 98.19 79 ARG B O 1
ATOM 2822 N N . ALA B 1 80 ? -5.504 3.939 22.078 1 98.44 80 ALA B N 1
ATOM 2823 C CA . ALA B 1 80 ? -4.102 4.359 22.062 1 98.44 80 ALA B CA 1
ATOM 2824 C C . ALA B 1 80 ? -3.74 5.125 23.328 1 98.44 80 ALA B C 1
ATOM 2826 O O . ALA B 1 80 ? -2.691 4.879 23.938 1 98.44 80 ALA B O 1
ATOM 2827 N N . LEU B 1 81 ? -4.641 5.988 23.703 1 97.5 81 LEU B N 1
ATOM 2828 C CA . LEU B 1 81 ? -4.402 6.781 24.906 1 97.5 81 LEU B CA 1
ATOM 2829 C C . LEU B 1 81 ? -4.418 5.898 26.156 1 97.5 81 LEU B C 1
ATOM 2831 O O . LEU B 1 81 ? -3.549 6.023 27.016 1 97.5 81 LEU B O 1
ATOM 2835 N N . GLU B 1 82 ? -5.352 5.02 26.219 1 97.56 82 GLU B N 1
ATOM 2836 C CA . GLU B 1 82 ? -5.484 4.121 27.359 1 97.56 82 GLU B CA 1
ATOM 2837 C C . GLU B 1 82 ? -4.258 3.225 27.5 1 97.56 82 GLU B C 1
ATOM 2839 O O . GLU B 1 82 ? -3.805 2.957 28.625 1 97.56 82 GLU B O 1
ATOM 2844 N N . ARG B 1 83 ? -3.676 2.846 26.453 1 96.38 83 ARG B N 1
ATOM 2845 C CA . ARG B 1 83 ? -2.6 1.859 26.469 1 96.38 83 ARG B CA 1
ATOM 2846 C C . ARG B 1 83 ? -1.234 2.539 26.453 1 96.38 83 ARG B C 1
ATOM 2848 O O . ARG B 1 83 ? -0.203 1.875 26.594 1 96.38 83 ARG B O 1
ATOM 2855 N N . GLY B 1 84 ? -1.21 3.805 26.266 1 96.31 84 GLY B N 1
ATOM 2856 C CA . GLY B 1 84 ? 0.052 4.523 26.172 1 96.31 84 GLY B CA 1
ATOM 2857 C C . GLY B 1 84 ? 0.784 4.281 24.859 1 96.31 84 GLY B C 1
ATOM 2858 O O . GLY B 1 84 ? 2.016 4.312 24.828 1 96.31 84 GLY B O 1
ATOM 2859 N N . THR B 1 85 ? 0.034 3.939 23.797 1 97.94 85 THR B N 1
ATOM 2860 C CA . THR B 1 85 ? 0.609 3.729 22.484 1 97.94 85 THR B CA 1
ATOM 2861 C C . THR B 1 85 ? 1.332 4.984 22 1 97.94 85 THR B C 1
ATOM 2863 O O . THR B 1 85 ? 0.836 6.098 22.172 1 97.94 85 THR B O 1
ATOM 2866 N N . ARG B 1 86 ? 2.518 4.836 21.453 1 98.44 86 ARG B N 1
ATOM 2867 C CA . ARG B 1 86 ? 3.266 5.941 20.859 1 98.44 86 ARG B CA 1
ATOM 2868 C C . ARG B 1 86 ? 2.768 6.25 19.453 1 98.44 86 ARG B C 1
ATOM 2870 O O . ARG B 1 86 ? 3.129 5.559 18.5 1 98.44 86 ARG B O 1
ATOM 2877 N N . VAL B 1 87 ? 1.984 7.273 19.375 1 98.75 87 VAL B N 1
ATOM 2878 C CA . VAL B 1 87 ? 1.354 7.617 18.109 1 98.75 87 VAL B CA 1
ATOM 2879 C C . VAL B 1 87 ? 2.002 8.875 17.531 1 98.75 87 VAL B C 1
ATOM 2881 O O . VAL B 1 87 ? 2.271 9.836 18.266 1 98.75 87 VAL B O 1
ATOM 2884 N N . TYR B 1 88 ? 2.307 8.859 16.234 1 98.75 88 TYR B N 1
ATOM 2885 C CA . TYR B 1 88 ? 2.836 9.945 15.414 1 98.75 88 TYR B CA 1
ATOM 2886 C C . TYR B 1 88 ? 1.852 10.328 14.32 1 98.75 88 TYR B C 1
ATOM 2888 O O . TYR B 1 88 ? 1.649 9.57 13.367 1 98.75 88 TYR B O 1
ATOM 2896 N N . ASN B 1 89 ? 1.104 11.438 14.5 1 97.81 89 ASN B N 1
ATOM 2897 C CA . ASN B 1 89 ? 1.37 12.578 15.367 1 97.81 89 ASN B CA 1
ATOM 2898 C C . ASN B 1 89 ? 0.821 12.344 16.781 1 97.81 89 ASN B C 1
ATOM 2900 O O . ASN B 1 89 ? -0.111 11.562 16.969 1 97.81 89 ASN B O 1
ATOM 2904 N N . GLN B 1 90 ? 1.401 13.094 17.672 1 98.12 90 GLN B N 1
ATOM 2905 C CA . GLN B 1 90 ? 0.934 13.086 19.062 1 98.12 90 GLN B CA 1
ATOM 2906 C C . GLN B 1 90 ? -0.562 13.383 19.141 1 98.12 90 GLN B C 1
ATOM 2908 O O . GLN B 1 90 ? -1.057 14.281 18.453 1 98.12 90 GLN B O 1
ATOM 2913 N N . LEU B 1 91 ? -1.345 12.664 19.953 1 97.56 91 LEU B N 1
ATOM 2914 C CA . LEU B 1 91 ? -2.805 12.68 19.938 1 97.56 91 LEU B CA 1
ATOM 2915 C C . LEU B 1 91 ? -3.34 13.852 20.75 1 97.56 91 LEU B C 1
ATOM 2917 O O . LEU B 1 91 ? -4.551 14.094 20.781 1 97.56 91 LEU B O 1
ATOM 2921 N N . THR B 1 92 ? -2.445 14.695 21.281 1 95.5 92 THR B N 1
ATOM 2922 C CA . THR B 1 92 ? -2.879 15.781 22.156 1 95.5 92 THR B CA 1
ATOM 2923 C C . THR B 1 92 ? -2.801 17.125 21.422 1 95.5 92 THR B C 1
ATOM 2925 O O . THR B 1 92 ? -2.908 18.172 22.047 1 95.5 92 THR B O 1
ATOM 2928 N N . GLY B 1 93 ? -2.553 17.125 20.125 1 96.5 93 GLY B N 1
ATOM 2929 C CA . GLY B 1 93 ? -2.549 18.359 19.359 1 96.5 93 GLY B CA 1
ATOM 2930 C C . GLY B 1 93 ? -3.834 19.141 19.5 1 96.5 93 GLY B C 1
ATOM 2931 O O . GLY B 1 93 ? -4.906 18.578 19.703 1 96.5 93 GLY B O 1
ATOM 2932 N N . ARG B 1 94 ? -3.758 20.438 19.297 1 96.62 94 ARG B N 1
ATOM 2933 C CA . ARG B 1 94 ? -4.887 21.312 19.562 1 96.62 94 ARG B CA 1
ATOM 2934 C C . ARG B 1 94 ? -5.496 21.828 18.25 1 96.62 94 ARG B C 1
ATOM 2936 O O . ARG B 1 94 ? -6.531 22.5 18.266 1 96.62 94 ARG B O 1
ATOM 2943 N N . ALA B 1 95 ? -4.91 21.516 17.188 1 96.19 95 ALA B N 1
ATOM 2944 C CA . ALA B 1 95 ? -5.34 22.062 15.898 1 96.19 95 ALA B CA 1
ATOM 2945 C C . ALA B 1 95 ? -6.418 21.188 15.266 1 96.19 95 ALA B C 1
ATOM 2947 O O . ALA B 1 95 ? -7.445 20.906 15.883 1 96.19 95 ALA B O 1
ATOM 2948 N N . ASP B 1 96 ? -6.289 20.75 14.008 1 94.12 96 ASP B N 1
ATOM 2949 C CA . ASP B 1 96 ? -7.406 20.156 13.273 1 94.12 96 ASP B CA 1
ATOM 2950 C C . ASP B 1 96 ? -7.746 18.766 13.812 1 94.12 96 ASP B C 1
ATOM 2952 O O . ASP B 1 96 ? -8.867 18.297 13.633 1 94.12 96 ASP B O 1
ATOM 2956 N N . MET B 1 97 ? -6.844 18.078 14.531 1 93.25 97 MET B N 1
ATOM 2957 C CA . MET B 1 97 ? -7.18 16.766 15.094 1 93.25 97 MET B CA 1
ATOM 2958 C C . MET B 1 97 ? -8.273 16.906 16.141 1 93.25 97 MET B C 1
ATOM 2960 O O . MET B 1 97 ? -8.984 15.93 16.422 1 93.25 97 MET B O 1
ATOM 2964 N N . ALA B 1 98 ? -8.438 18.109 16.625 1 91.12 98 ALA B N 1
ATOM 2965 C CA . ALA B 1 98 ? -9.469 18.375 17.625 1 91.12 98 ALA B CA 1
ATOM 2966 C C . ALA B 1 98 ? -10.625 19.172 17.031 1 91.12 98 ALA B C 1
ATOM 2968 O O . ALA B 1 98 ? -11.453 19.703 17.766 1 91.12 98 ALA B O 1
ATOM 2969 N N . GLY B 1 99 ? -10.703 19.203 15.703 1 90.38 99 GLY B N 1
ATOM 2970 C CA . GLY B 1 99 ? -11.719 20.031 15.055 1 90.38 99 GLY B CA 1
ATOM 2971 C C . GLY B 1 99 ? -11.25 21.438 14.781 1 90.38 99 GLY B C 1
ATOM 2972 O O . GLY B 1 99 ? -10.055 21.734 14.836 1 90.38 99 GLY B O 1
ATOM 2973 N N . LYS B 1 100 ? -12.25 22.344 14.523 1 93.88 100 LYS B N 1
ATOM 2974 C CA . LYS B 1 100 ? -11.867 23.688 14.062 1 93.88 100 LYS B CA 1
ATOM 2975 C C . LYS B 1 100 ? -11.992 24.703 15.188 1 93.88 100 LYS B C 1
ATOM 2977 O O . LYS B 1 100 ? -11.867 25.906 14.953 1 93.88 100 LYS B O 1
ATOM 2982 N N . GLN B 1 101 ? -12.164 24.266 16.406 1 93.75 101 GLN B N 1
ATOM 2983 C CA . GLN B 1 101 ? -12.281 25.156 17.547 1 93.75 101 GLN B CA 1
ATOM 2984 C C . GLN B 1 101 ? -11.055 26.062 17.656 1 93.75 101 GLN B C 1
ATOM 2986 O O . GLN B 1 101 ? -11.172 27.219 18.078 1 93.75 101 GLN B O 1
ATOM 2991 N N . TYR B 1 102 ? -9.93 25.578 17.25 1 96.88 102 TYR B N 1
ATOM 2992 C CA . TYR B 1 102 ? -8.688 26.344 17.391 1 96.88 102 TYR B CA 1
ATOM 2993 C C . TYR B 1 102 ? -8.75 27.641 16.594 1 96.88 102 TYR B C 1
ATOM 2995 O O . TYR B 1 102 ? -8.102 28.625 16.953 1 96.88 102 TYR B O 1
ATOM 3003 N N . LEU B 1 103 ? -9.492 27.719 15.508 1 97.25 103 LEU B N 1
ATOM 3004 C CA . LEU B 1 103 ? -9.617 28.953 14.719 1 97.25 103 LEU B CA 1
ATOM 3005 C C . LEU B 1 103 ? -10.297 30.047 15.531 1 97.25 103 LEU B C 1
ATOM 3007 O O . LEU B 1 103 ? -9.891 31.219 15.461 1 97.25 103 LEU B O 1
ATOM 3011 N N . LEU B 1 104 ? -11.312 29.688 16.281 1 96.75 104 LEU B N 1
ATOM 3012 C CA . LEU B 1 104 ? -11.969 30.625 17.188 1 96.75 104 LEU B CA 1
ATOM 3013 C C . LEU B 1 104 ? -11.016 31.078 18.281 1 96.75 104 LEU B C 1
ATOM 3015 O O . LEU B 1 104 ? -10.93 32.281 18.578 1 96.75 104 LEU B O 1
ATOM 3019 N N . ASP B 1 105 ? -10.328 30.156 18.875 1 97.31 105 ASP B N 1
ATOM 3020 C CA . ASP B 1 105 ? -9.406 30.453 19.969 1 97.31 105 ASP B CA 1
ATOM 3021 C C . ASP B 1 105 ? -8.281 31.375 19.516 1 97.31 105 ASP B C 1
ATOM 3023 O O . ASP B 1 105 ? -7.953 32.344 20.203 1 97.31 105 ASP B O 1
ATOM 3027 N N . LEU B 1 106 ? -7.703 31.047 18.391 1 98.19 106 LEU B N 1
ATOM 3028 C CA . LEU B 1 106 ? -6.617 31.859 17.859 1 98.19 106 LEU B CA 1
ATOM 3029 C C . LEU B 1 106 ? -7.105 33.25 17.5 1 98.19 106 LEU B C 1
ATOM 3031 O O . LEU B 1 106 ? -6.402 34.25 17.734 1 98.19 106 LEU B O 1
ATOM 3035 N N . SER B 1 107 ? -8.305 33.312 16.859 1 97.5 107 SER B N 1
ATOM 3036 C CA . SER B 1 107 ? -8.891 34.594 16.531 1 97.5 107 SER B CA 1
ATOM 3037 C C . SER B 1 107 ? -9.078 35.469 17.781 1 97.5 107 SER B C 1
ATOM 3039 O O . SER B 1 107 ? -8.703 36.625 17.797 1 97.5 107 SER B O 1
ATOM 3041 N N . ALA B 1 108 ? -9.586 34.938 18.828 1 96.06 108 ALA B N 1
ATOM 3042 C CA . ALA B 1 108 ? -9.852 35.625 20.078 1 96.06 108 ALA B CA 1
ATOM 3043 C C . ALA B 1 108 ? -8.547 36.062 20.75 1 96.06 108 ALA B C 1
ATOM 3045 O O . ALA B 1 108 ? -8.492 37.125 21.375 1 96.06 108 ALA B O 1
ATOM 3046 N N . ALA B 1 109 ? -7.543 35.344 20.547 1 97.19 109 ALA B N 1
ATOM 3047 C CA . ALA B 1 109 ? -6.258 35.625 21.188 1 97.19 109 ALA B CA 1
ATOM 3048 C C . ALA B 1 109 ? -5.438 36.594 20.359 1 97.19 109 ALA B C 1
ATOM 3050 O O . ALA B 1 109 ? -4.352 37.031 20.766 1 97.19 109 ALA B O 1
ATOM 3051 N N . GLY B 1 110 ? -5.867 36.938 19.188 1 96.5 110 GLY B N 1
ATOM 3052 C CA . GLY B 1 110 ? -5.223 37.969 18.391 1 96.5 110 GLY B CA 1
ATOM 3053 C C . GLY B 1 110 ? -4.129 37.438 17.484 1 96.5 110 GLY B C 1
ATOM 3054 O O . GLY B 1 110 ? -3.258 38.188 17.031 1 96.5 110 GLY B O 1
ATOM 3055 N N . TYR B 1 111 ? -4.09 36.094 17.312 1 98.12 111 TYR B N 1
ATOM 3056 C CA . TYR B 1 111 ? -3.156 35.531 16.359 1 98.12 111 TYR B CA 1
ATOM 3057 C C . TYR B 1 111 ? -3.508 35.938 14.93 1 98.12 111 TYR B C 1
ATOM 3059 O O . TYR B 1 111 ? -4.633 36.344 14.656 1 98.12 111 TYR B O 1
ATOM 3067 N N . PRO B 1 112 ? -2.537 35.906 14 1 97.94 112 PRO B N 1
ATOM 3068 C CA . PRO B 1 112 ? -2.807 36.219 12.594 1 97.94 112 PRO B CA 1
ATOM 3069 C C . PRO B 1 112 ? -3.543 35.094 11.867 1 97.94 112 PRO B C 1
ATOM 3071 O O . PRO B 1 112 ? -2.955 34.406 11.023 1 97.94 112 PRO B O 1
ATOM 3074 N N . VAL B 1 113 ? -4.758 34.906 12.148 1 98.31 113 VAL B N 1
ATOM 3075 C CA . VAL B 1 113 ? -5.688 33.938 11.547 1 98.31 113 VAL B CA 1
ATOM 3076 C C . VAL B 1 113 ? -6.855 34.688 10.914 1 98.31 113 VAL B C 1
ATOM 3078 O O . VAL B 1 113 ? -7.152 35.844 11.289 1 98.31 113 VAL B O 1
ATOM 3081 N N . ILE B 1 114 ? -7.426 34.125 9.875 1 97.62 114 ILE B N 1
ATOM 3082 C CA . ILE B 1 114 ? -8.648 34.75 9.383 1 97.62 114 ILE B CA 1
ATOM 3083 C C . ILE B 1 114 ? -9.656 34.875 10.523 1 97.62 114 ILE B C 1
ATOM 3085 O O . ILE B 1 114 ? -10.016 33.906 11.172 1 97.62 114 ILE B O 1
ATOM 3089 N N . PRO B 1 115 ? -10.07 36.062 10.75 1 97.81 115 PRO B N 1
ATOM 3090 C CA . PRO B 1 115 ? -11.016 36.25 11.852 1 97.81 115 PRO B CA 1
ATOM 3091 C C . PRO B 1 115 ? -12.219 35.312 11.766 1 97.81 115 PRO B C 1
ATOM 3093 O O . PRO B 1 115 ? -12.797 35.125 10.688 1 97.81 115 PRO B O 1
ATOM 3096 N N . THR B 1 116 ? -12.547 34.656 12.867 1 97.62 116 THR B N 1
ATOM 3097 C CA . THR B 1 116 ? -13.531 33.594 12.875 1 97.62 116 THR B CA 1
ATOM 3098 C C . THR B 1 116 ? -14.523 33.781 14.023 1 97.62 116 THR B C 1
ATOM 3100 O O . THR B 1 116 ? -14.133 34.094 15.141 1 97.62 116 THR B O 1
ATOM 3103 N N . VAL B 1 117 ? -15.789 33.625 13.773 1 96.25 117 VAL B N 1
ATOM 3104 C CA . VAL B 1 117 ? -16.812 33.594 14.812 1 96.25 117 VAL B CA 1
ATOM 3105 C C . VAL B 1 117 ? -17.75 32.406 14.594 1 96.25 117 VAL B C 1
ATOM 3107 O O . VAL B 1 117 ? -17.719 31.781 13.531 1 96.25 117 VAL B O 1
ATOM 3110 N N . ASP B 1 118 ? -18.516 32.031 15.625 1 95.69 118 ASP B N 1
ATOM 3111 C CA . ASP B 1 118 ? -19.453 30.938 15.484 1 95.69 118 ASP B CA 1
ATOM 3112 C C . ASP B 1 118 ? -20.844 31.312 15.992 1 95.69 118 ASP B C 1
ATOM 3114 O O . ASP B 1 118 ? -21.703 30.453 16.156 1 95.69 118 ASP B O 1
ATOM 3118 N N . ARG B 1 119 ? -21.094 32.562 16.344 1 94.44 119 ARG B N 1
ATOM 3119 C CA . ARG B 1 119 ? -22.391 33.062 16.812 1 94.44 119 ARG B CA 1
ATOM 3120 C C . ARG B 1 119 ? -22.797 34.312 16.078 1 94.44 119 ARG B C 1
ATOM 3122 O O . ARG B 1 119 ? -21.953 35.156 15.766 1 94.44 119 ARG B O 1
ATOM 3129 N N . ALA B 1 120 ? -24.031 34.438 15.961 1 91.88 120 ALA B N 1
ATOM 3130 C CA . ALA B 1 120 ? -24.578 35.594 15.266 1 91.88 120 ALA B CA 1
ATOM 3131 C C . ALA B 1 120 ? -24.203 36.906 15.984 1 91.88 120 ALA B C 1
ATOM 3133 O O . ALA B 1 120 ? -23.922 37.906 15.352 1 91.88 120 ALA B O 1
ATOM 3134 N N . GLU B 1 121 ? -24.219 36.906 17.234 1 92.69 121 GLU B N 1
ATOM 3135 C CA . GLU B 1 121 ? -23.969 38.094 18.047 1 92.69 121 GLU B CA 1
ATOM 3136 C C . GLU B 1 121 ? -22.547 38.594 17.875 1 92.69 121 GLU B C 1
ATOM 3138 O O . GLU B 1 121 ? -22.234 39.75 18.188 1 92.69 121 GLU B O 1
ATOM 3143 N N . ASP B 1 122 ? -21.656 37.719 17.328 1 94.25 122 ASP B N 1
ATOM 3144 C CA . ASP B 1 122 ? -20.25 38.062 17.219 1 94.25 122 ASP B CA 1
ATOM 3145 C C . ASP B 1 122 ? -19.891 38.5 15.797 1 94.25 122 ASP B C 1
ATOM 3147 O O . ASP B 1 122 ? -18.734 38.812 15.508 1 94.25 122 ASP B O 1
ATOM 3151 N N . LEU B 1 123 ? -20.844 38.562 14.914 1 93.06 123 LEU B N 1
ATOM 3152 C CA . LEU B 1 123 ? -20.594 38.906 13.516 1 93.06 123 LEU B CA 1
ATOM 3153 C C . LEU B 1 123 ? -19.938 40.281 13.398 1 93.06 123 LEU B C 1
ATOM 3155 O O . LEU B 1 123 ? -19.141 40.5 12.492 1 93.06 123 LEU B O 1
ATOM 3159 N N . ALA B 1 124 ? -20.297 41.094 14.32 1 91.94 124 ALA B N 1
ATOM 3160 C CA . ALA B 1 124 ? -19.797 42.469 14.289 1 91.94 124 ALA B CA 1
ATOM 3161 C C . ALA B 1 124 ? -18.281 42.5 14.531 1 91.94 124 ALA B C 1
ATOM 3163 O O . ALA B 1 124 ? -17.625 43.5 14.258 1 91.94 124 ALA B O 1
ATOM 3164 N N . ARG B 1 125 ? -17.75 41.406 15.039 1 93.25 125 ARG B N 1
ATOM 3165 C CA . ARG B 1 125 ? -16.312 41.344 15.289 1 93.25 125 ARG B CA 1
ATOM 3166 C C . ARG B 1 125 ? -15.555 41.062 13.992 1 93.25 125 ARG B C 1
ATOM 3168 O O . ARG B 1 125 ? -14.328 41.188 13.953 1 93.25 125 ARG B O 1
ATOM 3175 N N . LEU B 1 126 ? -16.234 40.719 12.969 1 95.81 126 LEU B N 1
ATOM 3176 C CA . LEU B 1 126 ? -15.609 40.438 11.68 1 95.81 126 LEU B CA 1
ATOM 3177 C C . LEU B 1 126 ? -15.539 41.719 10.836 1 95.81 126 LEU B C 1
ATOM 3179 O O . LEU B 1 126 ? -16.391 42.594 10.969 1 95.81 126 LEU B O 1
ATOM 3183 N N . PRO B 1 127 ? -14.508 41.844 10.031 1 94.31 127 PRO B N 1
ATOM 3184 C CA . PRO B 1 127 ? -14.547 42.938 9.07 1 94.31 127 PRO B CA 1
ATOM 3185 C C . PRO B 1 127 ? -15.766 42.875 8.148 1 94.31 127 PRO B C 1
ATOM 3187 O O . PRO B 1 127 ? -16.266 41.781 7.855 1 94.31 127 PRO B O 1
ATOM 3190 N N . VAL B 1 128 ? -16.156 44 7.641 1 95.19 128 VAL B N 1
ATOM 3191 C CA . VAL B 1 128 ? -17.266 44.094 6.707 1 95.19 128 VAL B CA 1
ATOM 3192 C C . VAL B 1 128 ? -16.766 43.844 5.285 1 95.19 128 VAL B C 1
ATOM 3194 O O . VAL B 1 128 ? -16.047 44.688 4.727 1 95.19 128 VAL B O 1
ATOM 3197 N N . VAL B 1 129 ? -17.141 42.75 4.809 1 95.69 129 VAL B N 1
ATOM 3198 C CA . VAL B 1 129 ? -16.75 42.406 3.455 1 95.69 129 VAL B CA 1
ATOM 3199 C C . VAL B 1 129 ? -17.969 41.938 2.668 1 95.69 129 VAL B C 1
ATOM 3201 O O . VAL B 1 129 ? -19.031 41.688 3.248 1 95.69 129 VAL B O 1
ATOM 3204 N N . PRO B 1 130 ? -17.859 41.844 1.32 1 96.06 130 PRO B N 1
ATOM 3205 C CA . PRO B 1 130 ? -19.031 41.531 0.502 1 96.06 130 PRO B CA 1
ATOM 3206 C C . PRO B 1 130 ? -19.531 40.125 0.729 1 96.06 130 PRO B C 1
ATOM 3208 O O . PRO B 1 130 ? -20.719 39.844 0.522 1 96.06 130 PRO B O 1
ATOM 3211 N N . ALA B 1 131 ? -18.656 39.188 1.095 1 97.25 131 ALA B N 1
ATOM 3212 C CA . ALA B 1 131 ? -19.062 37.812 1.261 1 97.25 131 ALA B CA 1
ATOM 3213 C C . ALA B 1 131 ? -18.281 37.125 2.385 1 97.25 131 ALA B C 1
ATOM 3215 O O . ALA B 1 131 ? -17.234 37.625 2.789 1 97.25 131 ALA B O 1
ATOM 3216 N N . TYR B 1 132 ? -18.875 36.031 2.889 1 97.19 132 TYR B N 1
ATOM 3217 C CA . TYR B 1 132 ? -18.297 35.281 4.004 1 97.19 132 TYR B CA 1
ATOM 3218 C C . TYR B 1 132 ? -18.266 33.781 3.697 1 97.19 132 TYR B C 1
ATOM 3220 O O . TYR B 1 132 ? -19.062 33.281 2.893 1 97.19 132 TYR B O 1
ATOM 3228 N N . VAL B 1 133 ? -17.25 33.156 4.297 1 95.62 133 VAL B N 1
ATOM 3229 C CA . VAL B 1 133 ? -17.172 31.688 4.242 1 95.62 133 VAL B CA 1
ATOM 3230 C C . VAL B 1 133 ? -17.859 31.078 5.461 1 95.62 133 VAL B C 1
ATOM 3232 O O . VAL B 1 133 ? -17.578 31.484 6.598 1 95.62 133 VAL B O 1
ATOM 3235 N N . VAL B 1 134 ? -18.797 30.172 5.254 1 94.81 134 VAL B N 1
ATOM 3236 C CA . VAL B 1 134 ? -19.453 29.406 6.305 1 94.81 134 VAL B CA 1
ATOM 3237 C C . VAL B 1 134 ? -19.078 27.938 6.172 1 94.81 134 VAL B C 1
ATOM 3239 O O . VAL B 1 134 ? -19.234 27.328 5.105 1 94.81 134 VAL B O 1
ATOM 3242 N N . LYS B 1 135 ? -18.484 27.359 7.246 1 92.88 135 LYS B N 1
ATOM 3243 C CA . LYS B 1 135 ? -18.062 25.953 7.184 1 92.88 135 LYS B CA 1
ATOM 3244 C C . LYS B 1 135 ? -18.344 25.234 8.5 1 92.88 135 LYS B C 1
ATOM 3246 O O . LYS B 1 135 ? -18.359 25.859 9.562 1 92.88 135 LYS B O 1
ATOM 3251 N N . PRO B 1 136 ? -18.609 23.953 8.391 1 90 136 PRO B N 1
ATOM 3252 C CA . PRO B 1 136 ? -18.859 23.188 9.617 1 90 136 PRO B CA 1
ATOM 3253 C C . PRO B 1 136 ? -17.641 23.125 10.539 1 90 136 PRO B C 1
ATOM 3255 O O . PRO B 1 136 ? -16.516 23 10.062 1 90 136 PRO B O 1
ATOM 3258 N N . LYS B 1 137 ? -17.938 23.109 11.836 1 87.88 137 LYS B N 1
ATOM 3259 C CA . LYS B 1 137 ? -16.875 23.031 12.844 1 87.88 137 LYS B CA 1
ATOM 3260 C C . LYS B 1 137 ? -16.203 21.672 12.828 1 87.88 137 LYS B C 1
ATOM 3262 O O . LYS B 1 137 ? -14.992 21.562 13.039 1 87.88 137 LYS B O 1
ATOM 3267 N N . LEU B 1 138 ? -16.984 20.578 12.57 1 77.38 138 LEU B N 1
ATOM 3268 C CA . LEU B 1 138 ? -16.469 19.219 12.602 1 77.38 138 LEU B CA 1
ATOM 3269 C C . LEU B 1 138 ? -16.266 18.688 11.188 1 77.38 138 LEU B C 1
ATOM 3271 O O . LEU B 1 138 ? -15.961 17.5 11 1 77.38 138 LEU B O 1
ATOM 3275 N N . GLY B 1 139 ? -16 19.484 10.18 1 70.75 139 GLY B N 1
ATOM 3276 C CA . GLY B 1 139 ? -15.852 19.031 8.812 1 70.75 139 GLY B CA 1
ATOM 3277 C C . GLY B 1 139 ? -14.398 19 8.352 1 70.75 139 GLY B C 1
ATOM 3278 O O . GLY B 1 139 ? -13.5 19.375 9.109 1 70.75 139 GLY B O 1
ATOM 3279 N N . ALA B 1 140 ? -14.227 18.109 7.367 1 67.81 140 ALA B N 1
ATOM 3280 C CA . ALA B 1 140 ? -12.914 18.031 6.727 1 67.81 140 ALA B CA 1
ATOM 3281 C C . ALA B 1 140 ? -13.008 18.344 5.238 1 67.81 140 ALA B C 1
ATOM 3283 O O . ALA B 1 140 ? -14.094 18.312 4.656 1 67.81 140 ALA B O 1
ATOM 3284 N N . ASP B 1 141 ? -11.859 18.719 4.637 1 66.69 141 ASP B N 1
ATOM 3285 C CA . ASP B 1 141 ? -11.648 18.812 3.197 1 66.69 141 ASP B CA 1
ATOM 3286 C C . ASP B 1 141 ? -12.656 19.75 2.555 1 66.69 141 ASP B C 1
ATOM 3288 O O . ASP B 1 141 ? -13.188 19.469 1.481 1 66.69 141 ASP B O 1
ATOM 3292 N N . SER B 1 142 ? -13.062 20.734 3.256 1 69.12 142 SER B N 1
ATOM 3293 C CA . SER B 1 142 ? -13.938 21.781 2.717 1 69.12 142 SER B CA 1
ATOM 3294 C C . SER B 1 142 ? -15.344 21.25 2.473 1 69.12 142 SER B C 1
ATOM 3296 O O . SER B 1 142 ? -16.141 21.875 1.768 1 69.12 142 SER B O 1
ATOM 3298 N N . ILE B 1 143 ? -15.594 20.062 2.914 1 72.81 143 ILE B N 1
ATOM 3299 C CA . ILE B 1 143 ? -16.938 19.531 2.805 1 72.81 143 ILE B CA 1
ATOM 3300 C C . ILE B 1 143 ? -17.906 20.406 3.602 1 72.81 143 ILE B C 1
ATOM 3302 O O . ILE B 1 143 ? -17.703 20.641 4.793 1 72.81 143 ILE B O 1
ATOM 3306 N N . GLY B 1 144 ? -18.922 20.953 2.9 1 79.94 144 GLY B N 1
ATOM 3307 C CA . GLY B 1 144 ? -19.938 21.766 3.555 1 79.94 144 GLY B CA 1
ATOM 3308 C C . GLY B 1 144 ? -19.594 23.25 3.555 1 79.94 144 GLY B C 1
ATOM 3309 O O . GLY B 1 144 ? -20.359 24.062 4.086 1 79.94 144 GLY B O 1
ATOM 3310 N N . LEU B 1 145 ? -18.484 23.594 3.055 1 87.56 145 LEU B N 1
ATOM 3311 C CA . LEU B 1 145 ? -18.109 25 2.971 1 87.56 145 LEU B CA 1
ATOM 3312 C C . LEU B 1 145 ? -18.984 25.734 1.976 1 87.56 145 LEU B C 1
ATOM 3314 O O . LEU B 1 145 ? -19.281 25.219 0.895 1 87.56 145 LEU B O 1
ATOM 3318 N N . ARG B 1 146 ? -19.562 26.875 2.377 1 91.44 146 ARG B N 1
ATOM 3319 C CA . ARG B 1 146 ? -20.375 27.734 1.521 1 91.44 146 ARG B CA 1
ATOM 3320 C C . ARG B 1 146 ? -19.875 29.172 1.576 1 91.44 146 ARG B C 1
ATOM 3322 O O . ARG B 1 146 ? -19.438 29.641 2.625 1 91.44 146 ARG B O 1
ATOM 3329 N N . ILE B 1 147 ? -19.922 29.844 0.45 1 94.38 147 ILE B N 1
ATOM 3330 C CA . ILE B 1 147 ? -19.719 31.297 0.4 1 94.38 147 ILE B CA 1
ATOM 3331 C C . ILE B 1 147 ? -21.062 32 0.437 1 94.38 147 ILE B C 1
ATOM 3333 O O . ILE B 1 147 ? -21.938 31.766 -0.406 1 94.38 147 ILE B O 1
ATOM 3337 N N . VAL B 1 148 ? -21.219 32.906 1.374 1 95.94 148 VAL B N 1
ATOM 3338 C CA . VAL B 1 148 ? -22.5 33.562 1.622 1 95.94 148 VAL B CA 1
ATOM 3339 C C . VAL B 1 148 ? -22.328 35.062 1.471 1 95.94 148 VAL B C 1
ATOM 3341 O O . VAL B 1 148 ? -21.469 35.688 2.107 1 95.94 148 VAL B O 1
ATOM 3344 N N . PRO B 1 149 ? -23.281 35.625 0.624 1 96.69 149 PRO B N 1
ATOM 3345 C CA . PRO B 1 149 ? -23.266 37.094 0.568 1 96.69 149 PRO B CA 1
ATOM 3346 C C . PRO B 1 149 ? -23.609 37.75 1.909 1 96.69 149 PRO B C 1
ATOM 3348 O O . PRO B 1 149 ? -24.391 37.188 2.684 1 96.69 149 PRO B O 1
ATOM 3351 N N . ARG B 1 150 ? -23.031 38.938 2.104 1 94.88 150 ARG B N 1
ATOM 3352 C CA . ARG B 1 150 ? -23.203 39.656 3.369 1 94.88 150 ARG B CA 1
ATOM 3353 C C . ARG B 1 150 ? -24.672 39.812 3.721 1 94.88 150 ARG B C 1
ATOM 3355 O O . ARG B 1 150 ? -25.062 39.625 4.875 1 94.88 150 ARG B O 1
ATOM 3362 N N . ASP B 1 151 ? -25.469 40.094 2.785 1 93.44 151 ASP B N 1
ATOM 3363 C CA . ASP B 1 151 ? -26.891 40.375 3.02 1 93.44 151 ASP B CA 1
ATOM 3364 C C . ASP B 1 151 ? -27.656 39.094 3.375 1 93.44 151 ASP B C 1
ATOM 3366 O O . ASP B 1 151 ? -28.781 39.156 3.855 1 93.44 151 ASP B O 1
ATOM 3370 N N . GLU B 1 152 ? -27.031 37.938 3.275 1 93.25 152 GLU B N 1
ATOM 3371 C CA . GLU B 1 152 ? -27.672 36.688 3.572 1 93.25 152 GLU B CA 1
ATOM 3372 C C . GLU B 1 152 ? -27.141 36.062 4.867 1 93.25 152 GLU B C 1
ATOM 3374 O O . GLU B 1 152 ? -27.594 35 5.281 1 93.25 152 GLU B O 1
ATOM 3379 N N . LEU B 1 153 ? -26.266 36.688 5.496 1 91.44 153 LEU B N 1
ATOM 3380 C CA . LEU B 1 153 ? -25.656 36.188 6.711 1 91.44 153 LEU B CA 1
ATOM 3381 C C . LEU B 1 153 ? -26.688 36 7.809 1 91.44 153 LEU B C 1
ATOM 3383 O O . LEU B 1 153 ? -26.531 35.125 8.664 1 91.44 153 LEU B O 1
ATOM 3387 N N . GLY B 1 154 ? -27.672 36.875 7.789 1 86.06 154 GLY B N 1
ATOM 3388 C CA . GLY B 1 154 ? -28.734 36.781 8.773 1 86.06 154 GLY B CA 1
ATOM 3389 C C . GLY B 1 154 ? -29.516 35.5 8.695 1 86.06 154 GLY B C 1
ATOM 3390 O O . GLY B 1 154 ? -30.156 35.094 9.672 1 86.06 154 GLY B O 1
ATOM 3391 N N . SER B 1 155 ? -29.438 34.844 7.602 1 86.94 155 SER B N 1
ATOM 3392 C CA . SER B 1 155 ? -30.219 33.625 7.383 1 86.94 155 SER B CA 1
ATOM 3393 C C . SER B 1 155 ? -29.406 32.375 7.723 1 86.94 155 SER B C 1
ATOM 3395 O O . SER B 1 155 ? -29.922 31.25 7.688 1 86.94 155 SER B O 1
ATOM 3397 N N . VAL B 1 156 ? -28.188 32.594 8.086 1 89.06 156 VAL B N 1
ATOM 3398 C CA . VAL B 1 156 ? -27.312 31.453 8.406 1 89.06 156 VAL B CA 1
ATOM 3399 C C . VAL B 1 156 ? -27.688 30.891 9.781 1 89.06 156 VAL B C 1
ATOM 3401 O O . VAL B 1 156 ? -27.906 31.656 10.727 1 89.06 156 VAL B O 1
ATOM 3404 N N . ALA B 1 157 ? -27.906 29.547 9.82 1 87 157 ALA B N 1
ATOM 3405 C CA . ALA B 1 157 ? -28.031 28.859 11.102 1 87 157 ALA B CA 1
ATOM 3406 C C . ALA B 1 157 ? -26.656 28.641 11.727 1 87 157 ALA B C 1
ATOM 3408 O O . ALA B 1 157 ? -25.812 27.922 11.164 1 87 157 ALA B O 1
ATOM 3409 N N . TYR B 1 158 ? -26.375 29.203 12.852 1 87.25 158 TYR B N 1
ATOM 3410 C CA . TYR B 1 158 ? -25.031 29.25 13.43 1 87.25 158 TYR B CA 1
ATOM 3411 C C . TYR B 1 158 ? -24.766 28 14.281 1 87.25 158 TYR B C 1
ATOM 3413 O O . TYR B 1 158 ? -23.672 27.844 14.828 1 87.25 158 TYR B O 1
ATOM 3421 N N . ASP B 1 159 ? -25.625 27.094 14.219 1 87.94 159 ASP B N 1
ATOM 3422 C CA . ASP B 1 159 ? -25.422 25.875 15 1 87.94 159 ASP B CA 1
ATOM 3423 C C . ASP B 1 159 ? -24.375 24.984 14.336 1 87.94 159 ASP B C 1
ATOM 3425 O O . ASP B 1 159 ? -24.641 24.359 13.297 1 87.94 159 ASP B O 1
ATOM 3429 N N . GLY B 1 160 ? -23.188 24.969 14.906 1 89.81 160 GLY B N 1
ATOM 3430 C CA . GLY B 1 160 ? -22.156 24.047 14.477 1 89.81 160 GLY B CA 1
ATOM 3431 C C . GLY B 1 160 ? -21.359 24.547 13.289 1 89.81 160 GLY B C 1
ATOM 3432 O O . GLY B 1 160 ? -20.719 23.766 12.578 1 89.81 160 GLY B O 1
ATOM 3433 N N . VAL B 1 161 ? -21.453 25.844 12.992 1 93.31 161 VAL B N 1
ATOM 3434 C CA . VAL B 1 161 ? -20.703 26.359 11.844 1 93.31 161 VAL B CA 1
ATOM 3435 C C . VAL B 1 161 ? -19.781 27.484 12.289 1 93.31 161 VAL B C 1
ATOM 3437 O O . VAL B 1 161 ? -19.953 28.047 13.375 1 93.31 161 VAL B O 1
ATOM 3440 N N . LEU B 1 162 ? -18.766 27.75 11.508 1 95.81 162 LEU B N 1
ATOM 3441 C CA . LEU B 1 162 ? -17.875 28.906 11.609 1 95.81 162 LEU B CA 1
ATOM 3442 C C . LEU B 1 162 ? -18.109 29.875 10.461 1 95.81 162 LEU B C 1
ATOM 3444 O O . LEU B 1 162 ? -18.422 29.469 9.344 1 95.81 162 LEU B O 1
ATOM 3448 N N . VAL B 1 163 ? -17.984 31.109 10.789 1 96.12 163 VAL B N 1
ATOM 3449 C CA . VAL B 1 163 ? -18.094 32.188 9.797 1 96.12 163 VAL B CA 1
ATOM 3450 C C . VAL B 1 163 ? -16.797 32.969 9.727 1 96.12 163 VAL B C 1
ATOM 3452 O O . VAL B 1 163 ? -16.25 33.375 10.75 1 96.12 163 VAL B O 1
ATOM 3455 N N . GLN B 1 164 ? -16.297 33.125 8.562 1 97.38 164 GLN B N 1
ATOM 3456 C CA . GLN B 1 164 ? -15.094 33.906 8.266 1 97.38 164 GLN B CA 1
ATOM 3457 C C . GLN B 1 164 ? -15.312 34.844 7.094 1 97.38 164 GLN B C 1
ATOM 3459 O O . GLN B 1 164 ? -16.047 34.531 6.152 1 97.38 164 GLN B O 1
ATOM 3464 N N . PRO B 1 165 ? -14.719 36.062 7.188 1 97.12 165 PRO B N 1
ATOM 3465 C CA . PRO B 1 165 ? -14.773 36.875 5.984 1 97.12 165 PRO B CA 1
ATOM 3466 C C . PRO B 1 165 ? -14.047 36.25 4.797 1 97.12 165 PRO B C 1
ATOM 3468 O O . PRO B 1 165 ? -13.008 35.625 4.973 1 97.12 165 PRO B O 1
ATOM 3471 N N . LEU B 1 166 ? -14.641 36.344 3.629 1 95.75 166 LEU B N 1
ATOM 3472 C CA . LEU B 1 166 ? -13.906 36 2.418 1 95.75 166 LEU B CA 1
ATOM 3473 C C . LEU B 1 166 ? -12.781 37 2.158 1 95.75 166 LEU B C 1
ATOM 3475 O O . LEU B 1 166 ? -13.039 38.156 1.863 1 95.75 166 LEU B O 1
ATOM 3479 N N . ILE B 1 167 ? -11.602 36.562 2.23 1 91.94 167 ILE B N 1
ATOM 3480 C CA . ILE B 1 167 ? -10.438 37.438 2.137 1 91.94 167 ILE B CA 1
ATOM 3481 C C . ILE B 1 167 ? -9.781 37.281 0.771 1 91.94 167 ILE B C 1
ATOM 3483 O O . ILE B 1 167 ? -9.508 36.156 0.334 1 91.94 167 ILE B O 1
ATOM 3487 N N . PRO B 1 168 ? -9.641 38.406 0.079 1 91.88 168 PRO B N 1
ATOM 3488 C CA . PRO B 1 168 ? -8.766 38.312 -1.09 1 91.88 168 PRO B CA 1
ATOM 3489 C C . PRO B 1 168 ? -7.332 37.938 -0.72 1 91.88 168 PRO B C 1
ATOM 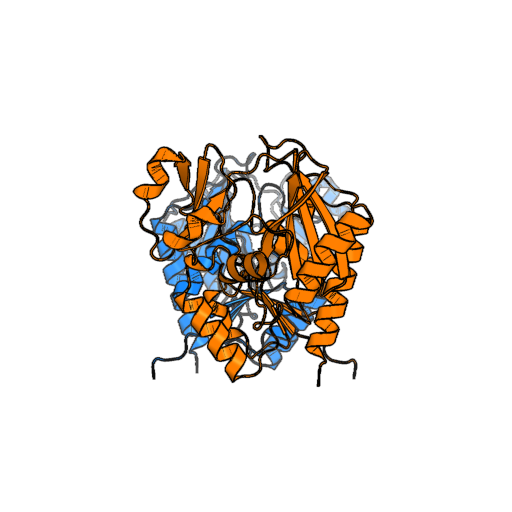3491 O O . PRO B 1 168 ? -6.836 38.375 0.326 1 91.88 168 PRO B O 1
ATOM 3494 N N . PHE B 1 169 ? -6.707 37.156 -1.485 1 94 169 PHE B N 1
ATOM 3495 C CA . PHE B 1 169 ? -5.32 36.812 -1.212 1 94 169 PHE B CA 1
ATOM 3496 C C . PHE B 1 169 ? -4.527 36.688 -2.508 1 94 169 PHE B C 1
ATOM 3498 O O . PHE B 1 169 ? -5.102 36.469 -3.576 1 94 169 PHE B O 1
ATOM 3505 N N . THR B 1 170 ? -3.285 36.906 -2.449 1 95.88 170 THR B N 1
ATOM 3506 C CA . THR B 1 170 ? -2.367 36.812 -3.578 1 95.88 170 THR B CA 1
ATOM 3507 C C . THR B 1 170 ? -2.045 35.375 -3.9 1 95.88 170 THR B C 1
ATOM 3509 O O . THR B 1 170 ? -2.045 34.969 -5.066 1 95.88 170 THR B O 1
ATOM 3512 N N . TYR B 1 171 ? -1.741 34.594 -2.898 1 96.94 171 TYR B N 1
ATOM 3513 C CA . TYR B 1 171 ? -1.519 33.156 -3.027 1 96.94 171 TYR B CA 1
ATOM 3514 C C . TYR B 1 171 ? -1.678 32.469 -1.684 1 96.94 171 TYR B C 1
ATOM 3516 O O . TYR B 1 171 ? -1.744 33.125 -0.64 1 96.94 171 TYR B O 1
ATOM 3524 N N . GLU B 1 172 ? -1.845 31.203 -1.751 1 96.75 172 GLU B N 1
ATOM 3525 C CA . GLU B 1 172 ? -1.808 30.344 -0.567 1 96.75 172 GLU B CA 1
ATOM 3526 C C . GLU B 1 172 ? -0.454 29.656 -0.427 1 96.75 172 GLU B C 1
ATOM 3528 O O . GLU B 1 172 ? 0.197 29.344 -1.428 1 96.75 172 GLU B O 1
ATOM 3533 N N . VAL B 1 173 ? -0.025 29.484 0.794 1 98.25 173 VAL B N 1
ATOM 3534 C CA . VAL B 1 173 ? 1.263 28.859 1.069 1 98.25 173 VAL B CA 1
ATOM 3535 C C . VAL B 1 173 ? 1.128 27.906 2.25 1 98.25 173 VAL B C 1
ATOM 3537 O O . VAL B 1 173 ? 0.385 28.172 3.197 1 98.25 173 VAL B O 1
ATOM 3540 N N . SER B 1 174 ? 1.759 26.766 2.127 1 98.56 174 SER B N 1
ATOM 3541 C CA . SER B 1 174 ? 1.808 25.766 3.186 1 98.56 174 SER B CA 1
ATOM 3542 C C . SER B 1 174 ? 3.234 25.562 3.684 1 98.56 174 SER B C 1
ATOM 3544 O O . SER B 1 174 ? 4.16 25.406 2.885 1 98.56 174 SER B O 1
ATOM 3546 N N . PHE B 1 175 ? 3.42 25.594 4.996 1 98.88 175 PHE B N 1
ATOM 3547 C CA . PHE B 1 175 ? 4.695 25.328 5.648 1 98.88 175 PHE B CA 1
ATOM 3548 C C . PHE B 1 175 ? 4.68 23.969 6.34 1 98.88 175 PHE B C 1
ATOM 3550 O O . PHE B 1 175 ? 3.803 23.703 7.156 1 98.88 175 PHE B O 1
ATOM 3557 N N . TYR B 1 176 ? 5.629 23.156 6.043 1 98.94 176 TYR B N 1
ATOM 3558 C CA . TYR B 1 176 ? 5.691 21.797 6.562 1 98.94 176 TYR B CA 1
ATOM 3559 C C . TYR B 1 176 ? 6.762 21.672 7.641 1 98.94 176 TYR B C 1
ATOM 3561 O O . TYR B 1 176 ? 7.895 22.125 7.453 1 98.94 176 TYR B O 1
ATOM 3569 N N . PHE B 1 177 ? 6.395 21.078 8.742 1 98.94 177 PHE B N 1
ATOM 3570 C CA . PHE B 1 177 ? 7.285 20.891 9.883 1 98.94 177 PHE B CA 1
ATOM 3571 C C . PHE B 1 177 ? 7.336 19.422 10.289 1 98.94 177 PHE B C 1
ATOM 3573 O O . PHE B 1 177 ? 6.336 18.703 10.188 1 98.94 177 PHE B O 1
ATOM 3580 N N . VAL B 1 178 ? 8.445 18.953 10.68 1 98.94 178 VAL B N 1
ATOM 3581 C CA . VAL B 1 178 ? 8.594 17.75 11.508 1 98.94 178 VAL B CA 1
ATOM 3582 C C . VAL B 1 178 ? 8.859 18.156 12.953 1 98.94 178 VAL B C 1
ATOM 3584 O O . VAL B 1 178 ? 9.852 18.828 13.242 1 98.94 178 VAL B O 1
ATOM 3587 N N . ASP B 1 179 ? 7.977 17.75 13.781 1 98.56 179 ASP B N 1
ATOM 3588 C CA . ASP B 1 179 ? 7.98 18.312 15.125 1 98.56 179 ASP B CA 1
ATOM 3589 C C . ASP B 1 179 ? 7.918 19.828 15.086 1 98.56 179 ASP B C 1
ATOM 3591 O O . ASP B 1 179 ? 6.945 20.406 14.586 1 98.56 179 ASP B O 1
ATOM 3595 N N . ASP B 1 180 ? 8.977 20.547 15.523 1 98.31 180 ASP B N 1
ATOM 3596 C CA . ASP B 1 180 ? 8.969 22 15.477 1 98.31 180 ASP B CA 1
ATOM 3597 C C . ASP B 1 180 ? 10.008 22.531 14.484 1 98.31 180 ASP B C 1
ATOM 3599 O O . ASP B 1 180 ? 10.289 23.734 14.445 1 98.31 180 ASP B O 1
ATOM 3603 N N . ALA B 1 181 ? 10.57 21.656 13.68 1 98.62 181 ALA B N 1
ATOM 3604 C CA . ALA B 1 181 ? 11.609 22.047 12.727 1 98.62 181 ALA B CA 1
ATOM 3605 C C . ALA B 1 181 ? 11.031 22.234 11.328 1 98.62 181 ALA B C 1
ATOM 3607 O O . ALA B 1 181 ? 10.438 21.312 10.766 1 98.62 181 ALA B O 1
ATOM 3608 N N . PHE B 1 182 ? 11.25 23.375 10.766 1 98.81 182 PHE B N 1
ATOM 3609 C CA . PHE B 1 182 ? 10.812 23.672 9.406 1 98.81 182 PHE B CA 1
ATOM 3610 C C . PHE B 1 182 ? 11.531 22.797 8.398 1 98.81 182 PHE B C 1
ATOM 3612 O O . PHE B 1 182 ? 12.742 22.578 8.508 1 98.81 182 PHE B O 1
ATOM 3619 N N . GLN B 1 183 ? 10.805 22.297 7.414 1 98.88 183 GLN B N 1
ATOM 3620 C CA . GLN B 1 183 ? 11.391 21.422 6.402 1 98.88 183 GLN B CA 1
ATOM 3621 C C . GLN B 1 183 ? 11.32 22.062 5.02 1 98.88 183 GLN B C 1
ATOM 3623 O O . GLN B 1 183 ? 12.352 22.281 4.375 1 98.88 183 GLN B O 1
ATOM 3628 N N . TYR B 1 184 ? 10.125 22.391 4.566 1 98.88 184 TYR B N 1
ATOM 3629 C CA . TYR B 1 184 ? 9.914 23.031 3.268 1 98.88 184 TYR B CA 1
ATOM 3630 C C . TYR B 1 184 ? 8.57 23.75 3.223 1 98.88 184 TYR B C 1
ATOM 3632 O O . TYR B 1 184 ? 7.785 23.672 4.172 1 98.88 184 TYR B O 1
ATOM 3640 N N . ALA B 1 185 ? 8.359 24.469 2.15 1 98.88 185 ALA B N 1
ATOM 3641 C CA . ALA B 1 185 ? 7.09 25.156 1.903 1 98.88 185 ALA B CA 1
ATOM 3642 C C . ALA B 1 185 ? 6.699 25.062 0.432 1 98.88 185 ALA B C 1
ATOM 3644 O O . ALA B 1 185 ? 7.562 25.031 -0.448 1 98.88 185 ALA B O 1
ATOM 3645 N N . LEU B 1 186 ? 5.434 24.953 0.214 1 98.62 186 LEU B N 1
ATOM 3646 C CA . LEU B 1 186 ? 4.836 24.953 -1.117 1 98.62 186 LEU B CA 1
ATOM 3647 C C . LEU B 1 186 ? 3.748 26.016 -1.221 1 98.62 186 LEU B C 1
ATOM 3649 O O . LEU B 1 186 ? 3.08 26.328 -0.232 1 98.62 186 LEU B O 1
ATOM 3653 N N . TYR B 1 187 ? 3.605 26.562 -2.377 1 98 187 TYR B N 1
ATOM 3654 C CA . TYR B 1 187 ? 2.531 27.531 -2.564 1 98 187 TYR B CA 1
ATOM 3655 C C . TYR B 1 187 ? 1.915 27.406 -3.953 1 98 187 TYR B C 1
ATOM 3657 O O . TYR B 1 187 ? 2.463 26.719 -4.82 1 98 187 TYR B O 1
ATOM 3665 N N . ALA B 1 188 ? 0.728 27.891 -4.043 1 96.5 188 ALA B N 1
ATOM 3666 C CA . ALA B 1 188 ? 0.041 28.031 -5.324 1 96.5 188 ALA B CA 1
ATOM 3667 C C . ALA B 1 188 ? 0.144 29.453 -5.852 1 96.5 188 ALA B C 1
ATOM 3669 O O . ALA B 1 188 ? -0.645 30.328 -5.469 1 96.5 188 ALA B O 1
ATOM 3670 N N . PRO B 1 189 ? 0.983 29.688 -6.891 1 94.81 189 PRO B N 1
ATOM 3671 C CA . PRO B 1 189 ? 1.198 31.062 -7.359 1 94.81 189 PRO B CA 1
ATOM 3672 C C . PRO B 1 189 ? -0.057 31.672 -7.969 1 94.81 189 PRO B C 1
ATOM 3674 O O . PRO B 1 189 ? -0.23 32.906 -7.93 1 94.81 189 PRO B O 1
ATOM 3677 N N . ASP B 1 190 ? -0.871 30.812 -8.539 1 92.31 190 ASP B N 1
ATOM 3678 C CA . ASP B 1 190 ? -2.119 31.266 -9.141 1 92.31 190 ASP B CA 1
ATOM 3679 C C . ASP B 1 190 ? -3.32 30.875 -8.281 1 92.31 190 ASP B C 1
ATOM 3681 O O . ASP B 1 190 ? -3.672 29.703 -8.195 1 92.31 190 ASP B O 1
ATOM 3685 N N . PRO B 1 191 ? -3.971 31.828 -7.727 1 86.69 191 PRO B N 1
ATOM 3686 C CA . PRO B 1 191 ? -5.098 31.531 -6.844 1 86.69 191 PRO B CA 1
ATOM 3687 C C . PRO B 1 191 ? -6.234 30.812 -7.562 1 86.69 191 PRO B C 1
ATOM 3689 O O . PRO B 1 191 ? -7.102 30.203 -6.914 1 86.69 191 PRO B O 1
ATOM 3692 N N . GLU B 1 192 ? -6.266 30.797 -8.844 1 87.06 192 GLU B N 1
ATOM 3693 C CA . GLU B 1 192 ? -7.293 30.125 -9.625 1 87.06 192 GLU B CA 1
ATOM 3694 C C . GLU B 1 192 ? -6.891 28.672 -9.922 1 87.06 192 GLU B C 1
ATOM 3696 O O . GLU B 1 192 ? -7.711 27.875 -10.383 1 87.06 192 GLU B O 1
ATOM 3701 N N . GLN B 1 193 ? -5.617 28.391 -9.695 1 86.81 193 GLN B N 1
ATOM 3702 C CA . GLN B 1 193 ? -5.078 27.047 -9.867 1 86.81 193 GLN B CA 1
ATOM 3703 C C . GLN B 1 193 ? -4.449 26.547 -8.57 1 86.81 193 GLN B C 1
ATOM 3705 O O . GLN B 1 193 ? -3.264 26.203 -8.539 1 86.81 193 GLN B O 1
ATOM 3710 N N . ARG B 1 194 ? -5.203 26.375 -7.605 1 80.62 194 ARG B N 1
ATOM 3711 C CA . ARG B 1 194 ? -4.742 26.109 -6.246 1 80.62 194 ARG B CA 1
ATOM 3712 C C . ARG B 1 194 ? -4.129 24.719 -6.145 1 80.62 194 ARG B C 1
ATOM 3714 O O . ARG B 1 194 ? -3.42 24.406 -5.18 1 80.62 194 ARG B O 1
ATOM 3721 N N . TRP B 1 195 ? -4.375 23.891 -7.094 1 81.56 195 TRP B N 1
ATOM 3722 C CA . TRP B 1 195 ? -3.877 22.531 -7.07 1 81.56 195 TRP B CA 1
ATOM 3723 C C . TRP B 1 195 ? -2.455 22.453 -7.617 1 81.56 195 TRP B C 1
ATOM 3725 O O . TRP B 1 195 ? -1.773 21.438 -7.457 1 81.56 195 TRP B O 1
ATOM 3735 N N . ARG B 1 196 ? -2.102 23.484 -8.305 1 89.69 196 ARG B N 1
ATOM 3736 C CA . ARG B 1 196 ? -0.756 23.516 -8.875 1 89.69 196 ARG B CA 1
ATOM 3737 C C . ARG B 1 196 ? 0.233 24.141 -7.891 1 89.69 196 ARG B C 1
ATOM 3739 O O . ARG B 1 196 ? 0.469 25.344 -7.918 1 89.69 196 ARG B O 1
ATOM 3746 N N . LEU B 1 197 ? 0.816 23.375 -7.121 1 96.12 197 LEU B N 1
ATOM 3747 C CA . LEU B 1 197 ? 1.744 23.828 -6.09 1 96.12 197 LEU B CA 1
ATOM 3748 C C . LEU B 1 197 ? 3.172 23.859 -6.625 1 96.12 197 LEU B C 1
ATOM 3750 O O . LEU B 1 197 ? 3.543 23.047 -7.477 1 96.12 197 LEU B O 1
ATOM 3754 N N . GLU B 1 198 ? 3.918 24.844 -6.102 1 96.94 198 GLU B N 1
ATOM 3755 C CA . GLU B 1 198 ? 5.344 25 -6.383 1 96.94 198 GLU B CA 1
ATOM 3756 C C . GLU B 1 198 ? 6.137 25.25 -5.102 1 96.94 198 GLU B C 1
ATOM 3758 O O . GLU B 1 198 ? 5.582 25.719 -4.105 1 96.94 198 GLU B O 1
ATOM 3763 N N . PRO B 1 199 ? 7.461 24.859 -5.152 1 97.81 199 PRO B N 1
ATOM 3764 C CA . PRO B 1 199 ? 8.289 25.156 -3.984 1 97.81 199 PRO B CA 1
ATOM 3765 C C . PRO B 1 199 ? 8.297 26.641 -3.635 1 97.81 199 PRO B C 1
ATOM 3767 O O . PRO B 1 199 ? 8.289 27.5 -4.527 1 97.81 199 PRO B O 1
ATOM 3770 N N . TYR B 1 200 ? 8.359 26.938 -2.381 1 98.19 200 TYR B N 1
ATOM 3771 C CA . TYR B 1 200 ? 8.344 28.297 -1.856 1 98.19 200 TYR B CA 1
ATOM 3772 C C . TYR B 1 200 ? 9.516 28.547 -0.92 1 98.19 200 TYR B C 1
ATOM 3774 O O . TYR B 1 200 ? 9.797 27.734 -0.04 1 98.19 200 TYR B O 1
ATOM 3782 N N . GLU B 1 201 ? 10.25 29.609 -1.133 1 97.88 201 GLU B N 1
ATOM 3783 C CA . GLU B 1 201 ? 11.297 30.031 -0.206 1 97.88 201 GLU B CA 1
ATOM 3784 C C . GLU B 1 201 ? 10.773 31.062 0.789 1 97.88 201 GLU B C 1
ATOM 3786 O O . GLU B 1 201 ? 10.594 32.25 0.443 1 97.88 201 GLU B O 1
ATOM 3791 N N . PRO B 1 202 ? 10.578 30.672 1.939 1 98.62 202 PRO B N 1
ATOM 3792 C CA . PRO B 1 202 ? 9.992 31.594 2.92 1 98.62 202 PRO B CA 1
ATOM 3793 C C . PRO B 1 202 ? 10.977 32.688 3.377 1 98.62 202 PRO B C 1
ATOM 3795 O O . PRO B 1 202 ? 12.18 32.406 3.48 1 98.62 202 PRO B O 1
ATOM 3798 N N . THR B 1 203 ? 10.453 33.844 3.68 1 98.19 203 THR B N 1
ATOM 3799 C CA . THR B 1 203 ? 11.227 34.875 4.359 1 98.19 203 THR B CA 1
ATOM 3800 C C . THR B 1 203 ? 11.336 34.562 5.852 1 98.19 203 THR B C 1
ATOM 3802 O O . THR B 1 203 ? 10.672 33.656 6.355 1 98.19 203 THR B O 1
ATOM 3805 N N . ALA B 1 204 ? 12.188 35.344 6.5 1 98.31 204 ALA B N 1
ATOM 3806 C CA . ALA B 1 204 ? 12.281 35.219 7.949 1 98.31 204 ALA B CA 1
ATOM 3807 C C . ALA B 1 204 ? 10.938 35.469 8.617 1 98.31 204 ALA B C 1
ATOM 3809 O O . ALA B 1 204 ? 10.555 34.812 9.57 1 98.31 204 ALA B O 1
ATOM 3810 N N . ALA B 1 205 ? 10.25 36.469 8.125 1 98.25 205 ALA B N 1
ATOM 3811 C CA . ALA B 1 205 ? 8.945 36.812 8.672 1 98.25 205 ALA B CA 1
ATOM 3812 C C . ALA B 1 205 ? 7.93 35.688 8.461 1 98.25 205 ALA B C 1
ATOM 3814 O O . ALA B 1 205 ? 7.102 35.438 9.328 1 98.25 205 ALA B O 1
ATOM 3815 N N . ASP B 1 206 ? 8.008 35.031 7.281 1 98.75 206 ASP B N 1
ATOM 3816 C CA . ASP B 1 206 ? 7.152 33.875 7.008 1 98.75 206 ASP B CA 1
ATOM 3817 C C . ASP B 1 206 ? 7.371 32.781 8.039 1 98.75 206 ASP B C 1
ATOM 3819 O O . ASP B 1 206 ? 6.41 32.219 8.57 1 98.75 206 ASP B O 1
ATOM 3823 N N . LEU B 1 207 ? 8.609 32.5 8.273 1 98.81 207 LEU B N 1
ATOM 3824 C CA . LEU B 1 207 ? 8.961 31.422 9.18 1 98.81 207 LEU B CA 1
ATOM 3825 C C . LEU B 1 207 ? 8.57 31.766 10.617 1 98.81 207 LEU B C 1
ATOM 3827 O O . LEU B 1 207 ? 8.125 30.891 11.367 1 98.81 207 LEU B O 1
ATOM 3831 N N . ASP B 1 208 ? 8.766 33.031 10.977 1 98.69 208 ASP B N 1
ATOM 3832 C CA . ASP B 1 208 ? 8.328 33.469 12.305 1 98.69 208 ASP B CA 1
ATOM 3833 C C . ASP B 1 208 ? 6.824 33.25 12.477 1 98.69 208 ASP B C 1
ATOM 3835 O O . ASP B 1 208 ? 6.379 32.781 13.523 1 98.69 208 ASP B O 1
ATOM 3839 N N . PHE B 1 209 ? 6.086 33.594 11.516 1 98.75 209 PHE B N 1
ATOM 3840 C CA . PHE B 1 209 ? 4.641 33.375 11.492 1 98.75 209 PHE B CA 1
ATOM 3841 C C . PHE B 1 209 ? 4.312 31.906 11.703 1 98.75 209 PHE B C 1
ATOM 3843 O O . PHE B 1 209 ? 3.537 31.562 12.602 1 98.75 209 PHE B O 1
ATOM 3850 N N . ALA B 1 210 ? 4.879 31.031 10.914 1 98.88 210 ALA B N 1
ATOM 3851 C CA . ALA B 1 210 ? 4.578 29.609 10.953 1 98.88 210 ALA B CA 1
ATOM 3852 C C . ALA B 1 210 ? 5.016 29 12.281 1 98.88 210 ALA B C 1
ATOM 3854 O O . ALA B 1 210 ? 4.285 28.203 12.875 1 98.88 210 ALA B O 1
ATOM 3855 N N . ARG B 1 211 ? 6.199 29.406 12.773 1 98.75 211 ARG B N 1
ATOM 3856 C CA . ARG B 1 211 ? 6.742 28.859 14.008 1 98.75 211 ARG B CA 1
ATOM 3857 C C . ARG B 1 211 ? 5.863 29.219 15.203 1 98.75 211 ARG B C 1
ATOM 3859 O O . ARG B 1 211 ? 5.719 28.422 16.141 1 98.75 211 ARG B O 1
ATOM 3866 N N . ARG B 1 212 ? 5.289 30.406 15.172 1 98.44 212 ARG B N 1
ATOM 3867 C CA . ARG B 1 212 ? 4.398 30.828 16.25 1 98.44 212 ARG B CA 1
ATOM 3868 C C . ARG B 1 212 ? 3.186 29.906 16.344 1 98.44 212 ARG B C 1
ATOM 3870 O O . ARG B 1 212 ? 2.752 29.562 17.453 1 98.44 212 ARG B O 1
ATOM 3877 N N . LEU B 1 213 ? 2.668 29.5 15.227 1 98.75 213 LEU B N 1
ATOM 3878 C CA . LEU B 1 213 ? 1.501 28.625 15.188 1 98.75 213 LEU B CA 1
ATOM 3879 C C . LEU B 1 213 ? 1.875 27.203 15.602 1 98.75 213 LEU B C 1
ATOM 3881 O O . LEU B 1 213 ? 1.123 26.531 16.312 1 98.75 213 LEU B O 1
ATOM 3885 N N . VAL B 1 214 ? 3.051 26.734 15.211 1 98.62 214 VAL B N 1
ATOM 3886 C CA . VAL B 1 214 ? 3.549 25.422 15.594 1 98.62 214 VAL B CA 1
ATOM 3887 C C . VAL B 1 214 ? 3.771 25.359 17.109 1 98.62 214 VAL B C 1
ATOM 3889 O O . VAL B 1 214 ? 3.408 24.391 17.75 1 98.62 214 VAL B O 1
ATOM 3892 N N . ALA B 1 215 ? 4.32 26.5 17.609 1 98.06 215 ALA B N 1
ATOM 3893 C CA . ALA B 1 215 ? 4.551 26.578 19.062 1 98.06 215 ALA B CA 1
ATOM 3894 C C . ALA B 1 215 ? 3.232 26.547 19.828 1 98.06 215 ALA B C 1
ATOM 3896 O O . ALA B 1 215 ? 3.141 25.938 20.891 1 98.06 215 ALA B O 1
ATOM 3897 N N . TRP B 1 216 ? 2.244 27.172 19.328 1 98.25 216 TRP B N 1
ATOM 3898 C CA . TRP B 1 216 ? 0.93 27.219 19.953 1 98.25 216 TRP B CA 1
ATOM 3899 C C . TRP B 1 216 ? 0.324 25.828 20.062 1 98.25 216 TRP B C 1
ATOM 3901 O O . TRP B 1 216 ? -0.324 25.5 21.047 1 98.25 216 TRP B O 1
ATOM 3911 N N . ASN B 1 217 ? 0.441 24.906 19.078 1 97.81 217 ASN B N 1
ATOM 3912 C CA . ASN B 1 217 ? -0.173 23.578 18.984 1 97.81 217 ASN B CA 1
ATOM 3913 C C . ASN B 1 217 ? 0.423 22.609 20 1 97.81 217 ASN B C 1
ATOM 3915 O O . ASN B 1 217 ? -0.201 21.594 20.328 1 97.81 217 ASN B O 1
ATOM 3919 N N . THR B 1 218 ? 1.642 22.75 20.484 1 92.69 218 THR B N 1
ATOM 3920 C CA . THR B 1 218 ? 2.346 22.062 21.547 1 92.69 218 THR B CA 1
ATOM 3921 C C . THR B 1 218 ? 2.592 20.594 21.188 1 92.69 218 THR B C 1
ATOM 3923 O O . THR B 1 218 ? 2.797 19.75 22.062 1 92.69 218 THR B O 1
ATOM 3926 N N . VAL B 1 219 ? 2.477 20.156 19.953 1 96.81 219 VAL B N 1
ATOM 3927 C CA . VAL B 1 219 ? 2.812 18.797 19.516 1 96.81 219 VAL B CA 1
ATOM 3928 C C . VAL B 1 219 ? 4.32 18.594 19.609 1 96.81 219 VAL B C 1
ATOM 3930 O O . VAL B 1 219 ? 5.098 19.297 18.969 1 96.81 219 VAL B O 1
ATOM 3933 N N . GLU B 1 220 ? 4.711 17.641 20.391 1 96.94 220 GLU B N 1
ATOM 3934 C CA . GLU B 1 220 ? 6.129 17.359 20.594 1 96.94 220 GLU B CA 1
ATOM 3935 C C . GLU B 1 220 ? 6.688 16.516 19.453 1 96.94 220 GLU B C 1
ATOM 3937 O O . GLU B 1 220 ? 7.852 16.672 19.062 1 96.94 220 GLU B O 1
ATOM 3942 N N . HIS B 1 221 ? 5.918 15.586 18.984 1 98.5 221 HIS B N 1
ATOM 3943 C CA . HIS B 1 221 ? 6.332 14.75 17.859 1 98.5 221 HIS B CA 1
ATOM 3944 C C . HIS B 1 221 ? 5.203 14.594 16.844 1 98.5 221 HIS B C 1
ATOM 3946 O O . HIS B 1 221 ? 4.105 14.148 17.203 1 98.5 221 HIS B O 1
ATOM 3952 N N . GLY B 1 222 ? 5.441 14.992 15.68 1 98.75 222 GLY B N 1
ATOM 3953 C CA . GLY B 1 222 ? 4.461 14.898 14.602 1 98.75 222 GLY B CA 1
ATOM 3954 C C . GLY B 1 222 ? 4.797 15.781 13.414 1 98.75 222 GLY B C 1
ATOM 3955 O O . GLY B 1 222 ? 5.707 16.609 13.484 1 98.75 222 GLY B O 1
ATOM 3956 N N . ILE B 1 223 ? 4.137 15.531 12.344 1 98.88 223 ILE B N 1
ATOM 3957 C CA . ILE B 1 223 ? 4.168 16.375 11.156 1 98.88 223 ILE B CA 1
ATOM 3958 C C . ILE B 1 223 ? 3.08 17.453 11.266 1 98.88 223 ILE B C 1
ATOM 3960 O O . ILE B 1 223 ? 1.91 17.125 11.492 1 98.88 223 ILE B O 1
ATOM 3964 N N . GLN B 1 224 ? 3.453 18.625 11.172 1 98.69 224 GLN B N 1
ATOM 3965 C CA . GLN B 1 224 ? 2.529 19.75 11.227 1 98.69 224 GLN B CA 1
ATOM 3966 C C . GLN B 1 224 ? 2.596 20.578 9.945 1 98.69 224 GLN B C 1
ATOM 3968 O O . GLN B 1 224 ? 3.668 20.734 9.352 1 98.69 224 GLN B O 1
ATOM 3973 N N . ARG B 1 225 ? 1.508 21.031 9.453 1 98.81 225 ARG B N 1
ATOM 3974 C CA . ARG B 1 225 ? 1.451 21.875 8.273 1 98.81 225 ARG B CA 1
ATOM 3975 C C . ARG B 1 225 ? 0.663 23.156 8.562 1 98.81 225 ARG B C 1
ATOM 3977 O O . ARG B 1 225 ? -0.455 23.094 9.078 1 98.81 225 ARG B O 1
ATOM 3984 N N . VAL B 1 226 ? 1.25 24.234 8.312 1 98.75 226 VAL B N 1
ATOM 3985 C CA . VAL B 1 226 ? 0.624 25.547 8.461 1 98.75 226 VAL B CA 1
ATOM 3986 C C . VAL B 1 226 ? 0.186 26.078 7.094 1 98.75 226 VAL B C 1
ATOM 3988 O O . VAL B 1 226 ? 1.022 26.422 6.262 1 98.75 226 VAL B O 1
ATOM 3991 N N . ASP B 1 227 ? -1.097 26.094 6.871 1 97.31 227 ASP B N 1
ATOM 3992 C CA . ASP B 1 227 ? -1.657 26.656 5.645 1 97.31 227 ASP B CA 1
ATOM 3993 C C . ASP B 1 227 ? -2.064 28.109 5.84 1 97.31 227 ASP B C 1
ATOM 3995 O O . ASP B 1 227 ? -2.893 28.422 6.699 1 97.31 227 ASP B O 1
ATOM 3999 N N . ALA B 1 228 ? -1.51 28.938 4.938 1 98.19 228 ALA B N 1
ATOM 4000 C CA . ALA B 1 228 ? -1.742 30.375 5.074 1 98.19 228 ALA B CA 1
ATOM 4001 C C . ALA B 1 228 ? -2.053 31.016 3.725 1 98.19 228 ALA B C 1
ATOM 4003 O O . ALA B 1 228 ? -1.854 30.406 2.678 1 98.19 228 ALA B O 1
ATOM 4004 N N . CYS B 1 229 ? -2.588 32.188 3.775 1 97.06 229 CYS B N 1
ATOM 4005 C CA . CYS B 1 229 ? -2.762 33 2.582 1 97.06 229 CYS B CA 1
ATOM 4006 C C . CYS B 1 229 ? -2.031 34.344 2.725 1 97.06 229 CYS B C 1
ATOM 4008 O O . CYS B 1 229 ? -1.993 34.906 3.811 1 97.06 229 CYS B O 1
ATOM 4010 N N . ARG B 1 230 ? -1.37 34.688 1.678 1 97.81 230 ARG B N 1
ATOM 4011 C CA . ARG B 1 230 ? -0.737 36 1.598 1 97.81 230 ARG B CA 1
ATOM 4012 C C . ARG B 1 230 ? -1.751 37.094 1.225 1 97.81 230 ARG B C 1
ATOM 4014 O O . ARG B 1 230 ? -2.336 37.062 0.14 1 97.81 230 ARG B O 1
ATOM 4021 N N . THR B 1 231 ? -1.957 38.125 2.119 1 95.62 231 THR B N 1
ATOM 4022 C CA . THR B 1 231 ? -2.891 39.188 1.842 1 95.62 231 THR B CA 1
ATOM 4023 C C . THR B 1 231 ? -2.275 40.219 0.877 1 95.62 231 THR B C 1
ATOM 4025 O O . THR B 1 231 ? -1.057 40.219 0.687 1 95.62 231 THR B O 1
ATOM 4028 N N . PRO B 1 232 ? -3.113 41.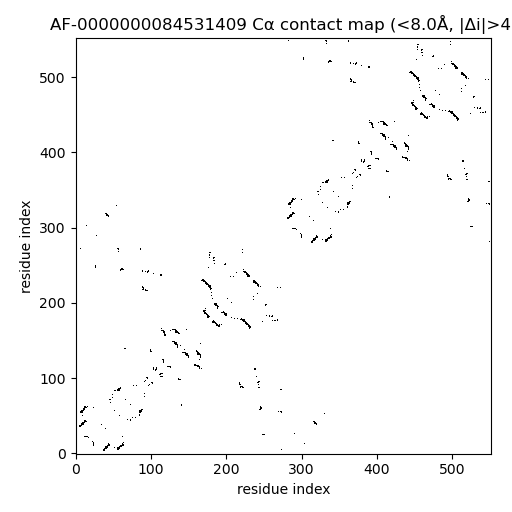031 0.301 1 93.69 232 PRO B N 1
ATOM 4029 C CA . PRO B 1 232 ? -2.582 42.094 -0.582 1 93.69 232 PRO B CA 1
ATOM 4030 C C . PRO B 1 232 ? -1.628 43.031 0.137 1 93.69 232 PRO B C 1
ATOM 4032 O O . PRO B 1 232 ? -0.713 43.594 -0.483 1 93.69 232 PRO B O 1
ATOM 4035 N N . GLU B 1 233 ? -1.752 43.188 1.417 1 93.62 233 GLU B N 1
ATOM 4036 C CA . GLU B 1 233 ? -0.911 44.062 2.213 1 93.62 233 GLU B CA 1
ATOM 4037 C C . GLU B 1 233 ? 0.413 43.406 2.572 1 93.62 233 GLU B C 1
ATOM 4039 O O . GLU B 1 233 ? 1.312 44.031 3.117 1 93.62 233 GLU B O 1
ATOM 4044 N N . GLY B 1 234 ? 0.54 42.125 2.314 1 95.56 234 GLY B N 1
ATOM 4045 C CA . GLY B 1 234 ? 1.822 41.469 2.463 1 95.56 234 GLY B CA 1
ATOM 4046 C C . GLY B 1 234 ? 1.863 40.5 3.639 1 95.56 234 GLY B C 1
ATOM 4047 O O . GLY B 1 234 ? 2.721 39.625 3.697 1 95.56 234 GLY B O 1
ATOM 4048 N N . GLY B 1 235 ? 0.937 40.625 4.578 1 96.5 235 GLY B N 1
ATOM 4049 C CA . GLY B 1 235 ? 0.919 39.75 5.738 1 96.5 235 GLY B CA 1
ATOM 4050 C C . GLY B 1 235 ? 0.35 38.375 5.445 1 96.5 235 GLY B C 1
ATOM 4051 O O . GLY B 1 235 ? -0.25 38.156 4.391 1 96.5 235 GLY B O 1
ATOM 4052 N N . LEU B 1 236 ? 0.644 37.438 6.355 1 98.56 236 LEU B N 1
ATOM 4053 C CA . LEU B 1 236 ? 0.064 36.094 6.266 1 98.56 236 LEU B CA 1
ATOM 4054 C C . LEU B 1 236 ? -1.083 35.938 7.258 1 98.56 236 LEU B C 1
ATOM 4056 O O . LEU B 1 236 ? -1.019 36.438 8.375 1 98.56 236 LEU B O 1
ATOM 4060 N N . LEU B 1 237 ? -2.135 35.25 6.84 1 98.44 237 LEU B N 1
ATOM 4061 C CA . LEU B 1 237 ? -3.207 34.781 7.719 1 98.44 237 LEU B CA 1
ATOM 4062 C C . LEU B 1 237 ? -3.332 33.25 7.676 1 98.44 237 LEU B C 1
ATOM 4064 O O . LEU B 1 237 ? -3.266 32.656 6.602 1 98.44 237 LEU B O 1
ATOM 4068 N N . LEU B 1 238 ? -3.428 32.688 8.891 1 98.56 238 LEU B N 1
ATOM 4069 C CA . LEU B 1 238 ? -3.658 31.25 8.977 1 98.56 238 LEU B CA 1
ATOM 4070 C C . LEU B 1 238 ? -5.008 30.891 8.367 1 98.56 238 LEU B C 1
ATOM 4072 O O . LEU B 1 238 ? -6.023 31.516 8.672 1 98.56 238 LEU B O 1
ATOM 4076 N N . VAL B 1 239 ? -4.973 29.875 7.484 1 95.75 239 VAL B N 1
ATOM 4077 C CA . VAL B 1 239 ? -6.195 29.312 6.93 1 95.75 239 VAL B CA 1
ATOM 4078 C C . VAL B 1 239 ? -6.543 28.016 7.66 1 95.75 239 VAL B C 1
ATOM 4080 O O . VAL B 1 239 ? -7.68 27.828 8.102 1 95.75 239 VAL B O 1
ATOM 4083 N N . GLU B 1 240 ? -5.594 27.156 7.816 1 95.81 240 GLU B N 1
ATOM 4084 C CA . GLU B 1 240 ? -5.746 25.875 8.516 1 95.81 240 GLU B CA 1
ATOM 4085 C C . GLU B 1 240 ? -4.434 25.438 9.164 1 95.81 240 GLU B C 1
ATOM 4087 O O . GLU B 1 240 ? -3.357 25.656 8.602 1 95.81 240 GLU B O 1
ATOM 4092 N N . LEU B 1 241 ? -4.465 24.953 10.352 1 97.38 241 LEU B N 1
ATOM 4093 C CA . LEU B 1 241 ? -3.359 24.281 11.023 1 97.38 241 LEU B CA 1
ATOM 4094 C C . LEU B 1 241 ? -3.598 22.781 11.094 1 97.38 241 LEU B C 1
ATOM 4096 O O . LEU B 1 241 ? -4.531 22.312 11.75 1 97.38 241 LEU B O 1
ATOM 4100 N N . GLU B 1 242 ? -2.783 22.047 10.383 1 97 242 GLU B N 1
ATOM 4101 C CA . GLU B 1 242 ? -2.998 20.609 10.219 1 97 242 GLU B CA 1
ATOM 4102 C C . GLU B 1 242 ? -2.043 19.797 11.102 1 97 242 GLU B C 1
ATOM 4104 O O . GLU B 1 242 ? -0.823 19.922 10.977 1 97 242 GLU B O 1
ATOM 4109 N N . ASP B 1 243 ? -2.574 19 11.977 1 97.31 243 ASP B N 1
ATOM 4110 C CA . ASP B 1 243 ? -1.791 18.094 12.812 1 97.31 243 ASP B CA 1
ATOM 4111 C C . ASP B 1 243 ? -2.418 16.703 12.859 1 97.31 243 ASP B C 1
ATOM 4113 O O . ASP B 1 243 ? -2.062 15.891 13.711 1 97.31 243 ASP B O 1
ATOM 4117 N N . LEU B 1 244 ? -3.391 16.438 12.016 1 95.38 244 LEU B N 1
ATOM 4118 C CA . LEU B 1 244 ? -4.027 15.125 11.984 1 95.38 244 LEU B CA 1
ATOM 4119 C C . LEU B 1 244 ? -3.361 14.227 10.945 1 95.38 244 LEU B C 1
ATOM 4121 O O . LEU B 1 244 ? -2.643 13.289 11.305 1 95.38 244 LEU B O 1
ATOM 4125 N N . ASN B 1 245 ? -3.49 14.5 9.672 1 96.31 245 ASN B N 1
ATOM 4126 C CA . ASN B 1 245 ? -2.9 13.703 8.602 1 96.31 245 ASN B CA 1
ATOM 4127 C C . ASN B 1 245 ? -2.662 14.539 7.348 1 96.31 245 ASN B C 1
ATOM 4129 O O . ASN B 1 245 ? -3.145 14.195 6.266 1 96.31 245 ASN B O 1
ATOM 4133 N N . PRO B 1 246 ? -1.851 15.562 7.426 1 96.06 246 PRO B N 1
ATOM 4134 C CA . PRO B 1 246 ? -1.638 16.438 6.273 1 96.06 246 PRO B CA 1
ATOM 4135 C C . PRO B 1 246 ? -0.987 15.719 5.094 1 96.06 246 PRO B C 1
ATOM 4137 O O . PRO B 1 246 ? -0.055 14.938 5.285 1 96.06 246 PRO B O 1
ATOM 4140 N N . TYR B 1 247 ? -1.558 15.977 3.908 1 95.69 247 TYR B N 1
ATOM 4141 C CA . TYR B 1 247 ? -0.848 15.523 2.717 1 95.69 247 TYR B CA 1
ATOM 4142 C C . TYR B 1 247 ? 0.455 16.297 2.535 1 95.69 247 TYR B C 1
ATOM 4144 O O . TYR B 1 247 ? 0.515 17.5 2.799 1 95.69 247 TYR B O 1
ATOM 4152 N N . LEU B 1 248 ? 1.485 15.703 2.055 1 98.06 248 LEU B N 1
ATOM 4153 C CA . LEU B 1 248 ? 2.816 16.297 2.139 1 98.06 248 LEU B CA 1
ATOM 4154 C C . LEU B 1 248 ? 3.287 16.766 0.768 1 98.06 248 LEU B C 1
ATOM 4156 O O . LEU B 1 248 ? 4.215 17.578 0.67 1 98.06 248 LEU B O 1
ATOM 4160 N N . SER B 1 249 ? 2.736 16.219 -0.335 1 97 249 SER B N 1
ATOM 4161 C CA . SER B 1 249 ? 3.141 16.562 -1.692 1 97 249 SER B CA 1
ATOM 4162 C C . SER B 1 249 ? 4.648 16.422 -1.878 1 97 249 SER B C 1
ATOM 4164 O O . SER B 1 249 ? 5.305 17.312 -2.412 1 97 249 SER B O 1
ATOM 4166 N N . LEU B 1 250 ? 5.164 15.305 -1.438 1 97.69 250 LEU B N 1
ATOM 4167 C CA . LEU B 1 250 ? 6.605 15.07 -1.446 1 97.69 250 LEU B CA 1
ATOM 4168 C C . LEU B 1 250 ? 7.133 14.984 -2.873 1 97.69 250 LEU B C 1
ATOM 4170 O O . LEU B 1 250 ? 8.328 15.164 -3.109 1 97.69 250 LEU B O 1
ATOM 4174 N N . ASP B 1 251 ? 6.281 14.688 -3.797 1 95.19 251 ASP B N 1
ATOM 4175 C CA . ASP B 1 251 ? 6.684 14.57 -5.195 1 95.19 251 ASP B CA 1
ATOM 4176 C C . ASP B 1 251 ? 7.008 15.945 -5.789 1 95.19 251 ASP B C 1
ATOM 4178 O O . ASP B 1 251 ? 7.602 16.031 -6.863 1 95.19 251 ASP B O 1
ATOM 4182 N N . LEU B 1 252 ? 6.715 17.016 -5.121 1 96.44 252 LEU B N 1
ATOM 4183 C CA . LEU B 1 252 ? 6.875 18.359 -5.66 1 96.44 252 LEU B CA 1
ATOM 4184 C C . LEU B 1 252 ? 8.117 19.031 -5.086 1 96.44 252 LEU B C 1
ATOM 4186 O O . LEU B 1 252 ? 8.492 20.125 -5.512 1 96.44 252 LEU B O 1
ATOM 4190 N N . VAL B 1 253 ? 8.734 18.406 -4.102 1 96.88 253 VAL B N 1
ATOM 4191 C CA . VAL B 1 253 ? 9.906 19.031 -3.498 1 96.88 253 VAL B CA 1
ATOM 4192 C C . VAL B 1 253 ? 11.172 18.5 -4.16 1 96.88 253 VAL B C 1
ATOM 4194 O O . VAL B 1 253 ? 11.172 17.406 -4.723 1 96.88 253 VAL B O 1
ATOM 4197 N N . ASP B 1 254 ? 12.25 19.297 -4.145 1 96.44 254 ASP B N 1
ATOM 4198 C CA . ASP B 1 254 ? 13.5 18.844 -4.734 1 96.44 254 ASP B CA 1
ATOM 4199 C C . ASP B 1 254 ? 14.156 17.766 -3.863 1 96.44 254 ASP B C 1
ATOM 4201 O O . ASP B 1 254 ? 13.742 17.547 -2.721 1 96.44 254 ASP B O 1
ATOM 4205 N N . GLU B 1 255 ? 15.125 17.109 -4.367 1 97.12 255 GLU B N 1
ATOM 4206 C CA . GLU B 1 255 ? 15.75 15.961 -3.732 1 97.12 255 GLU B CA 1
ATOM 4207 C C . GLU B 1 255 ? 16.375 16.328 -2.393 1 97.12 255 GLU B C 1
ATOM 4209 O O . GLU B 1 255 ? 16.297 15.578 -1.425 1 97.12 255 GLU B O 1
ATOM 4214 N N . ALA B 1 256 ? 17 17.484 -2.352 1 97.75 256 ALA B N 1
ATOM 4215 C CA . ALA B 1 256 ? 17.656 17.906 -1.117 1 97.75 256 ALA B CA 1
ATOM 4216 C C . ALA B 1 256 ? 16.641 18.109 -0.002 1 97.75 256 ALA B C 1
ATOM 4218 O O . ALA B 1 256 ? 16.844 17.672 1.131 1 97.75 256 ALA B O 1
ATOM 4219 N N . ALA B 1 257 ? 15.516 18.781 -0.281 1 97.94 257 ALA B N 1
ATOM 4220 C CA . ALA B 1 257 ? 14.453 19.016 0.696 1 97.94 257 ALA B CA 1
ATOM 4221 C C . ALA B 1 257 ? 13.82 17.688 1.125 1 97.94 257 ALA B C 1
ATOM 4223 O O . ALA B 1 257 ? 13.508 17.5 2.305 1 97.94 257 ALA B O 1
ATOM 4224 N N . LEU B 1 258 ? 13.641 16.812 0.134 1 98.38 258 LEU B N 1
ATOM 4225 C CA . LEU B 1 258 ? 13.086 15.5 0.438 1 98.38 258 LEU B CA 1
ATOM 4226 C C . LEU B 1 258 ? 13.977 14.75 1.423 1 98.38 258 LEU B C 1
ATOM 4228 O O . LEU B 1 258 ? 13.492 14.203 2.414 1 98.38 258 LEU B O 1
ATOM 4232 N N . GLU B 1 259 ? 15.242 14.727 1.178 1 98.56 259 GLU B N 1
ATOM 4233 C CA . GLU B 1 259 ? 16.172 14.008 2.047 1 98.56 259 GLU B CA 1
ATOM 4234 C C . GLU B 1 259 ? 16.219 14.633 3.439 1 98.56 259 GLU B C 1
ATOM 4236 O O . GLU B 1 259 ? 16.312 13.922 4.441 1 98.56 259 GLU B O 1
ATOM 4241 N N . ARG B 1 260 ? 16.172 15.945 3.51 1 98.44 260 ARG B N 1
ATOM 4242 C CA . ARG B 1 260 ? 16.125 16.625 4.805 1 98.44 260 ARG B CA 1
ATOM 4243 C C . ARG B 1 260 ? 14.859 16.234 5.574 1 98.44 260 ARG B C 1
ATOM 4245 O O . ARG B 1 260 ? 14.922 15.961 6.773 1 98.44 260 ARG B O 1
ATOM 4252 N N . PHE B 1 261 ? 13.789 16.266 4.914 1 98.88 261 PHE B N 1
ATOM 4253 C CA . PHE B 1 261 ? 12.516 15.883 5.523 1 98.88 261 PHE B CA 1
ATOM 4254 C C . PHE B 1 261 ? 12.586 14.461 6.059 1 98.88 261 PHE B C 1
ATOM 4256 O O . PHE B 1 261 ? 12.203 14.203 7.203 1 98.88 261 PHE B O 1
ATOM 4263 N N . LEU B 1 262 ? 13.039 13.516 5.238 1 98.88 262 LEU B N 1
ATOM 4264 C CA . LEU B 1 262 ? 13.109 12.109 5.605 1 98.88 262 LEU B CA 1
ATOM 4265 C C . LEU B 1 262 ? 14.062 11.906 6.785 1 98.88 262 LEU B C 1
ATOM 4267 O O . LEU B 1 262 ? 13.773 11.117 7.691 1 98.88 262 LEU B O 1
ATOM 4271 N N . THR B 1 263 ? 15.164 12.617 6.707 1 98.81 263 THR B N 1
ATOM 4272 C CA . THR B 1 263 ? 16.109 12.523 7.812 1 98.81 263 THR B CA 1
ATOM 4273 C C . THR B 1 263 ? 15.477 12.984 9.117 1 98.81 263 THR B C 1
ATOM 4275 O O . THR B 1 263 ? 15.594 12.312 10.141 1 98.81 263 THR B O 1
ATOM 4278 N N . ALA B 1 264 ? 14.773 14.094 9.094 1 98.88 264 ALA B N 1
ATOM 4279 C CA . ALA B 1 264 ? 14.102 14.633 10.281 1 98.88 264 ALA B CA 1
ATOM 4280 C C . ALA B 1 264 ? 13.023 13.68 10.773 1 98.88 264 ALA B C 1
ATOM 4282 O O . ALA B 1 264 ? 12.922 13.422 11.977 1 98.88 264 ALA B O 1
ATOM 4283 N N . LEU B 1 265 ? 12.234 13.18 9.875 1 98.94 265 LEU B N 1
ATOM 4284 C CA . LEU B 1 265 ? 11.148 12.273 10.242 1 98.94 265 LEU B CA 1
ATOM 4285 C C . LEU B 1 265 ? 11.703 11 10.875 1 98.94 265 LEU B C 1
ATOM 4287 O O . LEU B 1 265 ? 11.227 10.578 11.93 1 98.94 265 LEU B O 1
ATOM 4291 N N . LYS B 1 266 ? 12.727 10.383 10.219 1 98.81 266 LYS B N 1
ATOM 4292 C CA . LYS B 1 266 ? 13.328 9.156 10.734 1 98.81 266 LYS B CA 1
ATOM 4293 C C . LYS B 1 266 ? 13.914 9.375 12.133 1 98.81 266 LYS B C 1
ATOM 4295 O O . LYS B 1 266 ? 13.742 8.539 13.016 1 98.81 266 LYS B O 1
ATOM 4300 N N . ALA B 1 267 ? 14.578 10.516 12.289 1 98.69 267 ALA B N 1
ATOM 4301 C CA . ALA B 1 267 ? 15.156 10.828 13.594 1 98.69 267 ALA B CA 1
ATOM 4302 C C . ALA B 1 267 ? 14.07 10.961 14.656 1 98.69 267 ALA B C 1
ATOM 4304 O O . ALA B 1 267 ? 14.211 10.445 15.766 1 98.69 267 ALA B O 1
ATOM 4305 N N . SER B 1 268 ? 13.016 11.648 14.344 1 98.81 268 SER B N 1
ATOM 4306 C CA . SER B 1 268 ? 11.914 11.836 15.273 1 98.81 268 SER B CA 1
ATOM 4307 C C . SER B 1 268 ? 11.25 10.508 15.625 1 98.81 268 SER B C 1
ATOM 4309 O O . SER B 1 268 ? 10.953 10.25 16.797 1 98.81 268 SER B O 1
ATOM 4311 N N . LEU B 1 269 ? 11.031 9.625 14.641 1 98.81 269 LEU B N 1
ATOM 4312 C CA . LEU B 1 269 ? 10.43 8.312 14.859 1 98.81 269 LEU B CA 1
ATOM 4313 C C . LEU B 1 269 ? 11.344 7.441 15.727 1 98.81 269 LEU B C 1
ATOM 4315 O O . LEU B 1 269 ? 10.867 6.719 16.609 1 98.81 269 LEU B O 1
ATOM 4319 N N . HIS B 1 270 ? 12.688 7.496 15.508 1 98.44 270 HIS B N 1
ATOM 4320 C CA . HIS B 1 270 ? 13.633 6.766 16.344 1 98.44 270 HIS B CA 1
ATOM 4321 C C . HIS B 1 270 ? 13.562 7.223 17.797 1 98.44 270 HIS B C 1
ATOM 4323 O O . HIS B 1 270 ? 13.562 6.398 18.703 1 98.44 270 HIS B O 1
ATOM 4329 N N . ALA B 1 271 ? 13.492 8.516 17.938 1 98.25 271 ALA B N 1
ATOM 4330 C CA . ALA B 1 271 ? 13.422 9.07 19.297 1 98.25 271 ALA B CA 1
ATOM 4331 C C . ALA B 1 271 ? 12.148 8.625 20 1 98.25 271 ALA B C 1
ATOM 4333 O O . ALA B 1 271 ? 12.18 8.266 21.172 1 98.25 271 ALA B O 1
ATOM 4334 N N . LEU B 1 272 ? 11.078 8.625 19.266 1 98.38 272 LEU B N 1
ATOM 4335 C CA . LEU B 1 272 ? 9.805 8.203 19.844 1 98.38 272 LEU B CA 1
ATOM 4336 C C . LEU B 1 272 ? 9.828 6.723 20.188 1 98.38 272 LEU B C 1
ATOM 4338 O O . LEU B 1 272 ? 9.344 6.316 21.25 1 98.38 272 LEU B O 1
ATOM 4342 N N . ALA B 1 273 ? 10.375 5.902 19.328 1 97.56 273 ALA B N 1
ATOM 4343 C CA . ALA B 1 273 ? 10.398 4.453 19.484 1 97.56 273 ALA B CA 1
ATOM 4344 C C . ALA B 1 273 ? 11.234 4.043 20.703 1 97.56 273 ALA B C 1
ATOM 4346 O O . ALA B 1 273 ? 10.992 2.994 21.297 1 97.56 273 ALA B O 1
ATOM 4347 N N . THR B 1 274 ? 12.188 4.824 21.062 1 92.81 274 THR B N 1
ATOM 4348 C CA . THR B 1 274 ? 13.125 4.434 22.109 1 92.81 274 THR B CA 1
ATOM 4349 C C . THR B 1 274 ? 12.875 5.227 23.391 1 92.81 274 THR B C 1
ATOM 4351 O O . THR B 1 274 ? 13.664 5.168 24.328 1 92.81 274 THR B O 1
ATOM 4354 N N . ARG B 1 275 ? 11.836 5.969 23.281 1 86.06 275 ARG B N 1
ATOM 4355 C CA . ARG B 1 275 ? 11.508 6.762 24.469 1 86.06 275 ARG B CA 1
ATOM 4356 C C . ARG B 1 275 ? 11.133 5.863 25.641 1 86.06 275 ARG B C 1
ATOM 4358 O O . ARG B 1 275 ? 10.43 4.867 25.469 1 86.06 275 ARG B O 1
ATOM 4365 N N . SER B 1 276 ? 11.836 6.004 26.75 1 71.06 276 SER B N 1
ATOM 4366 C CA . SER B 1 276 ? 11.617 5.277 28 1 71.06 276 SER B CA 1
ATOM 4367 C C . SER B 1 276 ? 10.461 5.875 28.797 1 71.06 276 SER B C 1
ATOM 4369 O O . SER B 1 276 ? 10.211 7.082 28.734 1 71.06 276 SER B O 1
#

Organism: Streptomyces rubellomurinus (strain ATCC 31215) (NCBI:txid359131)

Nearest PDB structures (foldseek):
  1pk8-assembly2_G  TM=7.129E-01  e=4.559E-11  Rattus norvegicus
  1pk8-assembly1_B  TM=6.975E-01  e=5.757E-10  Rattus norvegicus
  7m4s-assembly2_B  TM=6.286E-01  e=5.144E-11  Nostoc sp. PCC 7120 = FACHB-418
  3k3p-assembly1_B  TM=6.034E-01  e=8.573E-07  Streptococcus mutans
  3k3p-assembly1_A  TM=5.966E-01  e=2.121E-06  Streptococcus mutans

Solvent-accessible surface area (backbone atoms only — not comparable to full-atom values): 29875 Å² total; per-residue (Å²): 121,83,78,76,65,51,32,32,36,36,27,28,32,62,73,51,85,47,86,95,48,71,57,32,55,59,57,42,55,49,51,60,60,47,44,78,68,29,38,47,33,34,25,40,58,80,31,39,64,81,53,51,84,78,37,48,28,37,37,50,36,56,49,69,64,54,75,81,45,46,70,47,50,50,52,29,53,52,50,33,61,75,70,64,56,48,45,33,31,38,89,76,37,49,32,46,66,64,28,48,60,41,49,40,54,38,28,75,71,65,48,63,37,57,52,41,36,52,47,76,89,46,52,80,78,45,76,91,52,74,33,26,37,36,30,45,35,79,52,52,93,69,50,74,53,41,80,39,49,51,90,50,54,84,72,57,75,46,80,64,28,35,40,27,63,58,72,75,55,55,26,42,38,36,39,35,23,49,34,88,44,81,56,53,32,37,23,13,78,43,68,89,42,63,82,55,63,40,72,43,84,75,50,72,67,52,48,52,54,49,48,53,56,52,58,70,36,66,49,77,45,30,59,33,36,39,29,27,32,31,33,85,88,66,52,68,27,42,74,47,51,36,43,50,46,68,83,76,64,67,89,64,49,56,70,69,50,45,50,51,40,50,51,51,46,52,53,52,52,52,52,60,50,67,58,128,122,82,74,77,63,51,31,34,36,35,27,29,32,62,71,49,85,46,88,96,48,71,58,32,55,60,56,43,54,48,51,60,59,47,45,77,70,28,38,49,33,34,25,38,58,80,31,40,66,82,52,50,83,76,35,49,29,36,36,50,36,57,48,69,62,54,77,82,44,47,70,46,48,52,53,28,51,52,50,33,63,74,69,65,55,50,46,34,30,37,89,76,37,50,32,46,67,63,29,49,60,41,48,41,54,37,28,75,70,65,46,65,38,57,52,41,37,53,45,77,90,46,52,79,77,42,76,92,49,74,33,27,38,36,30,45,37,78,51,51,93,67,50,72,53,42,80,39,47,50,91,50,54,83,73,58,75,47,81,64,29,34,40,27,63,58,72,75,53,56,27,41,38,37,39,37,24,47,33,88,42,80,56,51,32,37,24,12,78,43,68,90,42,64,84,54,62,39,73,43,85,74,51,73,67,52,49,51,55,49,48,54,55,51,59,69,35,67,45,76,45,29,58,32,36,41,30,28,31,31,33,85,87,66,51,65,28,41,74,48,51,35,42,49,46,67,84,76,65,67,88,65,48,56,69,69,50,46,52,51,41,51,52,51,46,53,51,52,52,52,52,59,49,66,57,128